Protein AF-0000000084446503 (afdb_homodimer)

Sequence (450 aa):
MAFHPDTRRLLDGVAFLALVPAPAKERLTGIARPVHYPSGRTLFRRGDAGEGLLIVLDGLVRVHLSTADGRELSLALVGRGEPIGELAMVDGGPRSADATTFTPVSALLMRHDDVAPLIATDVAFAGALLRTLAARLRHSSDQVEAIGLHSLRQRLAAVLLRLAAVEPTGLVRLPQAQIASLSAATRPRVNHLLTEFRQQGLVEPSRAGLRLRDPARLRGIAEGAMAFHPDTRRLLDGVAFLALVPAPAKERLTGIARPVHYPSGRTLFRRGDAGEGLLIVLDGLVRVHLSTADGRELSLALVGRGEPIGELAMVDGGPRSADATTFTPVSALLMRHDDVAPLIATDVAFAGALLRTLAARLRHSSDQVEAIGLHSLRQRLAAVLLRLAAVEPTGLVRLPQAQIASLSAATRPRVNHLLTEFRQQGLVEPSRAGLRLRDPARLRGIAEGA

Radius of gyration: 23.22 Å; Cα contacts (8 Å, |Δi|>4): 887; chains: 2; bounding box: 56×63×52 Å

Structure (mmCIF, N/CA/C/O backbone):
data_AF-0000000084446503-model_v1
#
loop_
_entity.id
_entity.type
_entity.pdbx_description
1 polymer 'cAMP regulatory protein'
#
loop_
_atom_site.group_PDB
_atom_site.id
_atom_site.type_symbol
_atom_site.label_atom_id
_atom_site.label_alt_id
_atom_site.label_comp_id
_atom_site.label_asym_id
_atom_site.label_entity_id
_atom_site.label_seq_id
_atom_site.pdbx_PDB_ins_code
_atom_site.Cartn_x
_atom_site.Cartn_y
_atom_site.Cartn_z
_atom_site.occupancy
_atom_site.B_iso_or_equiv
_atom_site.auth_seq_id
_atom_site.auth_comp_id
_atom_site.auth_asym_id
_atom_site.auth_atom_id
_atom_site.pdbx_PDB_model_num
ATOM 1 N N . MET A 1 1 ? 27.406 -28.953 -2.436 1 26.31 1 MET A N 1
ATOM 2 C CA . MET A 1 1 ? 26.516 -29.047 -3.594 1 26.31 1 MET A CA 1
ATOM 3 C C . MET A 1 1 ? 26.609 -27.781 -4.445 1 26.31 1 MET A C 1
ATOM 5 O O . MET A 1 1 ? 26.516 -26.672 -3.922 1 26.31 1 MET A O 1
ATOM 9 N N . ALA A 1 2 ? 27.219 -27.844 -5.605 1 29.8 2 ALA A N 1
ATOM 10 C CA . ALA A 1 2 ? 27.703 -26.891 -6.609 1 29.8 2 ALA A CA 1
ATOM 11 C C . ALA A 1 2 ? 26.656 -25.844 -6.922 1 29.8 2 ALA A C 1
ATOM 13 O O . ALA A 1 2 ? 25.453 -26.156 -6.984 1 29.8 2 ALA A O 1
ATOM 14 N N . PHE A 1 3 ? 26.906 -24.703 -6.625 1 31.44 3 PHE A N 1
ATOM 15 C CA . PHE A 1 3 ? 26.312 -23.453 -7.102 1 31.44 3 PHE A CA 1
ATOM 16 C C . PHE A 1 3 ? 26 -23.547 -8.594 1 31.44 3 PHE A C 1
ATOM 18 O O . PHE A 1 3 ? 26.906 -23.641 -9.414 1 31.44 3 PHE A O 1
ATOM 25 N N . HIS A 1 4 ? 25.031 -24.375 -9.141 1 32.22 4 HIS A N 1
ATOM 26 C CA . HIS A 1 4 ? 24.906 -24.641 -10.57 1 32.22 4 HIS A CA 1
ATOM 27 C C . HIS A 1 4 ? 24.703 -23.344 -11.352 1 32.22 4 HIS A C 1
ATOM 29 O O . HIS A 1 4 ? 24.125 -22.375 -10.836 1 32.22 4 HIS A O 1
ATOM 35 N N . PRO A 1 5 ? 25.281 -23.078 -12.453 1 39.19 5 PRO A N 1
ATOM 36 C CA . PRO A 1 5 ? 25.156 -22.047 -13.484 1 39.19 5 PRO A CA 1
ATOM 37 C C . PRO A 1 5 ? 23.734 -21.5 -13.617 1 39.19 5 PRO A C 1
ATOM 39 O O . PRO A 1 5 ? 23.547 -20.328 -13.969 1 39.19 5 PRO A O 1
ATOM 42 N N . ASP A 1 6 ? 22.703 -22.312 -13.328 1 37.47 6 ASP A N 1
ATOM 43 C CA . ASP A 1 6 ? 21.281 -22.078 -13.555 1 37.47 6 ASP A CA 1
ATOM 44 C C . ASP A 1 6 ? 20.719 -21.078 -12.539 1 37.47 6 ASP A C 1
ATOM 46 O O . ASP A 1 6 ? 19.672 -20.484 -12.766 1 37.47 6 ASP A O 1
ATOM 50 N N . THR A 1 7 ? 21.328 -21.062 -11.422 1 40.88 7 THR A N 1
ATOM 51 C CA . THR A 1 7 ? 20.844 -20.125 -10.414 1 40.88 7 THR A CA 1
ATOM 52 C C . THR A 1 7 ? 20.984 -18.688 -10.906 1 40.88 7 THR A C 1
ATOM 54 O O . THR A 1 7 ? 20.078 -17.875 -10.688 1 40.88 7 THR A O 1
ATOM 57 N N . ARG A 1 8 ? 22.078 -18.391 -11.602 1 41.75 8 ARG A N 1
ATOM 58 C CA . ARG A 1 8 ? 22.266 -17.047 -12.164 1 41.75 8 ARG A CA 1
ATOM 59 C C . ARG A 1 8 ? 21.172 -16.719 -13.164 1 41.75 8 ARG A C 1
ATOM 61 O O . ARG A 1 8 ? 20.656 -15.602 -13.172 1 41.75 8 ARG A O 1
ATOM 68 N N . ARG A 1 9 ? 20.922 -17.625 -14.031 1 43.22 9 ARG A N 1
ATOM 69 C CA . ARG A 1 9 ? 19.891 -17.406 -15.031 1 43.22 9 ARG A CA 1
ATOM 70 C C . ARG A 1 9 ? 18.531 -17.141 -14.367 1 43.22 9 ARG A C 1
ATOM 72 O O . ARG A 1 9 ? 17.734 -16.344 -14.867 1 43.22 9 ARG A O 1
ATOM 79 N N . LEU A 1 10 ? 18.453 -17.812 -13.383 1 42.88 10 LEU A N 1
ATOM 80 C CA . LEU A 1 10 ? 17.172 -17.688 -12.695 1 42.88 10 LEU A CA 1
ATOM 81 C C . LEU A 1 10 ? 17.031 -16.297 -12.086 1 42.88 10 LEU A C 1
ATOM 83 O O . LEU A 1 10 ? 15.938 -15.727 -12.086 1 42.88 10 LEU A O 1
ATOM 87 N N . LEU A 1 11 ? 18.188 -15.82 -11.68 1 45.81 11 LEU A N 1
ATOM 88 C CA . LEU A 1 11 ? 18.188 -14.492 -11.078 1 45.81 11 LEU A CA 1
ATOM 89 C C . LEU A 1 11 ? 17.969 -13.414 -12.133 1 45.81 11 LEU A C 1
ATOM 91 O O . LEU A 1 11 ? 17.422 -12.352 -11.836 1 45.81 11 LEU A O 1
ATOM 95 N N . ASP A 1 12 ? 18.375 -13.727 -13.375 1 45.19 12 ASP A N 1
ATOM 96 C CA . ASP A 1 12 ? 18.188 -12.766 -14.453 1 45.19 12 ASP A CA 1
ATOM 97 C C . ASP A 1 12 ? 16.703 -12.477 -14.695 1 45.19 12 ASP A C 1
ATOM 99 O O . ASP A 1 12 ? 16.344 -11.398 -15.172 1 45.19 12 ASP A O 1
ATOM 103 N N . GLY A 1 13 ? 15.938 -13.398 -14.406 1 41.84 13 GLY A N 1
ATOM 104 C CA . GLY A 1 13 ? 14.508 -13.234 -14.609 1 41.84 13 GLY A CA 1
ATOM 105 C C . GLY A 1 13 ? 13.812 -12.547 -13.453 1 41.84 13 GLY A C 1
ATOM 106 O O . GLY A 1 13 ? 12.594 -12.352 -13.477 1 41.84 13 GLY A O 1
ATOM 107 N N . VAL A 1 14 ? 14.523 -12.578 -12.328 1 46.12 14 VAL A N 1
ATOM 108 C CA . VAL A 1 14 ? 13.961 -11.898 -11.164 1 46.12 14 VAL A CA 1
ATOM 109 C C . VAL A 1 14 ? 14.008 -10.391 -11.375 1 46.12 14 VAL A C 1
ATOM 111 O O . VAL A 1 14 ? 15.086 -9.789 -11.406 1 46.12 14 VAL A O 1
ATOM 114 N N . ALA A 1 15 ? 12.992 -9.867 -11.922 1 52.84 15 ALA A N 1
ATOM 115 C CA . ALA A 1 15 ? 12.992 -8.422 -12.148 1 52.84 15 ALA A CA 1
ATOM 116 C C . ALA A 1 15 ? 13.781 -7.699 -11.055 1 52.84 15 ALA A C 1
ATOM 118 O O . ALA A 1 15 ? 14.555 -6.785 -11.352 1 52.84 15 ALA A O 1
ATOM 119 N N . PHE A 1 16 ? 13.656 -8.297 -9.852 1 55.78 16 PHE A N 1
ATOM 120 C CA . PHE A 1 16 ? 14.375 -7.75 -8.703 1 55.78 16 PHE A CA 1
ATOM 121 C C . PHE A 1 16 ? 15.883 -7.883 -8.891 1 55.78 16 PHE A C 1
ATOM 123 O O . PHE A 1 16 ? 16.641 -6.961 -8.578 1 55.78 16 PHE A O 1
ATOM 130 N N . LEU A 1 17 ? 16.281 -8.953 -9.492 1 58.81 17 LEU A N 1
ATOM 131 C CA . LEU A 1 17 ? 17.719 -9.203 -9.594 1 58.81 17 LEU A CA 1
ATOM 132 C C . LEU A 1 17 ? 18.266 -8.75 -10.945 1 58.81 17 LEU A C 1
ATOM 134 O O . LEU A 1 17 ? 19.469 -8.703 -11.148 1 58.81 17 LEU A O 1
ATOM 138 N N . ALA A 1 18 ? 17.266 -8.609 -11.828 1 58.03 18 ALA A N 1
ATOM 139 C CA . ALA A 1 18 ? 17.734 -8.156 -13.133 1 58.03 18 ALA A CA 1
ATOM 140 C C . ALA A 1 18 ? 18.516 -6.844 -13.016 1 58.03 18 ALA A C 1
ATOM 142 O O . ALA A 1 18 ? 19.438 -6.594 -13.789 1 58.03 18 ALA A O 1
ATOM 143 N N . LEU A 1 19 ? 18.109 -6.176 -12.016 1 57.56 19 LEU A N 1
ATOM 144 C CA . LEU A 1 19 ? 18.734 -4.867 -11.891 1 57.56 19 LEU A CA 1
ATOM 145 C C . LEU A 1 19 ? 19.922 -4.918 -10.93 1 57.56 19 LEU A C 1
ATOM 147 O O . LEU A 1 19 ? 20.609 -3.918 -10.742 1 57.56 19 LEU A O 1
ATOM 151 N N . VAL A 1 20 ? 20.062 -6.129 -10.445 1 64.12 20 VAL A N 1
ATOM 152 C CA . VAL A 1 20 ? 21.188 -6.258 -9.516 1 64.12 20 VAL A CA 1
ATOM 153 C C . VAL A 1 20 ? 22.469 -6.602 -10.281 1 64.12 20 VAL A C 1
ATOM 155 O O . VAL A 1 20 ? 22.5 -7.582 -11.031 1 64.12 20 VAL A O 1
ATOM 158 N N . PRO A 1 21 ? 23.422 -5.754 -10.234 1 66.75 21 PRO A N 1
ATOM 159 C CA . PRO A 1 21 ? 24.688 -6.023 -10.922 1 66.75 21 PRO A CA 1
ATOM 160 C C . PRO A 1 21 ? 25.281 -7.375 -10.539 1 66.75 21 PRO A C 1
ATOM 162 O O . PRO A 1 21 ? 24.984 -7.906 -9.469 1 66.75 21 PRO A O 1
ATOM 165 N N . ALA A 1 22 ? 26.109 -7.887 -11.461 1 72.06 22 ALA A N 1
ATOM 166 C CA . ALA A 1 22 ? 26.703 -9.211 -11.367 1 72.06 22 ALA A CA 1
ATOM 167 C C . ALA A 1 22 ? 27.453 -9.383 -10.047 1 72.06 22 ALA A C 1
ATOM 169 O O . ALA A 1 22 ? 27.312 -10.406 -9.375 1 72.06 22 ALA A O 1
ATOM 170 N N . PRO A 1 23 ? 28.188 -8.375 -9.672 1 71.56 23 PRO A N 1
ATOM 171 C CA . PRO A 1 23 ? 28.906 -8.57 -8.398 1 71.56 23 PRO A CA 1
ATOM 172 C C . PRO A 1 23 ? 27.953 -8.727 -7.215 1 71.56 23 PRO A C 1
ATOM 174 O O . PRO A 1 23 ? 28.203 -9.531 -6.32 1 71.56 23 PRO A O 1
ATOM 177 N N . ALA A 1 24 ? 26.891 -8.008 -7.277 1 70.75 24 ALA A N 1
ATOM 178 C CA . ALA A 1 24 ? 25.906 -8.102 -6.207 1 70.75 24 ALA A CA 1
ATOM 179 C C . ALA A 1 24 ? 25.172 -9.445 -6.254 1 70.75 24 ALA A C 1
ATOM 181 O O . ALA A 1 24 ? 24.891 -10.039 -5.215 1 70.75 24 ALA A O 1
ATOM 182 N N . LYS A 1 25 ? 24.984 -9.883 -7.418 1 73.56 25 LYS A N 1
ATOM 183 C CA . LYS A 1 25 ? 24.359 -11.188 -7.582 1 73.56 25 LYS A CA 1
ATOM 184 C C . LYS A 1 25 ? 25.234 -12.297 -7.004 1 73.56 25 LYS A C 1
ATOM 186 O O . LYS A 1 25 ? 24.734 -13.234 -6.387 1 73.56 25 LYS A O 1
ATOM 191 N N . GLU A 1 26 ? 26.453 -12.133 -7.266 1 74.75 26 GLU A N 1
ATOM 192 C CA . GLU A 1 26 ? 27.391 -13.125 -6.738 1 74.75 26 GLU A CA 1
ATOM 193 C C . GLU A 1 26 ? 27.375 -13.133 -5.211 1 74.75 26 GLU A C 1
ATOM 195 O O . GLU A 1 26 ? 27.422 -14.203 -4.594 1 74.75 26 GLU A O 1
ATOM 200 N N . ARG A 1 27 ? 27.281 -12.039 -4.66 1 76 27 ARG A N 1
ATOM 201 C CA . ARG A 1 27 ? 27.203 -11.945 -3.205 1 76 27 ARG A CA 1
ATOM 202 C C . ARG A 1 27 ? 25.922 -12.578 -2.674 1 76 27 ARG A C 1
ATOM 204 O O . ARG A 1 27 ? 25.953 -13.297 -1.671 1 76 27 ARG A O 1
ATOM 211 N N . LEU A 1 28 ? 24.906 -12.336 -3.389 1 75.88 28 LEU A N 1
ATOM 212 C CA . LEU A 1 28 ? 23.625 -12.891 -2.984 1 75.88 28 LEU A CA 1
ATOM 213 C C . LEU A 1 28 ? 23.625 -14.406 -3.078 1 75.88 28 LEU A C 1
ATOM 215 O O . LEU A 1 28 ? 23.078 -15.094 -2.203 1 75.88 28 LEU A O 1
ATOM 219 N N . THR A 1 29 ? 24.234 -14.836 -4.125 1 75.31 29 THR A N 1
ATOM 220 C CA . THR A 1 29 ? 24.297 -16.281 -4.324 1 75.31 29 THR A CA 1
ATOM 221 C C . THR A 1 29 ? 25.094 -16.938 -3.209 1 75.31 29 THR A C 1
ATOM 223 O O . THR A 1 29 ? 24.797 -18.078 -2.818 1 75.31 29 THR A O 1
ATOM 226 N N . GLY A 1 30 ? 26.047 -16.234 -2.74 1 79.38 30 GLY A N 1
ATOM 227 C CA . GLY A 1 30 ? 26.891 -16.781 -1.687 1 79.38 30 GLY A CA 1
ATOM 228 C C . GLY A 1 30 ? 26.172 -16.891 -0.351 1 79.38 30 GLY A C 1
ATOM 229 O O . GLY A 1 30 ? 26.531 -17.703 0.491 1 79.38 30 GLY A O 1
ATOM 230 N N . ILE A 1 31 ? 25.125 -16.156 -0.201 1 82.12 31 ILE A N 1
ATOM 231 C CA . ILE A 1 31 ? 24.469 -16.109 1.102 1 82.12 31 ILE A CA 1
ATOM 232 C C . ILE A 1 31 ? 23.094 -16.781 1.007 1 82.12 31 ILE A C 1
ATOM 234 O O . ILE A 1 31 ? 22.422 -16.984 2.023 1 82.12 31 ILE A O 1
ATOM 238 N N . ALA A 1 32 ? 22.75 -17.141 -0.189 1 87.62 32 ALA A N 1
ATOM 239 C CA . ALA A 1 32 ? 21.406 -17.688 -0.408 1 87.62 32 ALA A CA 1
ATOM 240 C C . ALA A 1 32 ? 21.422 -19.219 -0.301 1 87.62 32 ALA A C 1
ATOM 242 O O . ALA A 1 32 ? 22.375 -19.859 -0.731 1 87.62 32 ALA A O 1
ATOM 243 N N . ARG A 1 33 ? 20.359 -19.812 0.285 1 90.94 33 ARG A N 1
ATOM 244 C CA . ARG A 1 33 ? 20.156 -21.25 0.378 1 90.94 33 ARG A CA 1
ATOM 245 C C . ARG A 1 33 ? 18.906 -21.672 -0.365 1 90.94 33 ARG A C 1
ATOM 247 O O . ARG A 1 33 ? 17.812 -21.141 -0.12 1 90.94 33 ARG A O 1
ATOM 254 N N . PRO A 1 34 ? 19.062 -22.641 -1.226 1 90.62 34 PRO A N 1
ATOM 255 C CA . PRO A 1 34 ? 17.859 -23.125 -1.896 1 90.62 34 PRO A CA 1
ATOM 256 C C . PRO A 1 34 ? 16.906 -23.859 -0.948 1 90.62 34 PRO A C 1
ATOM 258 O O . PRO A 1 34 ? 17.359 -24.609 -0.078 1 90.62 34 PRO A O 1
ATOM 261 N N . VAL A 1 35 ? 15.641 -23.578 -1.108 1 94.19 35 VAL A N 1
ATOM 262 C CA . VAL A 1 35 ? 14.625 -24.234 -0.292 1 94.19 35 VAL A CA 1
ATOM 263 C C . VAL A 1 35 ? 13.43 -24.609 -1.164 1 94.19 35 VAL A C 1
ATOM 265 O O . VAL A 1 35 ? 13.234 -24.062 -2.246 1 94.19 35 VAL A O 1
ATOM 268 N N . HIS A 1 36 ? 12.68 -25.625 -0.673 1 96.5 36 HIS A N 1
ATOM 269 C CA . HIS A 1 36 ? 11.469 -26.094 -1.331 1 96.5 36 HIS A CA 1
ATOM 270 C C . HIS A 1 36 ? 10.336 -26.281 -0.329 1 96.5 36 HIS A C 1
ATOM 272 O O . HIS A 1 36 ? 10.547 -26.781 0.773 1 96.5 36 HIS A O 1
ATOM 278 N N . TYR A 1 37 ? 9.188 -25.766 -0.685 1 96.62 37 TYR A N 1
ATOM 279 C CA . TYR A 1 37 ? 8 -25.875 0.157 1 96.62 37 TYR A CA 1
ATOM 280 C C . TYR A 1 37 ? 6.844 -26.484 -0.615 1 96.62 37 TYR A C 1
ATOM 282 O O . TYR A 1 37 ? 6.645 -26.188 -1.796 1 96.62 37 TYR A O 1
ATOM 290 N N . PRO A 1 38 ? 6.062 -27.344 0.062 1 96.88 38 PRO A N 1
ATOM 291 C CA . PRO A 1 38 ? 4.836 -27.844 -0.578 1 96.88 38 PRO A CA 1
ATOM 292 C C . PRO A 1 38 ? 3.742 -26.766 -0.642 1 96.88 38 PRO A C 1
ATOM 294 O O . PRO A 1 38 ? 3.863 -25.719 -0.01 1 96.88 38 PRO A O 1
ATOM 297 N N . SER A 1 39 ? 2.756 -27.078 -1.464 1 91.56 39 SER A N 1
ATOM 298 C CA . SER A 1 39 ? 1.584 -26.203 -1.497 1 91.56 39 SER A CA 1
ATOM 299 C C . SER A 1 39 ? 0.879 -26.172 -0.145 1 91.56 39 SER A C 1
ATOM 301 O O . SER A 1 39 ? 0.778 -27.203 0.53 1 91.56 39 SER A O 1
ATOM 303 N N . GLY A 1 40 ? 0.468 -24.969 0.239 1 91.81 40 GLY A N 1
ATOM 304 C CA . GLY A 1 40 ? -0.339 -24.828 1.44 1 91.81 40 GLY A CA 1
ATOM 305 C C . GLY A 1 40 ? 0.489 -24.594 2.693 1 91.81 40 GLY A C 1
ATOM 306 O O . GLY A 1 40 ? -0.053 -24.531 3.797 1 91.81 40 GLY A O 1
ATOM 307 N N . ARG A 1 41 ? 1.762 -24.469 2.5 1 95.75 41 ARG A N 1
ATOM 308 C CA . ARG A 1 41 ? 2.633 -24.25 3.648 1 95.75 41 ARG A CA 1
ATOM 309 C C . ARG A 1 41 ? 2.629 -22.781 4.059 1 95.75 41 ARG A C 1
ATOM 311 O O . ARG A 1 41 ? 2.822 -21.891 3.221 1 95.75 41 ARG A O 1
ATOM 318 N N . THR A 1 42 ? 2.414 -22.578 5.383 1 95.44 42 THR A N 1
ATOM 319 C CA . THR A 1 42 ? 2.588 -21.234 5.914 1 95.44 42 THR A CA 1
ATOM 320 C C . THR A 1 42 ? 4.066 -20.906 6.094 1 95.44 42 THR A C 1
ATOM 322 O O . THR A 1 42 ? 4.758 -21.547 6.891 1 95.44 42 THR A O 1
ATOM 325 N N . LEU A 1 43 ? 4.492 -19.969 5.301 1 96 43 LEU A N 1
ATOM 326 C CA . LEU A 1 43 ? 5.891 -19.562 5.391 1 96 43 LEU A CA 1
ATOM 327 C C . LEU A 1 43 ? 6.129 -18.703 6.625 1 96 43 LEU A C 1
ATOM 329 O O . LEU A 1 43 ? 7.141 -18.859 7.309 1 96 43 LEU A O 1
ATOM 333 N N . PHE A 1 44 ? 5.285 -17.781 6.898 1 95.19 44 PHE A N 1
ATOM 334 C CA . PHE A 1 44 ? 5.289 -16.953 8.102 1 95.19 44 PHE A CA 1
ATOM 335 C C . PHE A 1 44 ? 3.922 -16.312 8.32 1 95.19 44 PHE A C 1
ATOM 337 O O . PHE A 1 44 ? 3.076 -16.328 7.422 1 95.19 44 PHE A O 1
ATOM 344 N N . ARG A 1 45 ? 3.775 -15.859 9.555 1 94.38 45 ARG A N 1
ATOM 345 C CA . ARG A 1 45 ? 2.525 -15.203 9.938 1 94.38 45 ARG A CA 1
ATOM 346 C C . ARG A 1 45 ? 2.758 -13.742 10.289 1 94.38 45 ARG A C 1
ATOM 348 O O . ARG A 1 45 ? 3.84 -13.375 10.758 1 94.38 45 ARG A O 1
ATOM 355 N N . ARG A 1 46 ? 1.743 -13.008 9.992 1 93.88 46 ARG A N 1
ATOM 356 C CA . ARG A 1 46 ? 1.795 -11.609 10.422 1 93.88 46 ARG A CA 1
ATOM 357 C C . ARG A 1 46 ? 2.186 -11.5 11.891 1 93.88 46 ARG A C 1
ATOM 359 O O . ARG A 1 46 ? 1.681 -12.242 12.727 1 93.88 46 ARG A O 1
ATOM 366 N N . GLY A 1 47 ? 3.141 -10.562 12.156 1 93.62 47 GLY A N 1
ATOM 367 C CA . GLY A 1 47 ? 3.576 -10.352 13.523 1 93.62 47 GLY A CA 1
ATOM 368 C C . GLY A 1 47 ? 4.84 -11.117 13.875 1 93.62 47 GLY A C 1
ATOM 369 O O . GLY A 1 47 ? 5.523 -10.789 14.844 1 93.62 47 GLY A O 1
ATOM 370 N N . ASP A 1 48 ? 5.105 -12.211 13.125 1 93.19 48 ASP A N 1
ATOM 371 C CA . ASP A 1 48 ? 6.352 -12.938 13.336 1 93.19 48 ASP A CA 1
ATOM 372 C C . ASP A 1 48 ? 7.559 -12.016 13.148 1 93.19 48 ASP A C 1
ATOM 374 O O . ASP A 1 48 ? 7.469 -10.992 12.469 1 93.19 48 ASP A O 1
ATOM 378 N N . ALA A 1 49 ? 8.633 -12.445 13.75 1 90.19 49 ALA A N 1
ATOM 379 C CA . ALA A 1 49 ? 9.883 -11.75 13.469 1 90.19 49 ALA A CA 1
ATOM 380 C C . ALA A 1 49 ? 10.383 -12.062 12.062 1 90.19 49 ALA A C 1
ATOM 382 O O . ALA A 1 49 ? 10.266 -13.195 11.594 1 90.19 49 ALA A O 1
ATOM 383 N N . GLY A 1 50 ? 10.789 -11.062 11.422 1 81.88 50 GLY A N 1
ATOM 384 C CA . GLY A 1 50 ? 11.352 -11.258 10.094 1 81.88 50 GLY A CA 1
ATOM 385 C C . GLY A 1 50 ? 12.734 -11.891 10.125 1 81.88 50 GLY A C 1
ATOM 386 O O . GLY A 1 50 ? 13.719 -11.234 10.453 1 81.88 50 GLY A O 1
ATOM 387 N N . GLU A 1 51 ? 12.852 -13.133 9.75 1 81.56 51 GLU A N 1
ATOM 388 C CA . GLU A 1 51 ? 14.133 -13.812 9.883 1 81.56 51 GLU A CA 1
ATOM 389 C C . GLU A 1 51 ? 14.875 -13.875 8.547 1 81.56 51 GLU A C 1
ATOM 391 O O . GLU A 1 51 ? 16.062 -14.18 8.5 1 81.56 51 GLU A O 1
ATOM 396 N N . GLY A 1 52 ? 14.117 -13.57 7.605 1 88 52 GLY A N 1
ATOM 397 C CA . GLY A 1 52 ? 14.797 -13.656 6.32 1 88 52 GLY A CA 1
ATOM 398 C C . GLY A 1 52 ? 13.922 -13.234 5.156 1 88 52 GLY A C 1
ATOM 399 O O . GLY A 1 52 ? 12.781 -12.82 5.348 1 88 52 GLY A O 1
ATOM 400 N N . LEU A 1 53 ? 14.594 -13.328 4.035 1 90.38 53 LEU A N 1
ATOM 401 C CA . LEU A 1 53 ? 14.008 -12.992 2.742 1 90.38 53 LEU A CA 1
ATOM 402 C C . LEU A 1 53 ? 14 -14.203 1.816 1 90.38 53 LEU A C 1
ATOM 404 O O . LEU A 1 53 ? 14.977 -14.961 1.771 1 90.38 53 LEU A O 1
ATOM 408 N N . LEU A 1 54 ? 12.859 -14.352 1.17 1 92 54 LEU A N 1
ATOM 409 C CA . LEU A 1 54 ? 12.766 -15.398 0.154 1 92 54 LEU A CA 1
ATOM 410 C C . LEU A 1 54 ? 12.672 -14.789 -1.242 1 92 54 LEU A C 1
ATOM 412 O O . LEU A 1 54 ? 11.969 -13.797 -1.445 1 92 54 LEU A O 1
ATOM 416 N N . ILE A 1 55 ? 13.367 -15.375 -2.1 1 88.5 55 ILE A N 1
ATOM 417 C CA . ILE A 1 55 ? 13.188 -15.07 -3.516 1 88.5 55 ILE A CA 1
ATOM 418 C C . ILE A 1 55 ? 12.594 -16.281 -4.234 1 88.5 55 ILE A C 1
ATOM 420 O O . ILE A 1 55 ? 13.219 -17.344 -4.289 1 88.5 55 ILE A O 1
ATOM 424 N N . VAL A 1 56 ? 11.469 -16.062 -4.832 1 89.19 56 VAL A N 1
ATOM 425 C CA . VAL A 1 56 ? 10.773 -17.188 -5.473 1 89.19 56 VAL A CA 1
ATOM 426 C C . VAL A 1 56 ? 11.445 -17.516 -6.805 1 89.19 56 VAL A C 1
ATOM 428 O O . VAL A 1 56 ? 11.68 -16.625 -7.629 1 89.19 56 VAL A O 1
ATOM 431 N N . LEU A 1 57 ? 11.773 -18.75 -6.922 1 85.62 57 LEU A N 1
ATOM 432 C CA . LEU A 1 57 ? 12.336 -19.219 -8.188 1 85.62 57 LEU A CA 1
ATOM 433 C C . LEU A 1 57 ? 11.25 -19.828 -9.07 1 85.62 57 LEU A C 1
ATOM 435 O O . LEU A 1 57 ? 11.312 -19.719 -10.297 1 85.62 57 LEU A O 1
ATOM 439 N N . ASP A 1 58 ? 10.352 -20.484 -8.398 1 85.88 58 ASP A N 1
ATOM 440 C CA . ASP A 1 58 ? 9.219 -21.141 -9.055 1 85.88 58 ASP A CA 1
ATOM 441 C C . ASP A 1 58 ? 8.039 -21.297 -8.094 1 85.88 58 ASP A C 1
ATOM 443 O O . ASP A 1 58 ? 8.242 -21.516 -6.895 1 85.88 58 ASP A O 1
ATOM 447 N N . GLY A 1 59 ? 6.852 -21.156 -8.672 1 87.25 59 GLY A N 1
ATOM 448 C CA . GLY A 1 59 ? 5.648 -21.281 -7.863 1 87.25 59 GLY A CA 1
ATOM 449 C C . GLY A 1 59 ? 5.047 -19.953 -7.469 1 87.25 59 GLY A C 1
ATOM 450 O O . GLY A 1 59 ? 5.434 -18.906 -8 1 87.25 59 GLY A O 1
ATOM 451 N N . LEU A 1 60 ? 3.98 -20.078 -6.602 1 86.31 60 LEU A N 1
ATOM 452 C CA . LEU A 1 60 ? 3.258 -18.875 -6.168 1 86.31 60 LEU A CA 1
ATOM 453 C C . LEU A 1 60 ? 3.088 -18.875 -4.652 1 86.31 60 LEU A C 1
ATOM 455 O O . LEU A 1 60 ? 2.797 -19.906 -4.051 1 86.31 60 LEU A O 1
ATOM 459 N N . VAL A 1 61 ? 3.383 -17.75 -4.109 1 90.75 61 VAL A N 1
ATOM 460 C CA . VAL A 1 61 ? 3.141 -17.516 -2.688 1 90.75 61 VAL A CA 1
ATOM 461 C C . VAL A 1 61 ? 2.027 -16.484 -2.514 1 90.75 61 VAL A C 1
ATOM 463 O O . VAL A 1 61 ? 2.041 -15.438 -3.158 1 90.75 61 VAL A O 1
ATOM 466 N N . ARG A 1 62 ? 1.107 -16.844 -1.703 1 88.38 62 ARG A N 1
ATOM 467 C CA . ARG A 1 62 ? 0.016 -15.93 -1.391 1 88.38 62 ARG A CA 1
ATOM 468 C C . ARG A 1 62 ? 0.336 -15.102 -0.151 1 88.38 62 ARG A C 1
ATOM 470 O O . ARG A 1 62 ? 0.667 -15.656 0.902 1 88.38 62 ARG A O 1
ATOM 477 N N . VAL A 1 63 ? 0.348 -13.836 -0.322 1 92.44 63 VAL A N 1
ATOM 478 C CA . VAL A 1 63 ? 0.458 -12.891 0.786 1 92.44 63 VAL A CA 1
ATOM 479 C C . VAL A 1 63 ? -0.927 -12.359 1.154 1 92.44 63 VAL A C 1
ATOM 481 O O . VAL A 1 63 ? -1.639 -11.82 0.305 1 92.44 63 VAL A O 1
ATOM 484 N N . HIS A 1 64 ? -1.348 -12.555 2.43 1 89.81 64 HIS A N 1
ATOM 485 C CA . HIS A 1 64 ? -2.744 -12.273 2.746 1 89.81 64 HIS A CA 1
ATOM 486 C C . HIS A 1 64 ? -2.904 -11.836 4.199 1 89.81 64 HIS A C 1
ATOM 488 O O . HIS A 1 64 ? -1.994 -12.023 5.012 1 89.81 64 HIS A O 1
ATOM 494 N N . LEU A 1 65 ? -3.949 -11.195 4.402 1 90 65 LEU A N 1
ATOM 495 C CA . LEU A 1 65 ? -4.375 -10.758 5.727 1 90 65 LEU A CA 1
ATOM 496 C C . LEU A 1 65 ? -5.574 -11.562 6.207 1 90 65 LEU A C 1
ATOM 498 O O . LEU A 1 65 ? -6.406 -11.992 5.402 1 90 65 LEU A O 1
ATOM 502 N N . SER A 1 66 ? -5.598 -11.781 7.484 1 83.12 66 SER A N 1
ATOM 503 C CA . SER A 1 66 ? -6.715 -12.516 8.062 1 83.12 66 SER A CA 1
ATOM 504 C C . SER A 1 66 ? -7.207 -11.867 9.344 1 83.12 66 SER A C 1
ATOM 506 O O . SER A 1 66 ? -6.445 -11.18 10.031 1 83.12 66 SER A O 1
ATOM 508 N N . THR A 1 67 ? -8.469 -11.984 9.539 1 76.81 67 THR A N 1
ATOM 509 C CA . THR A 1 67 ? -9.039 -11.539 10.805 1 76.81 67 THR A CA 1
ATOM 510 C C . THR A 1 67 ? -9.188 -12.711 11.773 1 76.81 67 THR A C 1
ATOM 512 O O . THR A 1 67 ? -9.008 -13.867 11.383 1 76.81 67 THR A O 1
ATOM 515 N N . ALA A 1 68 ? -9.492 -12.359 12.977 1 74.38 68 ALA A N 1
ATOM 516 C CA . ALA A 1 68 ? -9.648 -13.383 14.008 1 74.38 68 ALA A CA 1
ATOM 517 C C . ALA A 1 68 ? -10.828 -14.297 13.695 1 74.38 68 ALA A C 1
ATOM 519 O O . ALA A 1 68 ? -10.812 -15.484 14.047 1 74.38 68 ALA A O 1
ATOM 520 N N . ASP A 1 69 ? -11.773 -13.766 13.023 1 72.5 69 ASP A N 1
ATOM 521 C CA . ASP A 1 69 ? -12.969 -14.547 12.734 1 72.5 69 ASP A CA 1
ATOM 522 C C . ASP A 1 69 ? -12.797 -15.359 11.453 1 72.5 69 ASP A C 1
ATOM 524 O O . ASP A 1 69 ? -13.742 -16 10.984 1 72.5 69 ASP A O 1
ATOM 528 N N . GLY A 1 70 ? -11.656 -15.305 10.875 1 75.12 70 GLY A N 1
ATOM 529 C CA . GLY A 1 70 ? -11.336 -16.219 9.789 1 75.12 70 GLY A CA 1
ATOM 530 C C . GLY A 1 70 ? -11.469 -15.586 8.414 1 75.12 70 GLY A C 1
ATOM 531 O O . GLY A 1 70 ? -11.242 -16.234 7.398 1 75.12 70 GLY A O 1
ATOM 532 N N . ARG A 1 71 ? -11.867 -14.383 8.352 1 76.06 71 ARG A N 1
ATOM 533 C CA . ARG A 1 71 ? -11.922 -13.719 7.047 1 76.06 71 ARG A CA 1
ATOM 534 C C . ARG A 1 71 ? -10.523 -13.398 6.539 1 76.06 71 ARG A C 1
ATOM 536 O O . ARG A 1 71 ? -9.641 -13.023 7.32 1 76.06 71 ARG A O 1
ATOM 543 N N . GLU A 1 72 ? -10.406 -13.633 5.199 1 82.56 72 GLU A N 1
ATOM 544 C CA . GLU A 1 72 ? -9.086 -13.406 4.621 1 82.56 72 GLU A CA 1
ATOM 545 C C . GLU A 1 72 ? -9.172 -12.547 3.365 1 82.56 72 GLU A C 1
ATOM 547 O O . GLU A 1 72 ? -10.156 -12.617 2.627 1 82.56 72 GLU A O 1
ATOM 552 N N . LEU A 1 73 ? -8.18 -11.75 3.182 1 83.94 73 LEU A N 1
ATOM 553 C CA . LEU A 1 73 ? -8.016 -10.945 1.978 1 83.94 73 LEU A CA 1
ATOM 554 C C . LEU A 1 73 ? -6.602 -11.07 1.424 1 83.94 73 LEU A C 1
ATOM 556 O O . LEU A 1 73 ? -5.625 -10.922 2.164 1 83.94 73 LEU A O 1
ATOM 560 N N . SER A 1 74 ? -6.496 -11.414 0.169 1 85.5 74 SER A N 1
ATOM 561 C CA . SER A 1 74 ? -5.188 -11.539 -0.464 1 85.5 74 SER A CA 1
ATOM 562 C C . SER A 1 74 ? -4.625 -10.18 -0.857 1 85.5 74 SER A C 1
ATOM 564 O O . SER A 1 74 ? -5.309 -9.383 -1.5 1 85.5 74 SER A O 1
ATOM 566 N N . LEU A 1 75 ? -3.447 -9.938 -0.43 1 87.94 75 LEU A N 1
ATOM 567 C CA . LEU A 1 75 ? -2.758 -8.719 -0.833 1 87.94 75 LEU A CA 1
ATOM 568 C C . LEU A 1 75 ? -2.057 -8.906 -2.174 1 87.94 75 LEU A C 1
ATOM 570 O O . LEU A 1 75 ? -2.021 -7.988 -2.996 1 87.94 75 LEU A O 1
ATOM 574 N N . ALA A 1 76 ? -1.471 -10.141 -2.334 1 84.19 76 ALA A N 1
ATOM 575 C CA . ALA A 1 76 ? -0.701 -10.391 -3.551 1 84.19 76 ALA A CA 1
ATOM 576 C C . ALA A 1 76 ? -0.455 -11.883 -3.75 1 84.19 76 ALA A C 1
ATOM 578 O O . ALA A 1 76 ? -0.542 -12.664 -2.801 1 84.19 76 ALA A O 1
ATOM 579 N N . LEU A 1 77 ? -0.262 -12.195 -4.988 1 82.81 77 LEU A N 1
ATOM 580 C CA . LEU A 1 77 ? 0.365 -13.453 -5.371 1 82.81 77 LEU A CA 1
ATOM 581 C C . LEU A 1 77 ? 1.774 -13.219 -5.906 1 82.81 77 LEU A C 1
ATOM 583 O O . LEU A 1 77 ? 1.949 -12.578 -6.945 1 82.81 77 LEU A O 1
ATOM 587 N N . VAL A 1 78 ? 2.727 -13.742 -5.16 1 86.69 78 VAL A N 1
ATOM 588 C CA . VAL A 1 78 ? 4.129 -13.5 -5.477 1 86.69 78 VAL A CA 1
ATOM 589 C C . VAL A 1 78 ? 4.703 -14.695 -6.234 1 86.69 78 VAL A C 1
ATOM 591 O O . VAL A 1 78 ? 4.578 -15.836 -5.793 1 86.69 78 VAL A O 1
ATOM 594 N N . GLY A 1 79 ? 5.332 -14.328 -7.348 1 83.94 79 GLY A N 1
ATOM 595 C CA . GLY A 1 79 ? 5.832 -15.398 -8.203 1 83.94 79 GLY A CA 1
ATOM 596 C C . GLY A 1 79 ? 7.316 -15.281 -8.5 1 83.94 79 GLY A C 1
ATOM 597 O O . GLY A 1 79 ? 8.062 -14.664 -7.73 1 83.94 79 GLY A O 1
ATOM 598 N N . ARG A 1 80 ? 7.711 -15.883 -9.586 1 82.5 80 ARG A N 1
ATOM 599 C CA . ARG A 1 80 ? 9.109 -16.031 -9.984 1 82.5 80 ARG A CA 1
ATOM 600 C C . ARG A 1 80 ? 9.82 -14.688 -10 1 82.5 80 ARG A C 1
ATOM 602 O O . ARG A 1 80 ? 9.352 -13.734 -10.633 1 82.5 80 ARG A O 1
ATOM 609 N N . GLY A 1 81 ? 10.969 -14.664 -9.211 1 81.94 81 GLY A N 1
ATOM 610 C CA . GLY A 1 81 ? 11.844 -13.5 -9.266 1 81.94 81 GLY A CA 1
ATOM 611 C C . GLY A 1 81 ? 11.508 -12.461 -8.219 1 81.94 81 GLY A C 1
ATOM 612 O O . GLY A 1 81 ? 12.234 -11.477 -8.055 1 81.94 81 GLY A O 1
ATOM 613 N N . GLU A 1 82 ? 10.477 -12.672 -7.504 1 86 82 GLU A N 1
ATOM 614 C CA . GLU A 1 82 ? 10.031 -11.664 -6.539 1 86 82 GLU A CA 1
ATOM 615 C C . GLU A 1 82 ? 10.422 -12.055 -5.117 1 86 82 GLU A C 1
ATOM 617 O O . GLU A 1 82 ? 10.461 -13.242 -4.781 1 86 82 GLU A O 1
ATOM 622 N N . PRO A 1 83 ? 10.766 -11.039 -4.402 1 90.75 83 PRO A N 1
ATOM 623 C CA . PRO A 1 83 ? 11.086 -11.312 -2.998 1 90.75 83 PRO A CA 1
ATOM 624 C C . PRO A 1 83 ? 9.844 -11.352 -2.111 1 90.75 83 PRO A C 1
ATOM 626 O O . PRO A 1 83 ? 8.812 -10.766 -2.457 1 90.75 83 PRO A O 1
ATOM 629 N N . ILE A 1 84 ? 9.938 -12.094 -1.022 1 91.94 84 ILE A N 1
ATOM 630 C CA . ILE A 1 84 ? 8.961 -12.125 0.056 1 91.94 84 ILE A CA 1
ATOM 631 C C . ILE A 1 84 ? 9.656 -11.875 1.393 1 91.94 84 ILE A C 1
ATOM 633 O O . ILE A 1 84 ? 10.688 -12.469 1.685 1 91.94 84 ILE A O 1
ATOM 637 N N . GLY A 1 85 ? 9.031 -11.031 2.152 1 91.5 85 GLY A N 1
ATOM 638 C CA . GLY A 1 85 ? 9.586 -10.742 3.467 1 91.5 85 GLY A CA 1
ATOM 639 C C . GLY A 1 85 ? 10.531 -9.555 3.469 1 91.5 85 GLY A C 1
ATOM 640 O O . GLY A 1 85 ? 11.281 -9.352 4.43 1 91.5 85 GLY A O 1
ATOM 641 N N . GLU A 1 86 ? 10.531 -8.766 2.471 1 88.56 86 GLU A N 1
ATOM 642 C CA . GLU A 1 86 ? 11.508 -7.691 2.297 1 88.56 86 GLU A CA 1
ATOM 643 C C . GLU A 1 86 ? 11.219 -6.523 3.23 1 88.56 86 GLU A C 1
ATOM 645 O O . GLU A 1 86 ? 12.125 -5.785 3.617 1 88.56 86 GLU A O 1
ATOM 650 N N . LEU A 1 87 ? 9.953 -6.352 3.58 1 90.81 87 LEU A N 1
ATOM 651 C CA . LEU A 1 87 ? 9.609 -5.215 4.43 1 90.81 87 LEU A CA 1
ATOM 652 C C . LEU A 1 87 ? 10.32 -5.312 5.777 1 90.81 87 LEU A C 1
ATOM 654 O O . LEU A 1 87 ? 10.93 -4.344 6.23 1 90.81 87 LEU A O 1
ATOM 658 N N . ALA A 1 88 ? 10.242 -6.477 6.332 1 88.81 88 ALA A N 1
ATOM 659 C CA . ALA A 1 88 ? 10.898 -6.68 7.621 1 88.81 88 ALA A CA 1
ATOM 660 C C . ALA A 1 88 ? 12.406 -6.465 7.512 1 88.81 88 ALA A C 1
ATOM 662 O O . ALA A 1 88 ? 13.047 -6.012 8.469 1 88.81 88 ALA A O 1
ATOM 663 N N . MET A 1 89 ? 12.953 -6.684 6.422 1 86.94 89 MET A N 1
ATOM 664 C CA . MET A 1 89 ? 14.383 -6.508 6.199 1 86.94 89 MET A CA 1
ATOM 665 C C . MET A 1 89 ? 14.742 -5.027 6.086 1 86.94 89 MET A C 1
ATOM 667 O O . MET A 1 89 ? 15.844 -4.625 6.441 1 86.94 89 MET A O 1
ATOM 671 N N . VAL A 1 90 ? 13.875 -4.348 5.547 1 88.44 90 VAL A N 1
ATOM 672 C CA . VAL A 1 90 ? 14.109 -2.932 5.277 1 88.44 90 VAL A CA 1
ATOM 673 C C . VAL A 1 90 ? 13.961 -2.127 6.566 1 88.44 90 VAL A C 1
ATOM 675 O O . VAL A 1 90 ? 14.789 -1.266 6.867 1 88.44 90 VAL A O 1
ATOM 678 N N . ASP A 1 91 ? 13 -2.453 7.371 1 87.12 91 ASP A N 1
ATOM 679 C CA . ASP A 1 91 ? 12.695 -1.552 8.477 1 87.12 91 ASP A CA 1
ATOM 680 C C . ASP A 1 91 ? 12.875 -2.252 9.82 1 87.12 91 ASP A C 1
ATOM 682 O O . ASP A 1 91 ? 12.742 -1.626 10.875 1 87.12 91 ASP A O 1
ATOM 686 N N . GLY A 1 92 ? 13.102 -3.502 9.805 1 86.56 92 GLY A N 1
ATOM 687 C CA . GLY A 1 92 ? 13.336 -4.25 11.031 1 86.56 92 GLY A CA 1
ATOM 688 C C . GLY A 1 92 ? 12.062 -4.559 11.789 1 86.56 92 GLY A C 1
ATOM 689 O O . GLY A 1 92 ? 12.109 -5.023 12.938 1 86.56 92 GLY A O 1
ATOM 690 N N . GLY A 1 93 ? 10.938 -4.348 11.25 1 88.56 93 GLY A N 1
ATOM 691 C CA . GLY A 1 93 ? 9.664 -4.621 11.891 1 88.56 93 GLY A CA 1
ATOM 692 C C . GLY A 1 93 ? 9.211 -6.059 11.727 1 88.56 93 GLY A C 1
ATOM 693 O O . GLY A 1 93 ? 9.898 -6.867 11.102 1 88.56 93 GLY A O 1
ATOM 694 N N . PRO A 1 94 ? 8.078 -6.336 12.32 1 93.56 94 PRO A N 1
ATOM 695 C CA . PRO A 1 94 ? 7.516 -7.68 12.18 1 93.56 94 PRO A CA 1
ATOM 696 C C . PRO A 1 94 ? 6.938 -7.934 10.789 1 93.56 94 PRO A C 1
ATOM 698 O O . PRO A 1 94 ? 6.789 -7 10 1 93.56 94 PRO A O 1
ATOM 701 N N . ARG A 1 95 ? 6.691 -9.211 10.547 1 94.88 95 ARG A N 1
ATOM 702 C CA . ARG A 1 95 ? 5.984 -9.539 9.312 1 94.88 95 ARG A CA 1
ATOM 703 C C . ARG A 1 95 ? 4.672 -8.773 9.211 1 94.88 95 ARG A C 1
ATOM 705 O O . ARG A 1 95 ? 3.943 -8.641 10.203 1 94.88 95 ARG A O 1
ATOM 712 N N . SER A 1 96 ? 4.395 -8.297 8.039 1 93.19 96 SER A N 1
ATOM 713 C CA . SER A 1 96 ? 3.262 -7.395 7.863 1 93.19 96 SER A CA 1
ATOM 714 C C . SER A 1 96 ? 2.02 -8.148 7.406 1 93.19 96 SER A C 1
ATOM 716 O O . SER A 1 96 ? 0.914 -7.605 7.422 1 93.19 96 SER A O 1
ATOM 718 N N . ALA A 1 97 ? 2.166 -9.352 6.969 1 94.25 97 ALA A N 1
ATOM 719 C CA . ALA A 1 97 ? 1.1 -10.195 6.438 1 94.25 97 ALA A CA 1
ATOM 720 C C . ALA A 1 97 ? 1.468 -11.672 6.543 1 94.25 97 ALA A C 1
ATOM 722 O O . ALA A 1 97 ? 2.617 -12.008 6.836 1 94.25 97 ALA A O 1
ATOM 723 N N . ASP A 1 98 ? 0.468 -12.477 6.328 1 93.5 98 ASP A N 1
ATOM 724 C CA . ASP A 1 98 ? 0.731 -13.914 6.215 1 93.5 98 ASP A CA 1
ATOM 725 C C . ASP A 1 98 ? 1.247 -14.266 4.82 1 93.5 98 ASP A C 1
ATOM 727 O O . ASP A 1 98 ? 0.918 -13.594 3.842 1 93.5 98 ASP A O 1
ATOM 731 N N . ALA A 1 99 ? 2.064 -15.273 4.773 1 95 99 ALA A N 1
ATOM 732 C CA . ALA A 1 99 ? 2.52 -15.82 3.5 1 95 99 ALA A CA 1
ATOM 733 C C . ALA A 1 99 ? 2.348 -17.344 3.463 1 95 99 ALA A C 1
ATOM 735 O O . ALA A 1 99 ? 2.857 -18.047 4.332 1 95 99 ALA A O 1
ATOM 736 N N . THR A 1 100 ? 1.584 -17.781 2.484 1 93.62 100 THR A N 1
ATOM 737 C CA . THR A 1 100 ? 1.33 -19.219 2.305 1 93.62 100 THR A CA 1
ATOM 738 C C . THR A 1 100 ? 1.607 -19.641 0.865 1 93.62 100 THR A C 1
ATOM 740 O O . THR A 1 100 ? 1.264 -18.922 -0.075 1 93.62 100 THR A O 1
ATOM 743 N N . THR A 1 101 ? 2.266 -20.797 0.753 1 93.69 101 THR A N 1
ATOM 744 C CA . THR A 1 101 ? 2.49 -21.297 -0.6 1 93.69 101 THR A CA 1
ATOM 745 C C . THR A 1 101 ? 1.17 -21.688 -1.26 1 93.69 101 THR A C 1
ATOM 747 O O . THR A 1 101 ? 0.402 -22.484 -0.706 1 93.69 101 THR A O 1
ATOM 750 N N . PHE A 1 102 ? 0.953 -21.062 -2.367 1 83.88 102 PHE A N 1
ATOM 751 C CA . PHE A 1 102 ? -0.24 -21.375 -3.146 1 83.88 102 PHE A CA 1
ATOM 752 C C . PHE A 1 102 ? -0.011 -22.594 -4.031 1 83.88 102 PHE A C 1
ATOM 754 O O . PHE A 1 102 ? -0.94 -23.359 -4.289 1 83.88 102 PHE A O 1
ATOM 761 N N . THR A 1 103 ? 1.114 -22.781 -4.527 1 85.5 103 THR A N 1
ATOM 762 C CA . THR A 1 103 ? 1.646 -23.938 -5.238 1 85.5 103 THR A CA 1
ATOM 763 C C . THR A 1 103 ? 2.93 -24.438 -4.582 1 85.5 103 THR A C 1
ATOM 765 O O . THR A 1 103 ? 3.438 -23.812 -3.648 1 85.5 103 THR A O 1
ATOM 768 N N . PRO A 1 104 ? 3.377 -25.625 -5.055 1 92.94 104 PRO A N 1
ATOM 769 C CA . PRO A 1 104 ? 4.758 -25.891 -4.648 1 92.94 104 PRO A CA 1
ATOM 770 C C . PRO A 1 104 ? 5.719 -24.781 -5.062 1 92.94 104 PRO A C 1
ATOM 772 O O . PRO A 1 104 ? 5.586 -24.219 -6.148 1 92.94 104 PRO A O 1
ATOM 775 N N . VAL A 1 105 ? 6.605 -24.484 -4.105 1 92.38 105 VAL A N 1
ATOM 776 C CA . VAL A 1 105 ? 7.445 -23.312 -4.336 1 92.38 105 VAL A CA 1
ATOM 777 C C . VAL A 1 105 ? 8.914 -23.688 -4.152 1 92.38 105 VAL A C 1
ATOM 779 O O . VAL A 1 105 ? 9.273 -24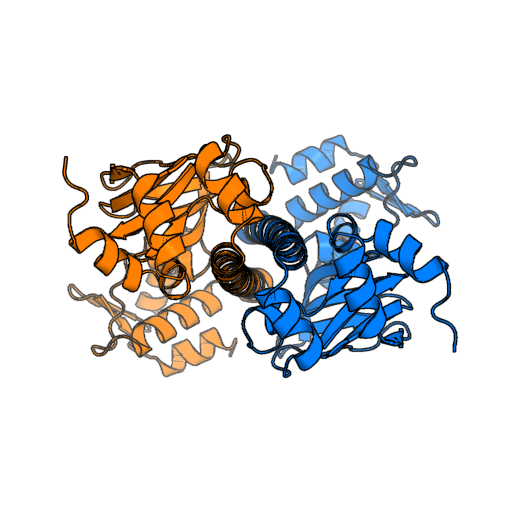.359 -3.182 1 92.38 105 VAL A O 1
ATOM 782 N N . SER A 1 106 ? 9.734 -23.344 -5.168 1 93.44 106 SER A N 1
ATOM 783 C CA . SER A 1 106 ? 11.188 -23.281 -5.016 1 93.44 106 SER A CA 1
ATOM 784 C C . SER A 1 106 ? 11.664 -21.844 -4.824 1 93.44 106 SER A C 1
ATOM 786 O O . SER A 1 106 ? 11.18 -20.938 -5.496 1 93.44 106 SER A O 1
ATOM 788 N N . ALA A 1 107 ? 12.555 -21.703 -3.762 1 90.38 107 ALA A N 1
ATOM 789 C CA . ALA A 1 107 ? 12.984 -20.344 -3.441 1 90.38 107 ALA A CA 1
ATOM 790 C C . ALA A 1 107 ? 14.414 -20.328 -2.906 1 90.38 107 ALA A C 1
ATOM 792 O O . ALA A 1 107 ? 15 -21.391 -2.656 1 90.38 107 ALA A O 1
ATOM 793 N N . LEU A 1 108 ? 14.984 -19.125 -2.92 1 89 108 LEU A N 1
ATOM 794 C CA . LEU A 1 108 ? 16.234 -18.859 -2.219 1 89 108 LEU A CA 1
ATOM 795 C C . LEU A 1 108 ? 15.977 -18.141 -0.898 1 89 108 LEU A C 1
ATOM 797 O O . LEU A 1 108 ? 15.297 -17.125 -0.87 1 89 108 LEU A O 1
ATOM 801 N N . LEU A 1 109 ? 16.531 -18.75 0.129 1 91.69 109 LEU A N 1
ATOM 802 C CA . LEU A 1 109 ? 16.391 -18.141 1.451 1 91.69 109 LEU A CA 1
ATOM 803 C C . LEU A 1 109 ? 17.672 -17.391 1.833 1 91.69 109 LEU A C 1
ATOM 805 O O . LEU A 1 109 ? 18.766 -17.922 1.685 1 91.69 109 LEU A O 1
ATOM 809 N N . MET A 1 110 ? 17.453 -16.156 2.207 1 89.94 110 MET A N 1
ATOM 810 C CA . MET A 1 110 ? 18.547 -15.344 2.719 1 89.94 110 MET A CA 1
ATOM 811 C C . MET A 1 110 ? 18.25 -14.844 4.129 1 89.94 110 MET A C 1
ATOM 813 O O . MET A 1 110 ? 17.156 -14.352 4.395 1 89.94 110 MET A O 1
ATOM 817 N N . ARG A 1 111 ? 19.25 -14.93 5.012 1 89.94 111 ARG A N 1
ATOM 818 C CA . ARG A 1 111 ? 19.062 -14.516 6.398 1 89.94 111 ARG A CA 1
ATOM 819 C C . ARG A 1 111 ? 19.141 -12.992 6.531 1 89.94 111 ARG A C 1
ATOM 821 O O . ARG A 1 111 ? 19.875 -12.344 5.789 1 89.94 111 ARG A O 1
ATOM 828 N N . HIS A 1 112 ? 18.344 -12.531 7.473 1 86.38 112 HIS A N 1
ATOM 829 C CA . HIS A 1 112 ? 18.312 -11.094 7.734 1 86.38 112 HIS A CA 1
ATOM 830 C C . HIS A 1 112 ? 19.719 -10.539 7.949 1 86.38 112 HIS A C 1
ATOM 832 O O . HIS A 1 112 ? 20.078 -9.516 7.359 1 86.38 112 HIS A O 1
ATOM 838 N N . ASP A 1 113 ? 20.5 -11.188 8.719 1 86.62 113 ASP A N 1
ATOM 839 C CA . ASP A 1 113 ? 21.812 -10.703 9.109 1 86.62 113 ASP A CA 1
ATOM 840 C C . ASP A 1 113 ? 22.75 -10.602 7.898 1 86.62 113 ASP A C 1
ATOM 842 O O . ASP A 1 113 ? 23.688 -9.812 7.902 1 86.62 113 ASP A O 1
ATOM 846 N N . ASP A 1 114 ? 22.422 -11.359 6.895 1 86.25 114 ASP A N 1
ATOM 847 C CA . ASP A 1 114 ? 23.234 -11.352 5.688 1 86.25 114 ASP A CA 1
ATOM 848 C C . ASP A 1 114 ? 22.75 -10.297 4.695 1 86.25 114 ASP A C 1
ATOM 850 O O . ASP A 1 114 ? 23.531 -9.75 3.922 1 86.25 114 ASP A O 1
ATOM 854 N N . VAL A 1 115 ? 21.516 -10.031 4.715 1 85.44 115 VAL A N 1
ATOM 855 C CA . VAL A 1 115 ? 20.906 -9.164 3.707 1 85.44 115 VAL A CA 1
ATOM 856 C C . VAL A 1 115 ? 20.984 -7.711 4.16 1 85.44 115 VAL A C 1
ATOM 858 O O . VAL A 1 115 ? 21.219 -6.809 3.352 1 85.44 115 VAL A O 1
ATOM 861 N N . ALA A 1 116 ? 20.891 -7.48 5.41 1 83.69 116 ALA A N 1
ATOM 862 C CA . ALA A 1 116 ? 20.812 -6.125 5.949 1 83.69 116 ALA A CA 1
ATOM 863 C C . ALA A 1 116 ? 22.047 -5.316 5.551 1 83.69 116 ALA A C 1
ATOM 865 O O . ALA A 1 116 ? 21.922 -4.195 5.047 1 83.69 116 ALA A O 1
ATOM 866 N N . PRO A 1 117 ? 23.234 -5.902 5.691 1 84.44 117 PRO A N 1
ATOM 867 C CA . PRO A 1 117 ? 24.422 -5.152 5.27 1 84.44 117 PRO A CA 1
ATOM 868 C C . PRO A 1 117 ? 24.438 -4.863 3.77 1 84.44 117 PRO A C 1
ATOM 870 O O . PRO A 1 117 ? 24.984 -3.844 3.34 1 84.44 117 PRO A O 1
ATOM 873 N N . LEU A 1 118 ? 23.844 -5.73 3.027 1 83.62 118 LEU A N 1
ATOM 874 C CA . LEU A 1 118 ? 23.797 -5.535 1.583 1 83.62 118 LEU A CA 1
ATOM 875 C C . LEU A 1 118 ? 22.906 -4.344 1.227 1 83.62 118 LEU A C 1
ATOM 877 O O . LEU A 1 118 ? 23.25 -3.559 0.339 1 83.62 118 LEU A O 1
ATOM 881 N N . ILE A 1 119 ? 21.875 -4.172 1.883 1 84.69 119 ILE A N 1
ATOM 882 C CA . ILE A 1 119 ? 20.953 -3.059 1.656 1 84.69 119 ILE A CA 1
ATOM 883 C C . ILE A 1 119 ? 21.656 -1.742 1.985 1 84.69 119 ILE A C 1
ATOM 885 O O . ILE A 1 119 ? 21.484 -0.745 1.281 1 84.69 119 ILE A O 1
ATOM 889 N N . ALA A 1 120 ? 22.531 -1.795 2.924 1 84.06 120 ALA A N 1
ATOM 890 C CA . ALA A 1 120 ? 23.172 -0.589 3.424 1 84.06 120 ALA A CA 1
ATOM 891 C C . ALA A 1 120 ? 24.391 -0.23 2.574 1 84.06 120 ALA A C 1
ATOM 893 O O . ALA A 1 120 ? 24.859 0.912 2.596 1 84.06 120 ALA A O 1
ATOM 894 N N . THR A 1 121 ? 24.891 -1.191 1.828 1 85.69 121 THR A N 1
ATOM 895 C CA . THR A 1 121 ? 26.188 -0.939 1.214 1 85.69 121 THR A CA 1
ATOM 896 C C . THR A 1 121 ? 26.094 -1.041 -0.306 1 85.69 121 THR A C 1
ATOM 898 O O . THR A 1 121 ? 26.969 -0.543 -1.021 1 85.69 121 THR A O 1
ATOM 901 N N . ASP A 1 122 ? 25.109 -1.706 -0.734 1 86.25 122 ASP A N 1
ATOM 902 C CA . ASP A 1 122 ? 25 -1.925 -2.172 1 86.25 122 ASP A CA 1
ATOM 903 C C . ASP A 1 122 ? 23.812 -1.151 -2.75 1 86.25 122 ASP A C 1
ATOM 905 O O . ASP A 1 122 ? 22.656 -1.583 -2.631 1 86.25 122 ASP A O 1
ATOM 909 N N . VAL A 1 123 ? 24.141 -0.132 -3.545 1 86.31 123 VAL A N 1
ATOM 910 C CA . VAL A 1 123 ? 23.109 0.785 -4.031 1 86.31 123 VAL A CA 1
ATOM 911 C C . VAL A 1 123 ? 22.25 0.088 -5.086 1 86.31 123 VAL A C 1
ATOM 913 O O . VAL A 1 123 ? 21.062 0.355 -5.191 1 86.31 123 VAL A O 1
ATOM 916 N N . ALA A 1 124 ? 22.812 -0.796 -5.793 1 83.62 124 ALA A N 1
ATOM 917 C CA . ALA A 1 124 ? 22.047 -1.521 -6.805 1 83.62 124 ALA A CA 1
ATOM 918 C C . ALA A 1 124 ? 21.016 -2.432 -6.16 1 83.62 124 ALA A C 1
ATOM 920 O O . ALA A 1 124 ? 19.875 -2.529 -6.641 1 83.62 124 ALA A O 1
ATOM 921 N N . PHE A 1 125 ? 21.422 -3.061 -5.07 1 84.75 125 PHE A N 1
ATOM 922 C CA . PHE A 1 125 ? 20.5 -3.916 -4.34 1 84.75 125 PHE A CA 1
ATOM 923 C C . PHE A 1 125 ? 19.391 -3.088 -3.699 1 84.75 125 PHE A C 1
ATOM 925 O O . PHE A 1 125 ? 18.219 -3.434 -3.801 1 84.75 125 PHE A O 1
ATOM 932 N N . ALA A 1 126 ? 19.781 -1.996 -3.145 1 87.44 126 ALA A N 1
ATOM 933 C CA . ALA A 1 126 ? 18.812 -1.083 -2.557 1 87.44 126 ALA A CA 1
ATOM 934 C C . ALA A 1 126 ? 17.844 -0.558 -3.613 1 87.44 126 ALA A C 1
ATOM 936 O O . ALA A 1 126 ? 16.641 -0.46 -3.369 1 87.44 126 ALA A O 1
ATOM 937 N N . GLY A 1 127 ? 18.422 -0.243 -4.738 1 86.88 127 GLY A N 1
ATOM 938 C CA . GLY A 1 127 ? 17.609 0.234 -5.844 1 86.88 127 GLY A CA 1
ATOM 939 C C . GLY A 1 127 ? 16.594 -0.791 -6.328 1 86.88 127 GLY A C 1
ATOM 940 O O . GLY A 1 127 ? 15.453 -0.449 -6.633 1 86.88 127 GLY A O 1
ATOM 941 N N . ALA A 1 128 ? 16.969 -1.999 -6.355 1 85.62 128 ALA A N 1
ATOM 942 C CA . ALA A 1 128 ? 16.062 -3.072 -6.762 1 85.62 128 ALA A CA 1
ATOM 943 C C . ALA A 1 128 ? 14.922 -3.238 -5.762 1 85.62 128 ALA A C 1
ATOM 945 O O . ALA A 1 128 ? 13.773 -3.426 -6.152 1 85.62 128 ALA A O 1
ATOM 946 N N . LEU A 1 129 ? 15.266 -3.162 -4.543 1 89 129 LEU A N 1
ATOM 947 C CA . LEU A 1 129 ? 14.242 -3.258 -3.5 1 89 129 LEU A CA 1
ATOM 948 C C . LEU A 1 129 ? 13.289 -2.07 -3.561 1 89 129 LEU A C 1
ATOM 950 O O . LEU A 1 129 ? 12.086 -2.227 -3.346 1 89 129 LEU A O 1
ATOM 954 N N . LEU A 1 130 ? 13.844 -0.93 -3.867 1 91 130 LEU A N 1
ATOM 955 C CA . LEU A 1 130 ? 13.023 0.268 -4.008 1 91 130 LEU A CA 1
ATOM 956 C C . LEU A 1 130 ? 11.977 0.084 -5.102 1 91 130 LEU A C 1
ATOM 958 O O . LEU A 1 130 ? 10.797 0.398 -4.898 1 91 130 LEU A O 1
ATOM 962 N N . ARG A 1 131 ? 12.406 -0.414 -6.172 1 89 131 ARG A N 1
ATOM 963 C CA . ARG A 1 131 ? 11.484 -0.621 -7.285 1 89 131 ARG A CA 1
ATOM 964 C C . ARG A 1 131 ? 10.422 -1.651 -6.93 1 89 131 ARG A C 1
ATOM 966 O O . ARG A 1 131 ? 9.258 -1.505 -7.309 1 89 131 ARG A O 1
ATOM 973 N N . THR A 1 132 ? 10.828 -2.633 -6.23 1 88.88 132 THR A N 1
ATOM 974 C CA . THR A 1 132 ? 9.883 -3.652 -5.777 1 88.88 132 THR A CA 1
ATOM 975 C C . THR A 1 132 ? 8.836 -3.045 -4.852 1 88.88 132 THR A C 1
ATOM 977 O O . THR A 1 132 ? 7.637 -3.256 -5.043 1 88.88 132 THR A O 1
ATOM 980 N N . LEU A 1 133 ? 9.281 -2.287 -3.895 1 92.06 133 LEU A N 1
ATOM 981 C CA . LEU A 1 133 ? 8.352 -1.685 -2.941 1 92.06 133 LEU A CA 1
ATOM 982 C C . LEU A 1 133 ? 7.445 -0.671 -3.631 1 92.06 133 LEU A C 1
ATOM 984 O O . LEU A 1 133 ? 6.27 -0.549 -3.283 1 92.06 133 LEU A O 1
ATOM 988 N N . ALA A 1 134 ? 8.047 0.02 -4.559 1 92.19 134 ALA A N 1
ATOM 989 C CA . ALA A 1 134 ? 7.234 0.971 -5.312 1 92.19 134 ALA A CA 1
ATOM 990 C C . ALA A 1 134 ? 6.102 0.26 -6.047 1 92.19 134 ALA A C 1
ATOM 992 O O . ALA A 1 134 ? 4.953 0.702 -6.004 1 92.19 134 ALA A O 1
ATOM 993 N N . ALA A 1 135 ? 6.422 -0.807 -6.688 1 89.94 135 ALA A N 1
ATOM 994 C CA . ALA A 1 135 ? 5.418 -1.579 -7.414 1 89.94 135 ALA A CA 1
ATOM 995 C C . ALA A 1 135 ? 4.352 -2.117 -6.469 1 89.94 135 ALA A C 1
ATOM 997 O O . ALA A 1 135 ? 3.158 -2.084 -6.785 1 89.94 135 ALA A O 1
ATOM 998 N N . ARG A 1 136 ? 4.758 -2.568 -5.363 1 91.56 136 ARG A N 1
ATOM 999 C CA . ARG A 1 136 ? 3.822 -3.105 -4.379 1 91.56 136 ARG A CA 1
ATOM 1000 C C . ARG A 1 136 ? 2.934 -2.002 -3.814 1 91.56 136 ARG A C 1
ATOM 1002 O O . ARG A 1 136 ? 1.741 -2.217 -3.584 1 91.56 136 ARG A O 1
ATOM 1009 N N . LEU A 1 137 ? 3.494 -0.881 -3.555 1 93 137 LEU A N 1
ATOM 1010 C CA . LEU A 1 137 ? 2.711 0.236 -3.043 1 93 137 LEU A CA 1
ATOM 1011 C C . LEU A 1 137 ? 1.675 0.689 -4.066 1 93 137 LEU A C 1
ATOM 1013 O O . LEU A 1 137 ? 0.527 0.97 -3.713 1 93 137 LEU A O 1
ATOM 1017 N N . ARG A 1 138 ? 2.068 0.768 -5.332 1 90.88 138 ARG A N 1
ATOM 1018 C CA . ARG A 1 138 ? 1.103 1.094 -6.375 1 90.88 138 ARG A CA 1
ATOM 1019 C C . ARG A 1 138 ? -0.041 0.085 -6.398 1 90.88 138 ARG A C 1
ATOM 1021 O O . ARG A 1 138 ? -1.211 0.466 -6.469 1 90.88 138 ARG A O 1
ATOM 1028 N N . HIS A 1 139 ? 0.302 -1.162 -6.328 1 86.44 139 HIS A N 1
ATOM 1029 C CA . HIS A 1 139 ? -0.709 -2.213 -6.312 1 86.44 139 HIS A CA 1
ATOM 1030 C C . HIS A 1 139 ? -1.638 -2.068 -5.113 1 86.44 139 HIS A C 1
ATOM 1032 O O . HIS A 1 139 ? -2.857 -2.182 -5.25 1 86.44 139 HIS A O 1
ATOM 1038 N N . SER A 1 140 ? -1.064 -1.832 -3.988 1 89.12 140 SER A N 1
ATOM 1039 C CA . SER A 1 140 ? -1.853 -1.68 -2.771 1 89.12 140 SER A CA 1
ATOM 1040 C C . SER A 1 140 ? -2.781 -0.474 -2.861 1 89.12 140 SER A C 1
ATOM 1042 O O . SER A 1 140 ? -3.93 -0.534 -2.416 1 89.12 140 SER A O 1
ATOM 1044 N N . SER A 1 141 ? -2.273 0.611 -3.352 1 89.31 141 SER A N 1
ATOM 1045 C CA . SER A 1 141 ? -3.113 1.786 -3.559 1 89.31 141 SER A CA 1
ATOM 1046 C C . SER A 1 141 ? -4.297 1.466 -4.465 1 89.31 141 SER A C 1
ATOM 1048 O O . SER A 1 141 ? -5.422 1.906 -4.211 1 89.31 141 SER A O 1
ATOM 1050 N N . ASP A 1 142 ? -4.035 0.707 -5.508 1 84.44 142 ASP A N 1
ATOM 1051 C CA . ASP A 1 142 ? -5.109 0.27 -6.395 1 84.44 142 ASP A CA 1
ATOM 1052 C C . ASP A 1 142 ? -6.145 -0.557 -5.637 1 84.44 142 ASP A C 1
ATOM 1054 O O . ASP A 1 142 ? -7.348 -0.438 -5.887 1 84.44 142 ASP A O 1
ATOM 1058 N N . GLN A 1 143 ? -5.652 -1.355 -4.785 1 84.69 143 GLN A N 1
ATOM 1059 C CA . GLN A 1 143 ? -6.562 -2.184 -4 1 84.69 143 GLN A CA 1
ATOM 1060 C C . GLN A 1 143 ? -7.41 -1.329 -3.064 1 84.69 143 GLN A C 1
ATOM 1062 O O . GLN A 1 143 ? -8.609 -1.569 -2.914 1 84.69 143 GLN A O 1
ATOM 1067 N N . VAL A 1 144 ? -6.805 -0.385 -2.441 1 87.31 144 VAL A N 1
ATOM 1068 C CA . VAL A 1 144 ? -7.535 0.523 -1.564 1 87.31 144 VAL A CA 1
ATOM 1069 C C . VAL A 1 144 ? -8.648 1.217 -2.35 1 87.31 144 VAL A C 1
ATOM 1071 O O . VAL A 1 144 ? -9.781 1.314 -1.877 1 87.31 144 VAL A O 1
ATOM 1074 N N . GLU A 1 145 ? -8.281 1.638 -3.492 1 85.5 145 GLU A N 1
ATOM 1075 C CA . GLU A 1 145 ? -9.289 2.252 -4.352 1 85.5 145 GLU A CA 1
ATOM 1076 C C . GLU A 1 145 ? -10.422 1.275 -4.656 1 85.5 145 GLU A C 1
ATOM 1078 O O . GLU A 1 145 ? -11.602 1.61 -4.5 1 85.5 145 GLU A O 1
ATOM 1083 N N . ALA A 1 146 ? -10.047 0.136 -5.066 1 83.06 146 ALA A N 1
ATOM 1084 C CA . ALA A 1 146 ? -11.016 -0.868 -5.504 1 83.06 146 ALA A CA 1
ATOM 1085 C C . ALA A 1 146 ? -11.992 -1.216 -4.387 1 83.06 146 ALA A C 1
ATOM 1087 O O . ALA A 1 146 ? -13.211 -1.183 -4.582 1 83.06 146 ALA A O 1
ATOM 1088 N N . ILE A 1 147 ? -11.453 -1.471 -3.275 1 83.5 147 ILE A N 1
ATOM 1089 C CA . ILE A 1 147 ? -12.289 -1.926 -2.166 1 83.5 147 ILE A CA 1
ATOM 1090 C C . ILE A 1 147 ? -13.039 -0.742 -1.568 1 83.5 147 ILE A C 1
ATOM 1092 O O . ILE A 1 147 ? -14.203 -0.872 -1.181 1 83.5 147 ILE A O 1
ATOM 1096 N N . GLY A 1 148 ? -12.43 0.344 -1.568 1 83.88 148 GLY A N 1
ATOM 1097 C CA . GLY A 1 148 ? -13.008 1.49 -0.886 1 83.88 148 GLY A CA 1
ATOM 1098 C C . GLY A 1 148 ? -13.992 2.26 -1.744 1 83.88 148 GLY A C 1
ATOM 1099 O O . GLY A 1 148 ? -14.891 2.928 -1.223 1 83.88 148 GLY A O 1
ATOM 1100 N N . LEU A 1 149 ? -13.844 2.166 -3.068 1 82.88 149 LEU A N 1
ATOM 1101 C CA . LEU A 1 149 ? -14.625 3.08 -3.898 1 82.88 149 LEU A CA 1
ATOM 1102 C C . LEU A 1 149 ? -15.492 2.312 -4.891 1 82.88 149 LEU A C 1
ATOM 1104 O O . LEU A 1 149 ? -16.344 2.9 -5.562 1 82.88 149 LEU A O 1
ATOM 1108 N N . HIS A 1 150 ? -15.234 1.017 -4.977 1 83 150 HIS A N 1
ATOM 1109 C CA . HIS A 1 150 ? -16 0.205 -5.914 1 83 150 HIS A CA 1
ATOM 1110 C C . HIS A 1 150 ? -16.688 -0.955 -5.203 1 83 150 HIS A C 1
ATOM 1112 O O . HIS A 1 150 ? -16.156 -1.5 -4.234 1 83 150 HIS A O 1
ATOM 1118 N N . SER A 1 151 ? -17.875 -1.272 -5.777 1 85.56 151 SER A N 1
ATOM 1119 C CA . SER A 1 151 ? -18.578 -2.449 -5.27 1 85.56 151 SER A CA 1
ATOM 1120 C C . SER A 1 151 ? -17.875 -3.734 -5.699 1 85.56 151 SER A C 1
ATOM 1122 O O . SER A 1 151 ? -17.094 -3.732 -6.652 1 85.56 151 SER A O 1
ATOM 1124 N N . LEU A 1 152 ? -18.188 -4.797 -4.965 1 88.75 152 LEU A N 1
ATOM 1125 C CA . LEU A 1 152 ? -17.625 -6.086 -5.355 1 88.75 152 LEU A CA 1
ATOM 1126 C C . LEU A 1 152 ? -18.047 -6.457 -6.773 1 88.75 152 LEU A C 1
ATOM 1128 O O . LEU A 1 152 ? -17.266 -7.047 -7.527 1 88.75 152 LEU A O 1
ATOM 1132 N N . ARG A 1 153 ? -19.266 -6.094 -7.078 1 92.62 153 ARG A N 1
ATOM 1133 C CA . ARG A 1 153 ? -19.75 -6.355 -8.43 1 92.62 153 ARG A CA 1
ATOM 1134 C C . ARG A 1 153 ? -18.875 -5.672 -9.469 1 92.62 153 ARG A C 1
ATOM 1136 O O . ARG A 1 153 ? -18.5 -6.281 -10.477 1 92.62 153 ARG A O 1
ATOM 1143 N N . GLN A 1 154 ? -18.562 -4.508 -9.227 1 90.44 154 GLN A N 1
ATOM 1144 C CA . GLN A 1 154 ? -17.719 -3.736 -10.133 1 90.44 154 GLN A CA 1
ATOM 1145 C C . GLN A 1 154 ? -16.312 -4.32 -10.203 1 90.44 154 GLN A C 1
ATOM 1147 O O . GLN A 1 154 ? -15.758 -4.5 -11.289 1 90.44 154 GLN A O 1
ATOM 1152 N N . ARG A 1 155 ? -15.805 -4.656 -9.07 1 89.25 155 ARG A N 1
ATOM 1153 C CA . ARG A 1 155 ? -14.43 -5.145 -8.992 1 89.25 155 ARG A CA 1
ATOM 1154 C C . ARG A 1 155 ? -14.289 -6.5 -9.68 1 89.25 155 ARG A C 1
ATOM 1156 O O . ARG A 1 155 ? -13.328 -6.727 -10.422 1 89.25 155 ARG A O 1
ATOM 1163 N N . LEU A 1 156 ? -15.195 -7.359 -9.453 1 92.88 156 LEU A N 1
ATOM 1164 C CA . LEU A 1 156 ? -15.156 -8.68 -10.07 1 92.88 156 LEU A CA 1
ATOM 1165 C C . LEU A 1 156 ? -15.266 -8.578 -11.586 1 92.88 156 LEU A C 1
ATOM 1167 O O . LEU A 1 156 ? -14.523 -9.242 -12.312 1 92.88 156 LEU A O 1
ATOM 1171 N N . ALA A 1 157 ? -16.141 -7.766 -11.977 1 93.69 157 ALA A N 1
ATOM 1172 C CA . ALA A 1 157 ? -16.297 -7.566 -13.422 1 93.69 157 ALA A CA 1
ATOM 1173 C C . ALA A 1 157 ? -14.992 -7.078 -14.047 1 93.69 157 ALA A C 1
ATOM 1175 O O . ALA A 1 157 ? -14.57 -7.586 -15.094 1 93.69 157 ALA A O 1
ATOM 1176 N N . ALA A 1 158 ? -14.398 -6.16 -13.406 1 88.62 158 ALA A N 1
ATOM 1177 C CA . ALA A 1 158 ? -13.156 -5.59 -13.922 1 88.62 158 ALA A CA 1
ATOM 1178 C C . ALA A 1 158 ? -12.055 -6.641 -13.969 1 88.62 158 ALA A C 1
ATOM 1180 O O . ALA A 1 158 ? -11.305 -6.719 -14.945 1 88.62 158 ALA A O 1
ATOM 1181 N N . VAL A 1 159 ? -11.938 -7.41 -12.922 1 87.81 159 VAL A N 1
ATOM 1182 C CA . VAL A 1 159 ? -10.906 -8.438 -12.828 1 87.81 159 VAL A CA 1
ATOM 1183 C C . VAL A 1 159 ? -11.117 -9.492 -13.906 1 87.81 159 VAL A C 1
ATOM 1185 O O . VAL A 1 159 ? -10.164 -9.898 -14.586 1 87.81 159 VAL A O 1
ATOM 1188 N N . LEU A 1 160 ? -12.32 -9.875 -14.102 1 91.69 160 LEU A N 1
ATOM 1189 C CA . LEU A 1 160 ? -12.625 -10.875 -15.117 1 91.69 160 LEU A CA 1
ATOM 1190 C C . LEU A 1 160 ? -12.258 -10.367 -16.5 1 91.69 160 LEU A C 1
ATOM 1192 O O . LEU A 1 160 ? -11.664 -11.102 -17.297 1 91.69 160 LEU A O 1
ATOM 1196 N N . LEU A 1 161 ? -12.594 -9.109 -16.734 1 89.25 161 LEU A N 1
ATOM 1197 C CA . LEU A 1 161 ? -12.297 -8.5 -18.031 1 89.25 161 LEU A CA 1
ATOM 1198 C C . LEU A 1 161 ? -10.789 -8.438 -18.266 1 89.25 161 LEU A C 1
ATOM 1200 O O . LEU A 1 161 ? -10.305 -8.773 -19.344 1 89.25 161 LEU A O 1
ATOM 1204 N N . ARG A 1 162 ? -10.102 -8.078 -17.266 1 81.44 162 ARG A N 1
ATOM 1205 C CA . ARG A 1 162 ? -8.648 -7.957 -17.359 1 81.44 162 ARG A CA 1
ATOM 1206 C C . ARG A 1 162 ? -8 -9.312 -17.609 1 81.44 162 ARG A C 1
ATOM 1208 O O . ARG A 1 162 ? -7.133 -9.445 -18.469 1 81.44 162 ARG A O 1
ATOM 1215 N N . LEU A 1 163 ? -8.422 -10.258 -16.875 1 81.19 163 LEU A N 1
ATOM 1216 C CA . LEU A 1 163 ? -7.855 -11.602 -17 1 81.19 163 LEU A CA 1
ATOM 1217 C C . LEU A 1 163 ? -8.148 -12.188 -18.375 1 81.19 163 LEU A C 1
ATOM 1219 O O . LEU A 1 163 ? -7.281 -12.828 -18.969 1 81.19 163 LEU A O 1
ATOM 1223 N N . ALA A 1 164 ? -9.289 -11.93 -18.828 1 85.5 164 ALA A N 1
ATOM 1224 C CA . ALA A 1 164 ? -9.656 -12.438 -20.156 1 85.5 164 ALA A CA 1
ATOM 1225 C C . ALA A 1 164 ? -8.852 -11.742 -21.25 1 85.5 164 ALA A C 1
ATOM 1227 O O . ALA A 1 164 ? -8.508 -12.359 -22.266 1 85.5 164 ALA A O 1
ATOM 1228 N N . ALA A 1 165 ? -8.617 -10.539 -21.078 1 77.69 165 ALA A N 1
ATOM 1229 C CA . ALA A 1 165 ? -7.93 -9.734 -22.094 1 77.69 165 ALA A CA 1
ATOM 1230 C C . ALA A 1 165 ? -6.484 -10.195 -22.281 1 77.69 165 ALA A C 1
ATOM 1232 O O . ALA A 1 165 ? -5.922 -10.078 -23.359 1 77.69 165 ALA A O 1
ATOM 1233 N N . VAL A 1 166 ? -5.941 -10.766 -21.25 1 69.75 166 VAL A N 1
ATOM 1234 C CA . VAL A 1 166 ? -4.527 -11.117 -21.328 1 69.75 166 VAL A CA 1
ATOM 1235 C C . VAL A 1 166 ? -4.379 -12.586 -21.719 1 69.75 166 VAL A C 1
ATOM 1237 O O . VAL A 1 166 ? -3.264 -13.062 -21.953 1 69.75 166 VAL A O 1
ATOM 1240 N N . GLU A 1 167 ? -5.406 -13.211 -21.75 1 73.31 167 GLU A N 1
ATOM 1241 C CA . GLU A 1 167 ? -5.41 -14.617 -22.141 1 73.31 167 GLU A CA 1
ATOM 1242 C C . GLU A 1 167 ? -5.82 -14.781 -23.609 1 73.31 167 GLU A C 1
ATOM 1244 O O . GLU A 1 167 ? -6.902 -14.344 -24 1 73.31 167 GLU A O 1
ATOM 1249 N N . PRO A 1 168 ? -4.953 -15.273 -24.328 1 74.88 168 PRO A N 1
ATOM 1250 C CA . PRO A 1 168 ? -5.246 -15.43 -25.75 1 74.88 168 PRO A CA 1
ATOM 1251 C C . PRO A 1 168 ? -6.578 -16.125 -26.016 1 74.88 168 PRO A C 1
ATOM 1253 O O . PRO A 1 168 ? -7.281 -15.789 -26.969 1 74.88 168 PRO A O 1
ATOM 1256 N N . THR A 1 169 ? -6.992 -17.094 -25.234 1 79.44 169 THR A N 1
ATOM 1257 C CA . THR A 1 169 ? -8.234 -17.828 -25.438 1 79.44 169 THR A CA 1
ATOM 1258 C C . THR A 1 169 ? -9.43 -17 -24.984 1 79.44 169 THR A C 1
ATOM 1260 O O . THR A 1 169 ? -10.578 -17.344 -25.281 1 79.44 169 THR A O 1
ATOM 1263 N N . GLY A 1 170 ? -9.172 -15.953 -24.281 1 80.69 170 GLY A N 1
ATOM 1264 C CA . GLY A 1 170 ? -10.219 -15.125 -23.703 1 80.69 170 GLY A CA 1
ATOM 1265 C C . GLY A 1 170 ? -10.844 -15.727 -22.453 1 80.69 170 GLY A C 1
ATOM 1266 O O . GLY A 1 170 ? -11.797 -15.172 -21.906 1 80.69 170 GLY A O 1
ATOM 1267 N N . LEU A 1 171 ? -10.242 -16.875 -22.062 1 88.38 171 LEU A N 1
ATOM 1268 C CA . LEU A 1 171 ? -10.773 -17.562 -20.891 1 88.38 171 LEU A CA 1
ATOM 1269 C C . LEU A 1 171 ? -10.062 -17.094 -19.625 1 88.38 171 LEU A C 1
ATOM 1271 O O . LEU A 1 171 ? -8.891 -16.719 -19.672 1 88.38 171 LEU A O 1
ATOM 1275 N N . VAL A 1 172 ? -10.828 -17.031 -18.562 1 88.88 172 VAL A N 1
ATOM 1276 C CA . VAL A 1 172 ? -10.219 -16.844 -17.25 1 88.88 172 VAL A CA 1
ATOM 1277 C C . VAL A 1 172 ? -9.867 -18.203 -16.641 1 88.88 172 VAL A C 1
ATOM 1279 O O . VAL A 1 172 ? -10.75 -19.016 -16.359 1 88.88 172 VAL A O 1
ATOM 1282 N N . ARG A 1 173 ? -8.688 -18.438 -16.406 1 82.44 173 ARG A N 1
ATOM 1283 C CA . ARG A 1 173 ? -8.242 -19.766 -16 1 82.44 173 ARG A CA 1
ATOM 1284 C C . ARG A 1 173 ? -7.695 -19.75 -14.578 1 82.44 173 ARG A C 1
ATOM 1286 O O . ARG A 1 173 ? -7.207 -20.781 -14.094 1 82.44 173 ARG A O 1
ATOM 1293 N N . LEU A 1 174 ? -7.883 -18.672 -13.977 1 78.38 174 LEU A N 1
ATOM 1294 C CA . LEU A 1 174 ? -7.387 -18.578 -12.609 1 78.38 174 LEU A CA 1
ATOM 1295 C C . LEU A 1 174 ? -8.344 -19.266 -11.633 1 78.38 174 LEU A C 1
ATOM 1297 O O . LEU A 1 174 ? -9.562 -19.188 -11.797 1 78.38 174 LEU A O 1
ATOM 1301 N N . PRO A 1 175 ? -7.734 -19.984 -10.617 1 81.06 175 PRO A N 1
ATOM 1302 C CA . PRO A 1 175 ? -8.57 -20.484 -9.523 1 81.06 175 PRO A CA 1
ATOM 1303 C C . PRO A 1 175 ? -9.375 -19.391 -8.844 1 81.06 175 PRO A C 1
ATOM 1305 O O . PRO A 1 175 ? -8.945 -18.234 -8.812 1 81.06 175 PRO A O 1
ATOM 1308 N N . GLN A 1 176 ? -10.578 -19.766 -8.352 1 83.69 176 GLN A N 1
ATOM 1309 C CA . GLN A 1 176 ? -11.484 -18.797 -7.727 1 83.69 176 GLN A CA 1
ATOM 1310 C C . GLN A 1 176 ? -10.797 -18.062 -6.578 1 83.69 176 GLN A C 1
ATOM 1312 O O . GLN A 1 176 ? -11.078 -16.891 -6.328 1 83.69 176 GLN A O 1
ATOM 1317 N N . ALA A 1 177 ? -9.938 -18.797 -5.953 1 76.81 177 ALA A N 1
ATOM 1318 C CA . ALA A 1 177 ? -9.195 -18.156 -4.863 1 76.81 177 ALA A CA 1
ATOM 1319 C C . ALA A 1 177 ? -8.336 -17.016 -5.383 1 76.81 177 ALA A C 1
ATOM 1321 O O . ALA A 1 177 ? -8.18 -15.984 -4.711 1 76.81 177 ALA A O 1
ATOM 1322 N N . GLN A 1 178 ? -7.766 -17.203 -6.562 1 77.19 178 GLN A N 1
ATOM 1323 C CA . GLN A 1 178 ? -6.945 -16.156 -7.164 1 77.19 178 GLN A CA 1
ATOM 1324 C C . GLN A 1 178 ? -7.809 -14.992 -7.66 1 77.19 178 GLN A C 1
ATOM 1326 O O . GLN A 1 178 ? -7.438 -13.828 -7.512 1 77.19 178 GLN A O 1
ATOM 1331 N N . ILE A 1 179 ? -8.961 -15.344 -8.172 1 85.38 179 ILE A N 1
ATOM 1332 C CA . ILE A 1 179 ? -9.898 -14.312 -8.602 1 85.38 179 ILE A CA 1
ATOM 1333 C C . ILE A 1 179 ? -10.336 -13.484 -7.395 1 85.38 179 ILE A C 1
ATOM 1335 O O . ILE A 1 179 ? -10.406 -12.258 -7.469 1 85.38 179 ILE A O 1
ATOM 1339 N N . ALA A 1 180 ? -10.586 -14.156 -6.324 1 84.44 180 ALA A N 1
ATOM 1340 C CA . ALA A 1 180 ? -10.984 -13.469 -5.098 1 84.44 180 ALA A CA 1
ATOM 1341 C C . ALA A 1 180 ? -9.891 -12.508 -4.637 1 84.44 180 ALA A C 1
ATOM 1343 O O . ALA A 1 180 ? -10.18 -11.367 -4.27 1 84.44 180 ALA A O 1
ATOM 1344 N N . SER A 1 181 ? -8.727 -12.977 -4.715 1 75.44 181 SER A N 1
ATOM 1345 C CA . SER A 1 181 ? -7.586 -12.148 -4.332 1 75.44 181 SER A CA 1
ATOM 1346 C C . SER A 1 181 ? -7.492 -10.898 -5.207 1 75.44 181 SER A C 1
ATOM 1348 O O . SER A 1 181 ? -7.336 -9.789 -4.699 1 75.44 181 SER A O 1
ATOM 1350 N N . LEU A 1 182 ? -7.68 -11.086 -6.48 1 77.38 182 LEU A N 1
ATOM 1351 C CA . LEU A 1 182 ? -7.559 -9.984 -7.43 1 77.38 182 LEU A CA 1
ATOM 1352 C C . LEU A 1 182 ? -8.734 -9.023 -7.305 1 77.38 182 LEU A C 1
ATOM 1354 O O . LEU A 1 182 ? -8.625 -7.848 -7.652 1 77.38 182 LEU A O 1
ATOM 1358 N N . SER A 1 183 ? -9.797 -9.492 -6.809 1 83.75 183 SER A N 1
ATOM 1359 C CA . SER A 1 183 ? -10.992 -8.672 -6.648 1 83.75 183 SER A CA 1
ATOM 1360 C C . SER A 1 183 ? -11.047 -8.031 -5.262 1 83.75 183 SER A C 1
ATOM 1362 O O . SER A 1 183 ? -12.055 -7.426 -4.887 1 83.75 183 SER A O 1
ATOM 1364 N N . ALA A 1 184 ? -10 -8.305 -4.551 1 79.44 184 ALA A N 1
ATOM 1365 C CA . ALA A 1 184 ? -9.945 -7.805 -3.182 1 79.44 184 ALA A CA 1
ATOM 1366 C C . ALA A 1 184 ? -11.172 -8.242 -2.383 1 79.44 184 ALA A C 1
ATOM 1368 O O . ALA A 1 184 ? -11.844 -7.41 -1.766 1 79.44 184 ALA A O 1
ATOM 1369 N N . ALA A 1 185 ? -11.453 -9.422 -2.438 1 82.31 185 ALA A N 1
ATOM 1370 C CA . ALA A 1 185 ? -12.609 -9.984 -1.757 1 82.31 185 ALA A CA 1
ATOM 1371 C C . ALA A 1 185 ? -12.328 -11.406 -1.265 1 82.31 185 ALA A C 1
ATOM 1373 O O . ALA A 1 185 ? -11.312 -12 -1.631 1 82.31 185 ALA A O 1
ATOM 1374 N N . THR A 1 186 ? -13.258 -11.836 -0.365 1 78.81 186 THR A N 1
ATOM 1375 C CA . THR A 1 186 ? -13.141 -13.211 0.108 1 78.81 186 THR A CA 1
ATOM 1376 C C . THR A 1 186 ? -13.664 -14.188 -0.939 1 78.81 186 THR A C 1
ATOM 1378 O O . THR A 1 186 ? -14.469 -13.82 -1.795 1 78.81 186 THR A O 1
ATOM 1381 N N . ARG A 1 187 ? -13.18 -15.445 -0.823 1 82.12 187 ARG A N 1
ATOM 1382 C CA . ARG A 1 187 ? -13.578 -16.469 -1.782 1 82.12 187 ARG A CA 1
ATOM 1383 C C . ARG A 1 187 ? -15.086 -16.719 -1.719 1 82.12 187 ARG A C 1
ATOM 1385 O O . ARG A 1 187 ? -15.75 -16.766 -2.752 1 82.12 187 ARG A O 1
ATOM 1392 N N . PRO A 1 188 ? -15.648 -16.766 -0.559 1 86.75 188 PRO A N 1
ATOM 1393 C CA . PRO A 1 188 ? -17.094 -17 -0.52 1 86.75 188 PRO A CA 1
ATOM 1394 C C . PRO A 1 188 ? -17.891 -15.891 -1.189 1 86.75 188 PRO A C 1
ATOM 1396 O O . PRO A 1 188 ? -18.875 -16.156 -1.883 1 86.75 188 PRO A O 1
ATOM 1399 N N . ARG A 1 189 ? -17.5 -14.664 -1.067 1 87.44 189 ARG A N 1
ATOM 1400 C CA . ARG A 1 189 ? -18.219 -13.539 -1.666 1 87.44 189 ARG A CA 1
ATOM 1401 C C . ARG A 1 189 ? -18.062 -13.539 -3.184 1 87.44 189 ARG A C 1
ATOM 1403 O O . ARG A 1 189 ? -19.031 -13.273 -3.906 1 87.44 189 ARG A O 1
ATOM 1410 N N . VAL A 1 190 ? -16.922 -13.891 -3.654 1 91.25 190 VAL A N 1
ATOM 1411 C CA . VAL A 1 190 ? -16.672 -13.953 -5.094 1 91.25 190 VAL A CA 1
ATOM 1412 C C . VAL A 1 190 ? -17.469 -15.109 -5.699 1 91.25 190 VAL A C 1
ATOM 1414 O O . VAL A 1 190 ? -18.078 -14.961 -6.77 1 91.25 190 VAL A O 1
ATOM 1417 N N . ASN A 1 191 ? -17.453 -16.219 -5.027 1 92.19 191 ASN A N 1
ATOM 1418 C CA . ASN A 1 191 ? -18.203 -17.375 -5.512 1 92.19 191 ASN A CA 1
ATOM 1419 C C . ASN A 1 191 ? -19.688 -17.047 -5.652 1 92.19 191 ASN A C 1
ATOM 1421 O O . ASN A 1 191 ? -20.328 -17.422 -6.648 1 92.19 191 ASN A O 1
ATOM 1425 N N . HIS A 1 192 ? -20.188 -16.375 -4.703 1 94.5 192 HIS A N 1
ATOM 1426 C CA . HIS A 1 192 ? -21.578 -15.977 -4.746 1 94.5 192 HIS A CA 1
ATOM 1427 C C . HIS A 1 192 ? -21.859 -15.062 -5.941 1 94.5 192 HIS A C 1
ATOM 1429 O O . HIS A 1 192 ? -22.828 -15.273 -6.676 1 94.5 192 HIS A O 1
ATOM 1435 N N . LEU A 1 193 ? -21.016 -14.172 -6.109 1 94.69 193 LEU A N 1
ATOM 1436 C CA . LEU A 1 193 ? -21.219 -13.211 -7.188 1 94.69 193 LEU A CA 1
ATOM 1437 C C . LEU A 1 193 ? -21.031 -13.875 -8.547 1 94.69 193 LEU A C 1
ATOM 1439 O O . LEU A 1 193 ? -21.719 -13.531 -9.516 1 94.69 193 LEU A O 1
ATOM 1443 N N . LEU A 1 194 ? -20.125 -14.773 -8.641 1 94.81 194 LEU A N 1
ATOM 1444 C CA . LEU A 1 194 ? -19.922 -15.5 -9.891 1 94.81 194 LEU A CA 1
ATOM 1445 C C . LEU A 1 194 ? -21.156 -16.312 -10.266 1 94.81 194 LEU A C 1
ATOM 1447 O O . LEU A 1 194 ? -21.5 -16.422 -11.445 1 94.81 194 LEU A O 1
ATOM 1451 N N . THR A 1 195 ? -21.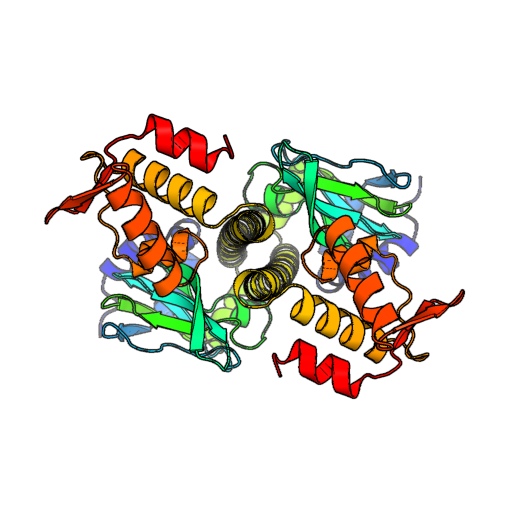781 -16.859 -9.242 1 95.56 195 THR A N 1
ATOM 1452 C CA . THR A 1 195 ? -23.047 -17.562 -9.469 1 95.56 195 THR A CA 1
ATOM 1453 C C . THR A 1 195 ? -24.109 -16.609 -10.023 1 95.56 195 THR A C 1
ATOM 1455 O O . THR A 1 195 ? -24.812 -16.953 -10.969 1 95.56 195 THR A O 1
ATOM 1458 N N . GLU A 1 196 ? -24.141 -15.492 -9.477 1 96.56 196 GLU A N 1
ATOM 1459 C CA . GLU A 1 196 ? -25.078 -14.484 -9.961 1 96.56 196 GLU A CA 1
ATOM 1460 C C . GLU A 1 196 ? -24.766 -14.094 -11.406 1 96.56 196 GLU A C 1
ATOM 1462 O O . GLU A 1 196 ? -25.672 -13.969 -12.227 1 96.56 196 GLU A O 1
ATOM 1467 N N . PHE A 1 197 ? -23.5 -13.883 -11.672 1 96.56 197 PHE A N 1
ATOM 1468 C CA . PHE A 1 197 ? -23.062 -13.523 -13.016 1 96.56 197 PHE A CA 1
ATOM 1469 C C . PHE A 1 197 ? -23.422 -14.625 -14.008 1 96.56 197 PHE A C 1
ATOM 1471 O O . PHE A 1 197 ? -23.828 -14.336 -15.133 1 96.56 197 PHE A O 1
ATOM 1478 N N . ARG A 1 198 ? -23.281 -15.812 -13.562 1 95.88 198 ARG A N 1
ATOM 1479 C CA . ARG A 1 198 ? -23.641 -16.953 -14.398 1 95.88 198 ARG A CA 1
ATOM 1480 C C . ARG A 1 198 ? -25.141 -16.969 -14.688 1 95.88 198 ARG A C 1
ATOM 1482 O O . ARG A 1 198 ? -25.547 -17.156 -15.836 1 95.88 198 ARG A O 1
ATOM 1489 N N . GLN A 1 199 ? -25.906 -16.719 -13.688 1 96.75 199 GLN A N 1
ATOM 1490 C CA . GLN A 1 199 ? -27.359 -16.703 -13.82 1 96.75 199 GLN A CA 1
ATOM 1491 C C . GLN A 1 199 ? -27.828 -15.586 -14.742 1 96.75 199 GLN A C 1
ATOM 1493 O O . GLN A 1 199 ? -28.812 -15.727 -15.461 1 96.75 199 GLN A O 1
ATOM 1498 N N . GLN A 1 200 ? -27.016 -14.57 -14.789 1 96.75 200 GLN A N 1
ATOM 1499 C CA . GLN A 1 200 ? -27.344 -13.422 -15.625 1 96.75 200 GLN A CA 1
ATOM 1500 C C . GLN A 1 200 ? -26.766 -13.578 -17.031 1 96.75 200 GLN A C 1
ATOM 1502 O O . GLN A 1 200 ? -26.906 -12.688 -17.875 1 96.75 200 GLN A O 1
ATOM 1507 N N . GLY A 1 201 ? -26.109 -14.695 -17.25 1 95.81 201 GLY A N 1
ATOM 1508 C CA . GLY A 1 201 ? -25.562 -14.992 -18.578 1 95.81 201 GLY A CA 1
ATOM 1509 C C . GLY A 1 201 ? -24.297 -14.211 -18.875 1 95.81 201 GLY A C 1
ATOM 1510 O O . GLY A 1 201 ? -23.922 -14.047 -20.047 1 95.81 201 GLY A O 1
ATOM 1511 N N . LEU A 1 202 ? -23.625 -13.711 -17.891 1 96.69 202 LEU A N 1
ATOM 1512 C CA . LEU A 1 202 ? -22.438 -12.891 -18.094 1 96.69 202 LEU A CA 1
ATOM 1513 C C . LEU A 1 202 ? -21.188 -13.758 -18.219 1 96.69 202 LEU A C 1
ATOM 1515 O O . LEU A 1 202 ? -20.234 -1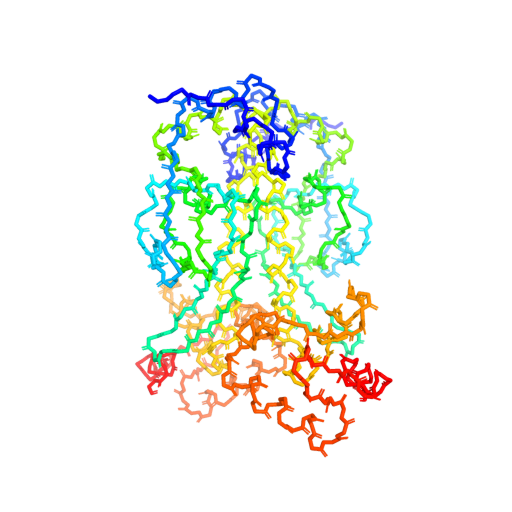3.367 -18.891 1 96.69 202 LEU A O 1
ATOM 1519 N N . VAL A 1 203 ? -21.25 -14.891 -17.516 1 96.94 203 VAL A N 1
ATOM 1520 C CA . VAL A 1 203 ? -20.109 -15.797 -17.562 1 96.94 203 VAL A CA 1
ATOM 1521 C C . VAL A 1 203 ? -20.609 -17.234 -17.734 1 96.94 203 VAL A C 1
ATOM 1523 O O . VAL A 1 203 ? -21.766 -17.531 -17.438 1 96.94 203 VAL A O 1
ATOM 1526 N N . GLU A 1 204 ? -19.734 -18.078 -18.234 1 95.25 204 GLU A N 1
ATOM 1527 C CA . GLU A 1 204 ? -20.031 -19.484 -18.438 1 95.25 204 GLU A CA 1
ATOM 1528 C C . GLU A 1 204 ? -18.828 -20.359 -18.078 1 95.25 204 GLU A C 1
ATOM 1530 O O . GLU A 1 204 ? -17.828 -20.391 -18.812 1 95.25 204 GLU A O 1
ATOM 1535 N N . PRO A 1 205 ? -19.016 -21.047 -17.016 1 92.56 205 PRO A N 1
ATOM 1536 C CA . PRO A 1 205 ? -17.922 -21.922 -16.641 1 92.56 205 PRO A CA 1
ATOM 1537 C C . PRO A 1 205 ? -17.766 -23.109 -17.594 1 92.56 205 PRO A C 1
ATOM 1539 O O . PRO A 1 205 ? -18.766 -23.594 -18.156 1 92.56 205 PRO A O 1
ATOM 1542 N N . SER A 1 206 ? -16.5 -23.438 -17.891 1 87.69 206 SER A N 1
ATOM 1543 C CA . SER A 1 206 ? -16.172 -24.641 -18.656 1 87.69 206 SER A CA 1
ATOM 1544 C C . SER A 1 206 ? -14.984 -25.375 -18.047 1 87.69 206 SER A C 1
ATOM 1546 O O . SER A 1 206 ? -14.375 -24.891 -17.078 1 87.69 206 SER A O 1
ATOM 1548 N N . ARG A 1 207 ? -14.68 -26.5 -18.562 1 87.56 207 ARG A N 1
ATOM 1549 C CA . ARG A 1 207 ? -13.531 -27.266 -18.094 1 87.56 207 ARG A CA 1
ATOM 1550 C C . ARG A 1 207 ? -12.234 -26.516 -18.344 1 87.56 207 ARG A C 1
ATOM 1552 O O . ARG A 1 207 ? -11.266 -26.672 -17.578 1 87.56 207 ARG A O 1
ATOM 1559 N N . ALA A 1 208 ? -12.273 -25.734 -19.375 1 86 208 ALA A N 1
ATOM 1560 C CA . ALA A 1 208 ? -11.062 -25.031 -19.781 1 86 208 ALA A CA 1
ATOM 1561 C C . ALA A 1 208 ? -10.883 -23.734 -19 1 86 208 ALA A C 1
ATOM 1563 O O . ALA A 1 208 ? -9.797 -23.156 -19 1 86 208 ALA A O 1
ATOM 1564 N N . GLY A 1 209 ? -11.945 -23.281 -18.438 1 90.5 209 GLY A N 1
ATOM 1565 C CA . GLY A 1 209 ? -11.914 -22.016 -17.734 1 90.5 209 GLY A CA 1
ATOM 1566 C C . GLY A 1 209 ? -13.242 -21.266 -17.797 1 90.5 209 GLY A C 1
ATOM 1567 O O . GLY A 1 209 ? -14.242 -21.812 -18.25 1 90.5 209 GLY A O 1
ATOM 1568 N N . LEU A 1 210 ? -13.211 -20.062 -17.281 1 94 210 LEU A N 1
ATOM 1569 C CA . LEU A 1 210 ? -14.406 -19.219 -17.25 1 94 210 LEU A CA 1
ATOM 1570 C C . LEU A 1 210 ? -14.484 -18.312 -18.469 1 94 210 LEU A C 1
ATOM 1572 O O . LEU A 1 210 ? -13.562 -17.531 -18.719 1 94 210 LEU A O 1
ATOM 1576 N N . ARG A 1 211 ? -15.539 -18.469 -19.266 1 94.75 211 ARG A N 1
ATOM 1577 C CA . ARG A 1 211 ? -15.727 -17.656 -20.469 1 94.75 211 ARG A CA 1
ATOM 1578 C C . ARG A 1 211 ? -16.609 -16.453 -20.172 1 94.75 211 ARG A C 1
ATOM 1580 O O . ARG A 1 211 ? -17.625 -16.562 -19.484 1 94.75 211 ARG A O 1
ATOM 1587 N N . LEU A 1 212 ? -16.203 -15.297 -20.688 1 95.69 212 LEU A N 1
ATOM 1588 C CA . LEU A 1 212 ? -17.062 -14.117 -20.609 1 95.69 212 LEU A CA 1
ATOM 1589 C C . LEU A 1 212 ? -18.078 -14.109 -21.75 1 95.69 212 LEU A C 1
ATOM 1591 O O . LEU A 1 212 ? -17.703 -13.992 -22.922 1 95.69 212 LEU A O 1
ATOM 1595 N N . ARG A 1 213 ? -19.312 -14.172 -21.469 1 95.69 213 ARG A N 1
ATOM 1596 C CA . ARG A 1 213 ? -20.359 -14.289 -22.469 1 95.69 213 ARG A CA 1
ATOM 1597 C C . ARG A 1 213 ? -20.812 -12.914 -22.953 1 95.69 213 ARG A C 1
ATOM 1599 O O . ARG A 1 213 ? -21.281 -12.766 -24.078 1 95.69 213 ARG A O 1
ATOM 1606 N N . ASP A 1 214 ? -20.703 -11.977 -22.062 1 95.12 214 ASP A N 1
ATOM 1607 C CA . ASP A 1 214 ? -21.141 -10.625 -22.391 1 95.12 214 ASP A CA 1
ATOM 1608 C C . ASP A 1 214 ? -20.141 -9.594 -21.875 1 95.12 214 ASP A C 1
ATOM 1610 O O . ASP A 1 214 ? -20.438 -8.852 -20.938 1 95.12 214 ASP A O 1
ATOM 1614 N N . PRO A 1 215 ? -19.094 -9.438 -22.578 1 94.06 215 PRO A N 1
ATOM 1615 C CA . PRO A 1 215 ? -18.047 -8.516 -22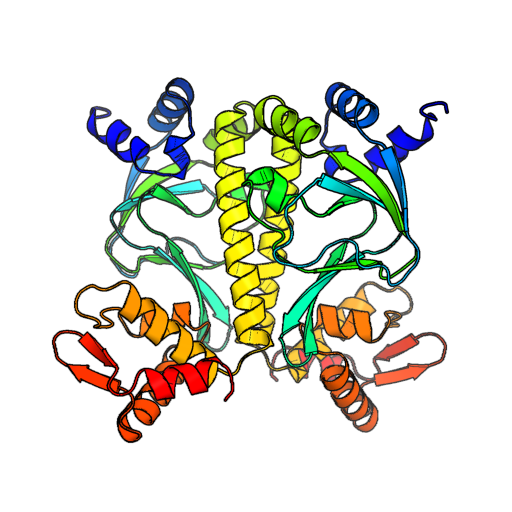.109 1 94.06 215 PRO A CA 1
ATOM 1616 C C . PRO A 1 215 ? -18.531 -7.066 -22.078 1 94.06 215 PRO A C 1
ATOM 1618 O O . PRO A 1 215 ? -18.078 -6.285 -21.234 1 94.06 215 PRO A O 1
ATOM 1621 N N . ALA A 1 216 ? -19.422 -6.746 -22.938 1 94.19 216 ALA A N 1
ATOM 1622 C CA . ALA A 1 216 ? -19.938 -5.375 -22.953 1 94.19 216 ALA A CA 1
ATOM 1623 C C . ALA A 1 216 ? -20.703 -5.055 -21.688 1 94.19 216 ALA A C 1
ATOM 1625 O O . ALA A 1 216 ? -20.5 -3.992 -21.078 1 94.19 216 ALA A O 1
ATOM 1626 N N . ARG A 1 217 ? -21.5 -5.949 -21.328 1 95.56 217 ARG A N 1
ATOM 1627 C CA . ARG A 1 217 ? -22.25 -5.742 -20.094 1 95.56 217 ARG A CA 1
ATOM 1628 C C . ARG A 1 217 ? -21.328 -5.75 -18.875 1 95.56 217 ARG A C 1
ATOM 1630 O O . ARG A 1 217 ? -21.516 -4.977 -17.938 1 95.56 217 ARG A O 1
ATOM 1637 N N . LEU A 1 218 ? -20.328 -6.57 -18.859 1 95.44 218 LEU A N 1
ATOM 1638 C CA . LEU A 1 218 ? -19.375 -6.609 -17.766 1 95.44 218 LEU A CA 1
ATOM 1639 C C . LEU A 1 218 ? -18.594 -5.297 -17.672 1 95.44 218 LEU A C 1
ATOM 1641 O O . LEU A 1 218 ? -18.312 -4.816 -16.578 1 95.44 218 LEU A O 1
ATOM 1645 N N . ARG A 1 219 ? -18.312 -4.77 -18.797 1 92.25 219 ARG A N 1
ATOM 1646 C CA . ARG A 1 219 ? -17.641 -3.475 -18.812 1 92.25 219 ARG A CA 1
ATOM 1647 C C . ARG A 1 219 ? -18.531 -2.393 -18.203 1 92.25 219 ARG A C 1
ATOM 1649 O O . ARG A 1 219 ? -18.047 -1.539 -17.453 1 92.25 219 ARG A O 1
ATOM 1656 N N . GLY A 1 220 ? -19.781 -2.496 -18.531 1 91.94 220 GLY A N 1
ATOM 1657 C CA . GLY A 1 220 ? -20.734 -1.586 -17.922 1 91.94 220 GLY A CA 1
ATOM 1658 C C . GLY A 1 220 ? -20.781 -1.689 -16.406 1 91.94 220 GLY A C 1
ATOM 1659 O O . GLY A 1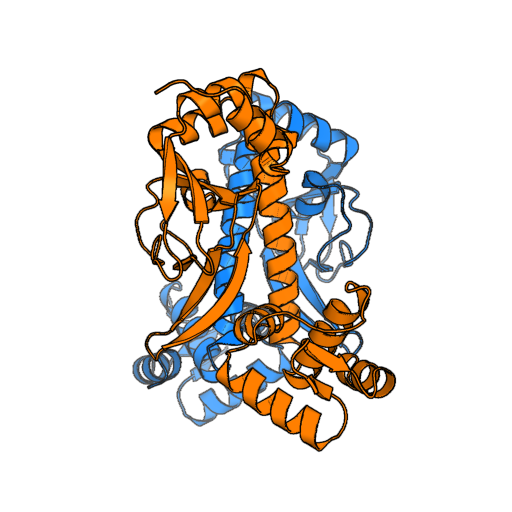 220 ? -20.781 -0.673 -15.711 1 91.94 220 GLY A O 1
ATOM 1660 N N . ILE A 1 221 ? -20.75 -2.891 -15.969 1 92.38 221 ILE A N 1
ATOM 1661 C CA . ILE A 1 221 ? -20.766 -3.137 -14.531 1 92.38 221 ILE A CA 1
ATOM 1662 C C . ILE A 1 221 ? -19.484 -2.59 -13.898 1 92.38 221 I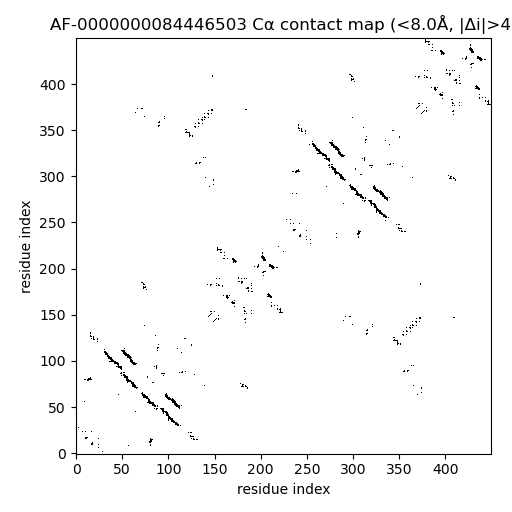LE A C 1
ATOM 1664 O O . ILE A 1 221 ? -19.531 -1.898 -12.883 1 92.38 221 ILE A O 1
ATOM 1668 N N . ALA A 1 222 ? -18.391 -2.844 -14.469 1 89.31 222 ALA A N 1
ATOM 1669 C CA . ALA A 1 222 ? -17.094 -2.436 -13.938 1 89.31 222 ALA A CA 1
ATOM 1670 C C . ALA A 1 222 ? -17 -0.917 -13.828 1 89.31 222 ALA A C 1
ATOM 1672 O O . ALA A 1 222 ? -16.375 -0.396 -12.898 1 89.31 222 ALA A O 1
ATOM 1673 N N . GLU A 1 223 ? -17.672 -0.275 -14.758 1 83.06 223 GLU A N 1
ATOM 1674 C CA . GLU A 1 223 ? -17.609 1.182 -14.812 1 83.06 223 GLU A CA 1
ATOM 1675 C C . GLU A 1 223 ? -18.703 1.817 -13.961 1 83.06 223 GLU A C 1
ATOM 1677 O O . GLU A 1 223 ? -18.75 3.039 -13.797 1 83.06 223 GLU A O 1
ATOM 1682 N N . GLY A 1 224 ? -19.5 0.954 -13.367 1 77.44 224 GLY A N 1
ATOM 1683 C CA . GLY A 1 224 ? -20.578 1.481 -12.547 1 77.44 224 GLY A CA 1
ATOM 1684 C C . GLY A 1 224 ? -21.781 1.923 -13.352 1 77.44 224 GLY A C 1
ATOM 1685 O O . GLY A 1 224 ? -22.562 2.77 -12.898 1 77.44 224 GLY A O 1
ATOM 1686 N N . ALA A 1 225 ? -21.844 1.48 -14.617 1 66.88 225 ALA A N 1
ATOM 1687 C CA . ALA A 1 225 ? -22.969 1.809 -15.492 1 66.88 225 ALA A CA 1
ATOM 1688 C C . ALA A 1 225 ? -24.047 0.732 -15.422 1 66.88 225 ALA A C 1
ATOM 1690 O O . ALA A 1 225 ? -23.75 -0.443 -15.195 1 66.88 225 ALA A O 1
ATOM 1691 N N . MET B 1 1 ? 19.781 33.969 -3.043 1 26.53 1 MET B N 1
ATOM 1692 C CA . MET B 1 1 ? 19.172 33.938 -1.717 1 26.53 1 MET B CA 1
ATOM 1693 C C . MET B 1 1 ? 19.734 32.781 -0.897 1 26.53 1 MET B C 1
ATOM 1695 O O . MET B 1 1 ? 19.828 31.641 -1.386 1 26.53 1 MET B O 1
ATOM 1699 N N . ALA B 1 2 ? 20.531 33.062 0.117 1 30.45 2 ALA B N 1
ATOM 1700 C CA . ALA B 1 2 ? 21.422 32.281 0.989 1 30.45 2 ALA B CA 1
ATOM 1701 C C . ALA B 1 2 ? 20.719 31.047 1.525 1 30.45 2 ALA B C 1
ATOM 1703 O O . ALA B 1 2 ? 19.531 31.078 1.854 1 30.45 2 ALA B O 1
ATOM 1704 N N . PHE B 1 3 ? 21.141 29.969 1.145 1 32.44 3 PHE B N 1
ATOM 1705 C CA . PHE B 1 3 ? 20.953 28.641 1.738 1 32.44 3 PHE B CA 1
ATOM 1706 C C . PHE B 1 3 ? 20.984 28.719 3.26 1 32.44 3 PHE B C 1
ATOM 1708 O O . PHE B 1 3 ? 22.031 29.031 3.85 1 32.44 3 PHE B O 1
ATOM 1715 N N . HIS B 1 4 ? 20.031 29.344 4.023 1 33.03 4 HIS B N 1
ATOM 1716 C CA . HIS B 1 4 ? 20.172 29.656 5.445 1 33.03 4 HIS B CA 1
ATOM 1717 C C . HIS B 1 4 ? 20.422 28.375 6.254 1 33.03 4 HIS B C 1
ATOM 1719 O O . HIS B 1 4 ? 19.953 27.297 5.879 1 33.03 4 HIS B O 1
ATOM 1725 N N . PRO B 1 5 ? 21.266 28.297 7.211 1 40.53 5 PRO B N 1
ATOM 1726 C CA . PRO B 1 5 ? 21.578 27.297 8.242 1 40.53 5 PRO B CA 1
ATOM 1727 C C . PRO B 1 5 ? 20.359 26.484 8.664 1 40.53 5 PRO B C 1
ATOM 1729 O O . PRO B 1 5 ? 20.484 25.328 9.047 1 40.53 5 PRO B O 1
ATOM 1732 N N . ASP B 1 6 ? 19.125 27.031 8.57 1 39.62 6 ASP B N 1
ATOM 1733 C CA . ASP B 1 6 ? 17.859 26.516 9.078 1 39.62 6 ASP B CA 1
ATOM 1734 C C . ASP B 1 6 ? 17.344 25.375 8.211 1 39.62 6 ASP B C 1
ATOM 1736 O O . ASP B 1 6 ? 16.547 24.547 8.664 1 39.62 6 ASP B O 1
ATOM 1740 N N . THR B 1 7 ? 17.703 25.422 6.984 1 42.31 7 THR B N 1
ATOM 1741 C CA . THR B 1 7 ? 17.234 24.359 6.109 1 42.31 7 THR B CA 1
ATOM 1742 C C . THR B 1 7 ? 17.797 23 6.559 1 42.31 7 THR B C 1
ATOM 1744 O O . THR B 1 7 ? 17.078 22 6.559 1 42.31 7 THR B O 1
ATOM 1747 N N . ARG B 1 8 ? 19.062 22.984 6.984 1 43.28 8 ARG B N 1
ATOM 1748 C CA . ARG B 1 8 ? 19.672 21.75 7.492 1 43.28 8 ARG B CA 1
ATOM 1749 C C . ARG B 1 8 ? 18.922 21.234 8.703 1 43.28 8 ARG B C 1
ATOM 1751 O O . ARG B 1 8 ? 18.688 20.031 8.836 1 43.28 8 ARG B O 1
ATOM 1758 N N . ARG B 1 9 ? 18.656 22.109 9.594 1 45.28 9 ARG B N 1
ATOM 1759 C CA . ARG B 1 9 ? 17.922 21.719 10.797 1 45.28 9 ARG B CA 1
ATOM 1760 C C . ARG B 1 9 ? 16.562 21.109 10.43 1 45.28 9 ARG B C 1
ATOM 1762 O O . ARG B 1 9 ? 16.094 20.203 11.102 1 45.28 9 ARG B O 1
ATOM 1769 N N . LEU B 1 10 ? 16.141 21.688 9.5 1 44.84 10 LEU B N 1
ATOM 1770 C CA . LEU B 1 10 ? 14.812 21.234 9.094 1 44.84 10 LEU B CA 1
ATOM 1771 C C . LEU B 1 10 ? 14.875 19.812 8.539 1 44.84 10 LEU B C 1
ATOM 1773 O O . LEU B 1 10 ? 13.977 19 8.789 1 44.84 10 LEU B O 1
ATOM 1777 N N . LEU B 1 11 ? 15.984 19.594 7.891 1 47.88 11 LEU B N 1
ATOM 1778 C CA . LEU B 1 11 ? 16.172 18.281 7.301 1 47.88 11 LEU B CA 1
ATOM 1779 C C . LEU B 1 11 ? 16.438 17.234 8.375 1 47.88 11 LEU B C 1
ATOM 1781 O O . LEU B 1 11 ? 16.094 16.062 8.219 1 47.88 11 LEU B O 1
ATOM 1785 N N . ASP B 1 12 ? 17.031 17.688 9.508 1 46.69 12 ASP B N 1
ATOM 1786 C CA . ASP B 1 12 ? 17.297 16.766 10.602 1 46.69 12 ASP B CA 1
ATOM 1787 C C . ASP B 1 12 ? 16.016 16.156 11.156 1 46.69 12 ASP B C 1
ATOM 1789 O O . ASP B 1 12 ? 16.016 15.047 11.695 1 46.69 12 ASP B O 1
ATOM 1793 N N . GLY B 1 13 ? 15.023 16.875 11.055 1 43.16 13 GLY B N 1
ATOM 1794 C CA . GLY B 1 13 ? 13.75 16.406 11.57 1 43.16 13 GLY B CA 1
ATOM 1795 C C . GLY B 1 13 ? 12.992 15.523 10.594 1 43.16 13 GLY B C 1
ATOM 1796 O O . GLY B 1 13 ? 11.891 15.055 10.891 1 43.16 13 GLY B O 1
ATOM 1797 N N . VAL B 1 14 ? 13.445 15.648 9.328 1 47.31 14 VAL B N 1
ATOM 1798 C CA . VAL B 1 14 ? 12.805 14.836 8.312 1 47.31 14 VAL B CA 1
ATOM 1799 C C . VAL B 1 14 ? 13.219 13.375 8.477 1 47.31 14 VAL B C 1
ATOM 1801 O O . VAL B 1 14 ? 14.383 13.023 8.273 1 47.31 14 VAL B O 1
ATOM 1804 N N . ALA B 1 15 ? 12.469 12.656 9.203 1 53.66 15 ALA B N 1
ATOM 1805 C CA . ALA B 1 15 ? 12.812 11.25 9.406 1 53.66 15 ALA B CA 1
ATOM 1806 C C . ALA B 1 15 ? 13.492 10.664 8.164 1 53.66 15 ALA B C 1
ATOM 1808 O O . ALA B 1 15 ? 14.477 9.93 8.281 1 53.66 15 ALA B O 1
ATOM 1809 N N . PHE B 1 16 ? 13 11.18 7.016 1 56.44 16 PHE B N 1
ATOM 1810 C CA . PHE B 1 16 ? 13.57 10.742 5.742 1 56.44 16 PHE B CA 1
ATOM 1811 C C . PHE B 1 16 ? 15.016 11.195 5.613 1 56.44 16 PHE B C 1
ATOM 1813 O O . PHE B 1 16 ? 15.867 10.445 5.125 1 56.44 16 PHE B O 1
ATOM 1820 N N . LEU B 1 17 ? 15.297 12.336 6.152 1 59.22 17 LEU B N 1
ATOM 1821 C CA . LEU B 1 17 ? 16.625 12.891 5.953 1 59.22 17 LEU B CA 1
ATOM 1822 C C . LEU B 1 17 ? 17.516 12.617 7.164 1 59.22 17 LEU B C 1
ATOM 1824 O O . LEU B 1 17 ? 18.719 12.844 7.113 1 59.22 17 LEU B O 1
ATOM 1828 N N . ALA B 1 18 ? 16.781 12.266 8.219 1 58.41 18 ALA B N 1
ATOM 1829 C CA . ALA B 1 18 ? 17.578 11.977 9.398 1 58.41 18 ALA B CA 1
ATOM 1830 C C . ALA B 1 18 ? 18.609 10.883 9.117 1 58.41 18 ALA B C 1
ATOM 1832 O O . ALA B 1 18 ? 19.703 10.883 9.68 1 58.41 18 ALA B O 1
ATOM 1833 N N . LEU B 1 19 ? 18.203 10.094 8.203 1 57.75 19 LEU B N 1
ATOM 1834 C CA . LEU B 1 19 ? 19.094 8.961 7.934 1 57.75 19 LEU B CA 1
ATOM 1835 C C . LEU B 1 19 ? 20.016 9.266 6.766 1 57.75 19 LEU B C 1
ATOM 1837 O O . LEU B 1 19 ? 20.875 8.445 6.422 1 57.75 19 LEU B O 1
ATOM 1841 N N . VAL B 1 20 ? 19.797 10.461 6.305 1 64.31 20 VAL B N 1
ATOM 1842 C CA . VAL B 1 20 ? 20.641 10.82 5.18 1 64.31 20 VAL B CA 1
ATOM 1843 C C . VAL B 1 20 ? 21.922 11.484 5.691 1 64.31 20 VAL B C 1
ATOM 1845 O O . VAL B 1 20 ? 21.875 12.461 6.438 1 64.31 20 VAL B O 1
ATOM 1848 N N . PRO B 1 21 ? 23.016 10.891 5.441 1 66.94 21 PRO B N 1
ATOM 1849 C CA . PRO B 1 21 ? 24.297 11.469 5.879 1 66.94 21 PRO B CA 1
ATOM 1850 C C . PRO B 1 21 ? 24.469 12.914 5.418 1 66.94 21 PRO B C 1
ATOM 1852 O O . PRO B 1 21 ? 23.844 13.336 4.441 1 66.94 21 PRO B O 1
ATOM 1855 N N . ALA B 1 22 ? 25.328 13.625 6.164 1 71.81 22 ALA B N 1
ATOM 1856 C CA . ALA B 1 22 ? 25.562 15.055 5.984 1 71.81 22 ALA B CA 1
ATOM 1857 C C . ALA B 1 22 ? 25.969 15.367 4.547 1 71.81 22 ALA B C 1
ATOM 1859 O O . ALA B 1 22 ? 25.453 16.312 3.943 1 71.81 22 ALA B O 1
ATOM 1860 N N . PRO B 1 23 ? 26.828 14.562 4.004 1 71.5 23 PRO B N 1
ATOM 1861 C CA . PRO B 1 23 ? 27.203 14.891 2.627 1 71.5 23 PRO B CA 1
ATOM 1862 C C . PRO B 1 23 ? 26.031 14.789 1.656 1 71.5 23 PRO B C 1
ATOM 1864 O O . PRO B 1 23 ? 25.906 15.617 0.746 1 71.5 23 PRO B O 1
ATOM 1867 N N . ALA B 1 24 ? 25.203 13.836 1.909 1 70.56 24 ALA B N 1
ATOM 1868 C CA . ALA B 1 24 ? 24.031 13.672 1.053 1 70.56 24 ALA B CA 1
ATOM 1869 C C . ALA B 1 24 ? 23.031 14.797 1.279 1 70.56 24 ALA B C 1
ATOM 1871 O O . ALA B 1 24 ? 22.406 15.281 0.331 1 70.56 24 ALA B O 1
ATOM 1872 N N . LYS B 1 25 ? 22.969 15.203 2.471 1 73.25 25 LYS B N 1
ATOM 1873 C CA . LYS B 1 25 ? 22.094 16.328 2.789 1 73.25 25 LYS B CA 1
ATOM 1874 C C . LYS B 1 25 ? 22.547 17.594 2.082 1 73.25 25 LYS B C 1
ATOM 1876 O O . LYS B 1 25 ? 21.719 18.375 1.598 1 73.25 25 LYS B O 1
ATOM 1881 N N . GLU B 1 26 ? 23.812 17.734 2.088 1 74.38 26 GLU B N 1
ATOM 1882 C CA . GLU B 1 26 ? 24.359 18.906 1.411 1 74.38 26 GLU B CA 1
ATOM 1883 C C . GLU B 1 26 ? 24.031 18.875 -0.081 1 74.38 26 GLU B C 1
ATOM 1885 O O . GLU B 1 26 ? 23.688 19.906 -0.666 1 74.38 26 GLU B O 1
ATOM 1890 N N . ARG B 1 27 ? 24.094 17.766 -0.627 1 75.75 27 ARG B N 1
ATOM 1891 C CA . ARG B 1 27 ? 23.766 17.625 -2.041 1 75.75 27 ARG B CA 1
ATOM 1892 C C . ARG B 1 27 ? 22.297 17.922 -2.291 1 75.75 27 ARG B C 1
ATOM 1894 O O . ARG B 1 27 ? 21.938 18.609 -3.262 1 75.75 27 ARG B O 1
ATOM 1901 N N . LEU B 1 28 ? 21.516 17.469 -1.392 1 75.75 28 LEU B N 1
ATOM 1902 C CA . LEU B 1 28 ? 20.078 17.688 -1.521 1 75.75 28 LEU B CA 1
ATOM 1903 C C . LEU B 1 28 ? 19.734 19.172 -1.389 1 75.75 28 LEU B C 1
ATOM 1905 O O . LEU B 1 28 ? 18.891 19.688 -2.125 1 75.75 28 LEU B O 1
ATOM 1909 N N . THR B 1 29 ? 20.422 19.75 -0.472 1 75 29 THR B N 1
ATOM 1910 C CA . THR B 1 29 ? 20.172 21.172 -0.252 1 75 29 THR B CA 1
ATOM 1911 C C . THR B 1 29 ? 20.562 21.984 -1.483 1 75 29 THR B C 1
ATOM 1913 O O . THR B 1 29 ? 19.938 23 -1.781 1 75 29 THR B O 1
ATOM 1916 N N . GLY B 1 30 ? 21.547 21.516 -2.143 1 79.06 30 GLY B N 1
ATOM 1917 C CA . GLY B 1 30 ? 22.016 22.219 -3.322 1 79.06 30 GLY B CA 1
ATOM 1918 C C . GLY B 1 30 ? 21.062 22.125 -4.492 1 79.06 30 GLY B C 1
ATOM 1919 O O . GLY B 1 30 ? 21.047 22.984 -5.375 1 79.06 30 GLY B O 1
ATOM 1920 N N . ILE B 1 31 ? 20.203 21.156 -4.461 1 81.75 31 ILE B N 1
ATOM 1921 C CA . ILE B 1 31 ? 19.328 20.938 -5.617 1 81.75 31 ILE B CA 1
ATOM 1922 C C . ILE B 1 31 ? 17.891 21.266 -5.242 1 81.75 31 ILE B C 1
ATOM 1924 O O . ILE B 1 31 ? 17 21.281 -6.105 1 81.75 31 ILE B O 1
ATOM 1928 N N . ALA B 1 32 ? 17.703 21.562 -3.988 1 87.44 32 ALA B N 1
ATOM 1929 C CA . ALA B 1 32 ? 16.344 21.781 -3.502 1 87.44 32 ALA B CA 1
ATOM 1930 C C . ALA B 1 32 ? 15.969 23.25 -3.574 1 87.44 32 ALA B C 1
ATOM 1932 O O . ALA B 1 32 ? 16.797 24.125 -3.32 1 87.44 32 ALA B O 1
ATOM 1933 N N . ARG B 1 33 ? 14.703 23.562 -3.939 1 90.81 33 ARG B N 1
ATOM 1934 C CA . ARG B 1 33 ? 14.148 24.922 -3.961 1 90.81 33 ARG B CA 1
ATOM 1935 C C . ARG B 1 33 ? 12.984 25.047 -2.98 1 90.81 33 ARG B C 1
ATOM 1937 O O . ARG B 1 33 ? 12.039 24.266 -3.025 1 90.81 33 ARG B O 1
ATOM 1944 N N . PRO B 1 34 ? 13.078 26.047 -2.135 1 90.44 34 PRO B N 1
ATOM 1945 C CA . PRO B 1 34 ? 11.938 26.25 -1.234 1 90.44 34 PRO B CA 1
ATOM 1946 C C . PRO B 1 34 ? 10.688 26.719 -1.966 1 90.44 34 PRO B C 1
ATOM 1948 O O . PRO B 1 34 ? 10.766 27.531 -2.887 1 90.44 34 PRO B O 1
ATOM 1951 N N . VAL B 1 35 ? 9.57 26.141 -1.574 1 94.06 35 VAL B N 1
ATOM 1952 C CA . VAL B 1 35 ? 8.289 26.516 -2.168 1 94.06 35 VAL B CA 1
ATOM 1953 C C . VAL B 1 35 ? 7.227 26.625 -1.076 1 94.06 35 VAL B C 1
ATOM 1955 O O . VAL B 1 35 ? 7.379 26.062 0.008 1 94.06 35 VAL B O 1
ATOM 1958 N N . HIS B 1 36 ? 6.191 27.422 -1.383 1 96.44 36 HIS B N 1
ATOM 1959 C CA . HIS B 1 36 ? 5.051 27.609 -0.494 1 96.44 36 HIS B CA 1
ATOM 1960 C C . HIS B 1 36 ? 3.732 27.484 -1.255 1 96.44 36 HIS B C 1
ATOM 1962 O O . HIS B 1 36 ? 3.605 28 -2.369 1 96.44 36 HIS B O 1
ATOM 1968 N N . TYR B 1 37 ? 2.828 26.734 -0.695 1 96.62 37 TYR B N 1
ATOM 1969 C CA . TYR B 1 37 ? 1.51 26.531 -1.289 1 96.62 37 TYR B CA 1
ATOM 1970 C C . TYR B 1 37 ? 0.408 26.891 -0.294 1 96.62 37 TYR B C 1
ATOM 1972 O O . TYR B 1 37 ? 0.521 26.578 0.896 1 96.62 37 TYR B O 1
ATOM 1980 N N . PRO B 1 38 ? -0.67 27.516 -0.794 1 96.88 38 PRO B N 1
ATOM 1981 C CA . PRO B 1 38 ? -1.829 27.719 0.081 1 96.88 38 PRO B CA 1
ATOM 1982 C C . PRO B 1 38 ? -2.605 26.422 0.328 1 96.88 38 PRO B C 1
ATOM 1984 O O . PRO B 1 38 ? -2.361 25.422 -0.338 1 96.88 38 PRO B O 1
ATOM 1987 N N . SER B 1 39 ? -3.461 26.5 1.339 1 91.69 39 SER B N 1
ATOM 1988 C CA . SER B 1 39 ? -4.367 25.391 1.575 1 91.69 39 SER B CA 1
ATOM 1989 C C . SER B 1 39 ? -5.289 25.156 0.383 1 91.69 39 SER B C 1
ATOM 1991 O O . SER B 1 39 ? -5.758 26.109 -0.236 1 91.69 39 SER B O 1
ATOM 1993 N N . GLY B 1 40 ? -5.473 23.875 0.053 1 91.94 40 GLY B N 1
ATOM 1994 C CA . GLY B 1 40 ? -6.438 23.516 -0.976 1 91.94 40 GLY B CA 1
ATOM 1995 C C . GLY B 1 40 ? -5.836 23.469 -2.367 1 91.94 40 GLY B C 1
ATOM 1996 O O . GLY B 1 40 ? -6.543 23.234 -3.35 1 91.94 40 GLY B O 1
ATOM 1997 N N . ARG B 1 41 ? -4.555 23.641 -2.418 1 95.75 41 ARG B N 1
ATOM 1998 C CA . ARG B 1 41 ? -3.889 23.609 -3.717 1 95.75 41 ARG B CA 1
ATOM 1999 C C . ARG B 1 41 ? -3.623 22.172 -4.152 1 95.75 41 ARG B C 1
ATOM 2001 O O . ARG B 1 41 ? -3.072 21.375 -3.389 1 95.75 41 ARG B O 1
ATOM 2008 N N . THR B 1 42 ? -4.031 21.906 -5.426 1 95.44 42 THR B N 1
ATOM 2009 C CA . THR B 1 42 ? -3.648 20.625 -6.012 1 95.44 42 THR B CA 1
ATOM 2010 C C . THR B 1 42 ? -2.195 20.656 -6.477 1 95.44 42 THR B C 1
ATOM 2012 O O . THR B 1 42 ? -1.84 21.422 -7.371 1 95.44 42 THR B O 1
ATOM 2015 N N . LEU B 1 43 ? -1.427 19.844 -5.797 1 96 43 LEU B N 1
ATOM 2016 C CA . LEU B 1 43 ? -0.015 19.781 -6.16 1 96 43 LEU B CA 1
ATOM 2017 C C . LEU B 1 43 ? 0.181 18.969 -7.434 1 96 43 LEU B C 1
ATOM 2019 O O . LEU B 1 43 ? 0.981 19.344 -8.297 1 96 43 LEU B O 1
ATOM 2023 N N . PHE B 1 44 ? -0.451 17.875 -7.566 1 95.19 44 PHE B N 1
ATOM 2024 C CA . PHE B 1 44 ? -0.48 17.031 -8.758 1 95.19 44 PHE B CA 1
ATOM 2025 C C . PHE B 1 44 ? -1.675 16.094 -8.727 1 95.19 44 PHE B C 1
ATOM 2027 O O . PHE B 1 44 ? -2.311 15.922 -7.688 1 95.19 44 PHE B O 1
ATOM 2034 N N . ARG B 1 45 ? -1.948 15.586 -9.93 1 94.31 45 ARG B N 1
ATOM 2035 C CA . ARG B 1 45 ? -3.057 14.648 -10.086 1 94.31 45 ARG B CA 1
ATOM 2036 C C . ARG B 1 45 ? -2.557 13.273 -10.508 1 94.31 45 ARG B C 1
ATOM 2038 O O . ARG B 1 45 ? -1.529 13.156 -11.18 1 94.31 45 ARG B O 1
ATOM 2045 N N . ARG B 1 46 ? -3.295 12.32 -10.039 1 93.88 46 ARG B N 1
ATOM 2046 C CA . ARG B 1 46 ? -2.996 10.969 -10.5 1 93.88 46 ARG B CA 1
ATOM 2047 C C . ARG B 1 46 ? -2.875 10.922 -12.016 1 93.88 46 ARG B C 1
ATOM 2049 O O . ARG B 1 46 ? -3.691 11.508 -12.727 1 93.88 46 ARG B O 1
ATOM 2056 N N . GLY B 1 47 ? -1.787 10.227 -12.484 1 93.56 47 GLY B N 1
ATOM 2057 C CA . GLY B 1 47 ? -1.583 10.102 -13.914 1 93.56 47 GLY B CA 1
ATOM 2058 C C . GLY B 1 47 ? -0.624 11.133 -14.477 1 93.56 47 GLY B C 1
ATOM 2059 O O . GLY B 1 47 ? -0.078 10.961 -15.562 1 93.56 47 GLY B O 1
ATOM 2060 N N . ASP B 1 48 ? -0.48 12.281 -13.766 1 93.12 48 ASP B N 1
ATOM 2061 C CA . ASP B 1 48 ? 0.498 13.273 -14.188 1 93.12 48 ASP B CA 1
ATOM 2062 C C . ASP B 1 48 ? 1.901 12.68 -14.258 1 93.12 48 ASP B C 1
ATOM 2064 O O . ASP B 1 48 ? 2.184 11.672 -13.602 1 93.12 48 ASP B O 1
ATOM 2068 N N . ALA B 1 49 ? 2.703 13.312 -15.047 1 90.25 49 ALA B N 1
ATOM 2069 C CA . ALA B 1 49 ? 4.113 12.945 -15.023 1 90.25 49 ALA B CA 1
ATOM 2070 C C . ALA B 1 49 ? 4.785 13.391 -13.734 1 90.25 49 ALA B C 1
ATOM 2072 O O . ALA B 1 49 ? 4.5 14.477 -13.227 1 90.25 49 ALA B O 1
ATOM 2073 N N . GLY B 1 50 ? 5.527 12.531 -13.195 1 82.25 50 GLY B N 1
ATOM 2074 C CA . GLY B 1 50 ? 6.273 12.891 -12 1 82.25 50 GLY B CA 1
ATOM 2075 C C . GLY B 1 50 ? 7.441 13.82 -12.281 1 82.25 50 GLY B C 1
ATOM 2076 O O . GLY B 1 50 ? 8.477 13.383 -12.789 1 82.25 50 GLY B O 1
ATOM 2077 N N . GLU B 1 51 ? 7.348 15.07 -11.93 1 81.5 51 GLU B N 1
ATOM 2078 C CA . GLU B 1 51 ? 8.391 16.016 -12.297 1 81.5 51 GLU B CA 1
ATOM 2079 C C . GLU B 1 51 ? 9.328 16.297 -11.125 1 81.5 51 GLU B C 1
ATOM 2081 O O . GLU B 1 51 ? 10.398 16.891 -11.297 1 81.5 51 GLU B O 1
ATOM 2086 N N . GLY B 1 52 ? 8.859 15.836 -10.062 1 88.12 52 GLY B N 1
ATOM 2087 C CA . GLY B 1 52 ? 9.719 16.125 -8.93 1 88.12 52 GLY B CA 1
ATOM 2088 C C . GLY B 1 52 ? 9.219 15.523 -7.629 1 88.12 52 GLY B C 1
ATOM 2089 O O . GLY B 1 52 ? 8.195 14.836 -7.613 1 88.12 52 GLY B O 1
ATOM 2090 N N . LEU B 1 53 ? 10.039 15.805 -6.648 1 90.31 53 LEU B N 1
ATOM 2091 C CA . LEU B 1 53 ? 9.805 15.375 -5.273 1 90.31 53 LEU B CA 1
ATOM 2092 C C . LEU B 1 53 ? 9.688 16.562 -4.336 1 90.31 53 LEU B C 1
ATOM 2094 O O . LEU B 1 53 ? 10.453 17.531 -4.453 1 90.31 53 LEU B O 1
ATOM 2098 N N . LEU B 1 54 ? 8.672 16.469 -3.488 1 91.94 54 LEU B N 1
ATOM 2099 C CA . LEU B 1 54 ? 8.531 17.484 -2.449 1 91.94 54 LEU B CA 1
ATOM 2100 C C . LEU B 1 54 ? 8.852 16.906 -1.076 1 91.94 54 LEU B C 1
ATOM 2102 O O . LEU B 1 54 ? 8.453 15.773 -0.764 1 91.94 54 LEU B O 1
ATOM 2106 N N . ILE B 1 55 ? 9.547 17.656 -0.343 1 88.5 55 ILE B N 1
ATOM 2107 C CA . ILE B 1 55 ? 9.711 17.344 1.073 1 88.5 55 ILE B CA 1
ATOM 2108 C C . ILE B 1 55 ? 9 18.406 1.918 1 88.5 55 ILE B C 1
ATOM 2110 O O . ILE B 1 55 ? 9.352 19.578 1.875 1 88.5 55 ILE B O 1
ATOM 2114 N N . VAL B 1 56 ? 8.086 17.953 2.707 1 89.25 56 VAL B N 1
ATOM 2115 C CA . VAL B 1 56 ? 7.281 18.875 3.494 1 89.25 56 VAL B CA 1
ATOM 2116 C C . VAL B 1 56 ? 8.102 19.391 4.68 1 89.25 56 VAL B C 1
ATOM 2118 O O . VAL B 1 56 ? 8.688 18.594 5.426 1 89.25 56 VAL B O 1
ATOM 2121 N N . LEU B 1 57 ? 8.148 20.672 4.766 1 85.62 57 LEU B N 1
ATOM 2122 C CA . LEU B 1 57 ? 8.812 21.297 5.906 1 85.62 57 LEU B CA 1
ATOM 2123 C C . LEU B 1 57 ? 7.812 21.656 6.992 1 85.62 57 LEU B C 1
ATOM 2125 O O . LEU B 1 57 ? 8.133 21.609 8.18 1 85.62 57 LEU B O 1
ATOM 2129 N N . ASP B 1 58 ? 6.668 22.062 6.523 1 85.81 58 ASP B N 1
ATOM 2130 C CA . ASP B 1 58 ? 5.562 22.438 7.402 1 85.81 58 ASP B CA 1
ATOM 2131 C C . ASP B 1 58 ? 4.219 22.297 6.688 1 85.81 58 ASP B C 1
ATOM 2133 O O . ASP B 1 58 ? 4.129 22.516 5.477 1 85.81 58 ASP B O 1
ATOM 2137 N N . GLY B 1 59 ? 3.225 21.891 7.48 1 87.31 59 GLY B N 1
ATOM 2138 C CA . GLY B 1 59 ? 1.896 21.719 6.918 1 87.31 59 GLY B CA 1
ATOM 2139 C C . GLY B 1 59 ? 1.562 20.266 6.621 1 87.31 59 GLY B C 1
ATOM 2140 O O . GLY B 1 59 ? 2.275 19.359 7.051 1 87.31 59 GLY B O 1
ATOM 2141 N N . LEU B 1 60 ? 0.344 20.109 5.977 1 86.44 60 LEU B N 1
ATOM 2142 C CA . LEU B 1 60 ? -0.147 18.766 5.668 1 86.44 60 LEU B CA 1
ATOM 2143 C C . LEU B 1 60 ? -0.6 18.688 4.211 1 86.44 60 LEU B C 1
ATOM 2145 O O . LEU B 1 60 ? -1.239 19.609 3.701 1 86.44 60 LEU B O 1
ATOM 2149 N N . VAL B 1 61 ? -0.155 17.641 3.592 1 90.81 61 VAL B N 1
ATOM 2150 C CA . VAL B 1 61 ? -0.603 17.328 2.238 1 90.81 61 VAL B CA 1
ATOM 2151 C C . VAL B 1 61 ? -1.453 16.062 2.258 1 90.81 61 VAL B C 1
ATOM 2153 O O . VAL B 1 61 ? -1.068 15.055 2.863 1 90.81 61 VAL B O 1
ATOM 2156 N N . ARG B 1 62 ? -2.566 16.172 1.647 1 88.69 62 ARG B N 1
ATOM 2157 C CA . ARG B 1 62 ? -3.449 15.016 1.532 1 88.69 62 ARG B CA 1
ATOM 2158 C C . ARG B 1 62 ? -3.188 14.258 0.237 1 88.69 62 ARG B C 1
ATOM 2160 O O . ARG B 1 62 ? -3.203 14.844 -0.848 1 88.69 62 ARG B O 1
ATOM 2167 N N . VAL B 1 63 ? -2.836 13.031 0.377 1 92.5 63 VAL B N 1
ATOM 2168 C CA . VAL B 1 63 ? -2.725 12.109 -0.752 1 92.5 63 VAL B CA 1
ATOM 2169 C C . VAL B 1 63 ? -3.992 11.266 -0.858 1 92.5 63 VAL B C 1
ATOM 2171 O O . VAL B 1 63 ? -4.379 10.594 0.1 1 92.5 63 VAL B O 1
ATOM 2174 N N . HIS B 1 64 ? -4.68 11.32 -2.025 1 89.94 64 HIS B N 1
ATOM 2175 C CA . HIS B 1 64 ? -6.004 10.711 -2.076 1 89.94 64 HIS B CA 1
ATOM 2176 C C . HIS B 1 64 ? -6.328 10.211 -3.48 1 89.94 64 HIS B C 1
ATOM 2178 O O . HIS B 1 64 ? -5.664 10.594 -4.445 1 89.94 64 HIS B O 1
ATOM 2184 N N . LEU B 1 65 ? -7.219 9.336 -3.492 1 90 65 LEU B N 1
ATOM 2185 C CA . LEU B 1 65 ? -7.777 8.773 -4.719 1 90 65 LEU B CA 1
ATOM 2186 C C . LEU B 1 65 ? -9.203 9.266 -4.941 1 90 65 LEU B C 1
ATOM 2188 O O . LEU B 1 65 ? -9.938 9.516 -3.98 1 90 65 LEU B O 1
ATOM 2192 N N . SER B 1 66 ? -9.516 9.445 -6.188 1 83.38 66 SER B N 1
ATOM 2193 C CA . SER B 1 66 ? -10.867 9.883 -6.516 1 83.38 66 SER B CA 1
ATOM 2194 C C . SER B 1 66 ? -11.43 9.102 -7.699 1 83.38 66 SER B C 1
ATOM 2196 O O . SER B 1 66 ? -10.68 8.602 -8.539 1 83.38 66 SER B O 1
ATOM 2198 N N . THR B 1 67 ? -12.695 8.914 -7.648 1 76.75 67 THR B N 1
ATOM 2199 C CA . THR B 1 67 ? -13.383 8.32 -8.789 1 76.75 67 THR B CA 1
ATOM 2200 C C . THR B 1 67 ? -13.977 9.398 -9.688 1 76.75 67 THR B C 1
ATOM 2202 O O . THR B 1 67 ? -14 10.578 -9.32 1 76.75 67 THR B O 1
ATOM 2205 N N . ALA B 1 68 ? -14.414 8.961 -10.828 1 74.44 68 ALA B N 1
ATOM 2206 C CA . ALA B 1 68 ? -15 9.898 -11.789 1 74.44 68 ALA B CA 1
ATOM 2207 C C . ALA B 1 68 ? -16.281 10.523 -11.234 1 74.44 68 ALA B C 1
ATOM 2209 O O . ALA B 1 68 ? -16.594 11.664 -11.547 1 74.44 68 ALA B O 1
ATOM 2210 N N . ASP B 1 69 ? -16.922 9.797 -10.398 1 72.56 69 ASP B N 1
ATOM 2211 C CA . ASP B 1 69 ? -18.188 10.289 -9.867 1 72.56 69 ASP B CA 1
ATOM 2212 C C . ASP B 1 69 ? -17.969 11.148 -8.633 1 72.56 69 ASP B C 1
ATOM 2214 O O . ASP B 1 69 ? -18.938 11.562 -7.977 1 72.56 69 ASP B O 1
ATOM 2218 N N . GLY B 1 70 ? -16.75 11.375 -8.281 1 75.31 70 GLY B N 1
ATOM 2219 C CA . GLY B 1 70 ? -16.453 12.367 -7.262 1 75.31 70 GLY B CA 1
ATOM 2220 C C . GLY B 1 70 ? -16.172 11.75 -5.902 1 75.31 70 GLY B C 1
ATOM 2221 O O . GLY B 1 70 ? -15.922 12.469 -4.934 1 75.31 70 GLY B O 1
ATOM 2222 N N . ARG B 1 71 ? -16.25 10.492 -5.793 1 76.38 71 ARG B N 1
ATOM 2223 C CA . ARG B 1 71 ? -15.906 9.867 -4.52 1 76.38 71 ARG B CA 1
ATOM 2224 C C . ARG B 1 71 ? -14.398 9.891 -4.301 1 76.38 71 ARG B C 1
ATOM 2226 O O . ARG B 1 71 ? -13.625 9.703 -5.238 1 76.38 71 ARG B O 1
ATOM 2233 N N . GLU B 1 72 ? -14.094 10.188 -3 1 82.88 72 GLU B N 1
ATOM 2234 C CA . GLU B 1 72 ? -12.672 10.281 -2.691 1 82.88 72 GLU B CA 1
ATOM 2235 C C . GLU B 1 72 ? -12.312 9.453 -1.457 1 82.88 72 GLU B C 1
ATOM 2237 O O . GLU B 1 72 ? -13.133 9.312 -0.545 1 82.88 72 GLU B O 1
ATOM 2242 N N . LEU B 1 73 ? -11.141 8.914 -1.489 1 84.38 73 LEU B N 1
ATOM 2243 C CA . LEU B 1 73 ? -10.562 8.195 -0.356 1 84.38 73 LEU B CA 1
ATOM 2244 C C . LEU B 1 73 ? -9.141 8.656 -0.082 1 84.38 73 LEU B C 1
ATOM 2246 O O . LEU B 1 73 ? -8.32 8.727 -0.999 1 84.38 73 LEU B O 1
ATOM 2250 N N . SER B 1 74 ? -8.883 9.039 1.145 1 85.81 74 SER B N 1
ATOM 2251 C CA . SER B 1 74 ? -7.543 9.492 1.516 1 85.81 74 SER B CA 1
ATOM 2252 C C . SER B 1 74 ? -6.613 8.305 1.761 1 85.81 74 SER B C 1
ATOM 2254 O O . SER B 1 74 ? -6.957 7.383 2.496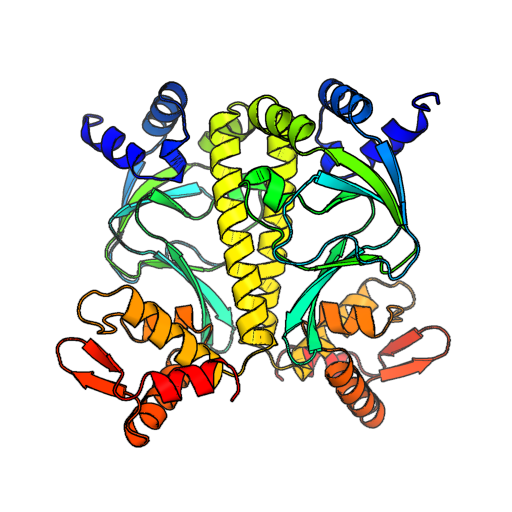 1 85.81 74 SER B O 1
ATOM 2256 N N . LEU B 1 75 ? -5.512 8.352 1.129 1 87.94 75 LEU B N 1
ATOM 2257 C CA . LEU B 1 75 ? -4.488 7.336 1.362 1 87.94 75 LEU B CA 1
ATOM 2258 C C . LEU B 1 75 ? -3.607 7.715 2.547 1 87.94 75 LEU B C 1
ATOM 2260 O O . LEU B 1 75 ? -3.197 6.852 3.324 1 87.94 75 LEU B O 1
ATOM 2264 N N . ALA B 1 76 ? -3.309 9.055 2.627 1 84.38 76 ALA B N 1
ATOM 2265 C CA . ALA B 1 76 ? -2.4 9.508 3.68 1 84.38 76 ALA B CA 1
ATOM 2266 C C . ALA B 1 76 ? -2.48 11.023 3.863 1 84.38 76 ALA B C 1
ATOM 2268 O O . ALA B 1 76 ? -2.936 11.742 2.967 1 84.38 76 ALA B O 1
ATOM 2269 N N . LEU B 1 77 ? -2.135 11.406 5.047 1 82.94 77 LEU B N 1
ATOM 2270 C CA . LEU B 1 77 ? -1.762 12.781 5.332 1 82.94 77 LEU B CA 1
ATOM 2271 C C . LEU B 1 77 ? -0.261 12.906 5.574 1 82.94 77 LEU B C 1
ATOM 2273 O O . LEU B 1 77 ? 0.26 12.352 6.547 1 82.94 77 LEU B O 1
ATOM 2277 N N . VAL B 1 78 ? 0.372 13.609 4.672 1 86.81 78 VAL B N 1
ATOM 2278 C CA . VAL B 1 78 ? 1.827 13.719 4.703 1 86.81 78 VAL B CA 1
ATOM 2279 C C . VAL B 1 78 ? 2.234 15.031 5.367 1 86.81 78 VAL B C 1
ATOM 2281 O O . VAL B 1 78 ? 1.76 16.109 4.98 1 86.81 78 VAL B O 1
ATOM 2284 N N . GLY B 1 79 ? 3.137 14.852 6.328 1 83.94 79 GLY B N 1
ATOM 2285 C CA . GLY B 1 79 ? 3.52 16.031 7.094 1 83.94 79 GLY B CA 1
ATOM 2286 C C . GLY B 1 79 ? 5.016 16.281 7.098 1 83.94 79 GLY B C 1
ATOM 2287 O O . GLY B 1 79 ? 5.727 15.836 6.191 1 83.94 79 GLY B O 1
ATOM 2288 N N . ARG B 1 80 ? 5.457 16.984 8.109 1 82.56 80 ARG B N 1
ATOM 2289 C CA . ARG B 1 80 ? 6.828 17.484 8.227 1 82.56 80 ARG B CA 1
ATOM 2290 C C . ARG B 1 80 ? 7.832 16.344 8.078 1 82.56 80 ARG B C 1
ATOM 2292 O O . ARG B 1 80 ? 7.734 15.328 8.766 1 82.56 80 ARG B O 1
ATOM 2299 N N . GLY B 1 81 ? 8.781 16.578 7.086 1 82.25 81 GLY B N 1
ATOM 2300 C CA . GLY B 1 81 ? 9.898 15.664 6.941 1 82.25 81 GLY B CA 1
ATOM 2301 C C . GLY B 1 81 ? 9.625 14.539 5.957 1 82.25 81 GLY B C 1
ATOM 2302 O O . GLY B 1 81 ? 10.516 13.758 5.641 1 82.25 81 GLY B O 1
ATOM 2303 N N . GLU B 1 82 ? 8.453 14.477 5.457 1 86 82 GLU B N 1
ATOM 2304 C CA . GLU B 1 82 ? 8.086 13.375 4.574 1 86 82 GLU B CA 1
ATOM 2305 C C . GLU B 1 82 ? 8.094 13.805 3.113 1 86 82 GLU B C 1
ATOM 2307 O O . GLU B 1 82 ? 7.789 14.961 2.799 1 86 82 GLU B O 1
ATOM 2312 N N . PRO B 1 83 ? 8.523 12.891 2.322 1 90.69 83 PRO B N 1
ATOM 2313 C CA . PRO B 1 83 ? 8.492 13.188 0.89 1 90.69 83 PRO B CA 1
ATOM 2314 C C . PRO B 1 83 ? 7.133 12.914 0.256 1 90.69 83 PRO B C 1
ATOM 2316 O O . PRO B 1 83 ? 6.355 12.117 0.779 1 90.69 83 PRO B O 1
ATOM 2319 N N . ILE B 1 84 ? 6.855 13.641 -0.813 1 91.81 84 ILE B N 1
ATOM 2320 C CA . ILE B 1 84 ? 5.707 13.414 -1.684 1 91.81 84 ILE B CA 1
ATOM 2321 C C . ILE B 1 84 ? 6.172 13.289 -3.133 1 91.81 84 ILE B C 1
ATOM 2323 O O . ILE B 1 84 ? 6.969 14.102 -3.605 1 91.81 84 ILE B O 1
ATOM 2327 N N . GLY B 1 85 ? 5.629 12.32 -3.773 1 91.38 85 GLY B N 1
ATOM 2328 C CA . GLY B 1 85 ? 5.969 12.133 -5.176 1 91.38 85 GLY B CA 1
ATOM 2329 C C . GLY B 1 85 ? 7.148 11.195 -5.383 1 91.38 85 GLY B C 1
ATOM 2330 O O . GLY B 1 85 ? 7.719 11.141 -6.473 1 91.38 85 GLY B O 1
ATOM 2331 N N . GLU B 1 86 ? 7.531 10.453 -4.43 1 88.44 86 GLU B N 1
ATOM 2332 C CA . GLU B 1 86 ? 8.75 9.641 -4.473 1 88.44 86 GLU B CA 1
ATOM 2333 C C . GLU B 1 86 ? 8.562 8.414 -5.355 1 88.44 86 GLU B C 1
ATOM 2335 O O . GLU B 1 86 ? 9.531 7.902 -5.922 1 88.44 86 GLU B O 1
ATOM 2340 N N . LEU B 1 87 ? 7.34 7.938 -5.457 1 90.75 87 LEU B N 1
ATOM 2341 C CA . LEU B 1 87 ? 7.117 6.738 -6.254 1 90.75 87 LEU B CA 1
ATOM 2342 C C . LEU B 1 87 ? 7.52 6.965 -7.707 1 90.75 87 LEU B C 1
ATOM 2344 O O . LEU B 1 87 ? 8.25 6.156 -8.289 1 90.75 87 LEU B O 1
ATOM 2348 N N . ALA B 1 88 ? 7.062 8.07 -8.219 1 88.62 88 ALA B N 1
ATOM 2349 C CA . ALA B 1 88 ? 7.395 8.391 -9.602 1 88.62 88 ALA B CA 1
ATOM 2350 C C . ALA B 1 88 ? 8.898 8.539 -9.789 1 88.62 88 ALA B C 1
ATOM 2352 O O . ALA B 1 88 ? 9.438 8.234 -10.852 1 88.62 88 ALA B O 1
ATOM 2353 N N . MET B 1 89 ? 9.586 8.906 -8.805 1 86.81 89 MET B N 1
ATOM 2354 C CA . MET B 1 89 ? 11.031 9.078 -8.859 1 86.81 89 MET B CA 1
ATOM 2355 C C . MET B 1 89 ? 11.742 7.73 -8.859 1 86.81 89 MET B C 1
ATOM 2357 O O . MET B 1 89 ? 12.836 7.594 -9.422 1 86.81 89 MET B O 1
ATOM 2361 N N . VAL B 1 90 ? 11.172 6.863 -8.203 1 88.25 90 VAL B N 1
ATOM 2362 C CA . VAL B 1 90 ? 11.789 5.551 -8.016 1 88.25 90 VAL B CA 1
ATOM 2363 C C . VAL B 1 90 ? 11.586 4.703 -9.273 1 88.25 90 VAL B C 1
ATOM 2365 O O . VAL B 1 90 ? 12.516 4.059 -9.75 1 88.25 90 VAL B O 1
ATOM 2368 N N . ASP B 1 91 ? 10.43 4.781 -9.859 1 86.81 91 ASP B N 1
ATOM 2369 C CA . ASP B 1 91 ? 10.141 3.809 -10.914 1 86.81 91 ASP B CA 1
ATOM 2370 C C . ASP B 1 91 ? 9.891 4.504 -12.25 1 86.81 91 ASP B C 1
ATOM 2372 O O . ASP B 1 91 ? 9.703 3.842 -13.273 1 86.81 91 ASP B O 1
ATOM 2376 N N . GLY B 1 92 ? 9.82 5.766 -12.242 1 86.31 92 GLY B N 1
ATOM 2377 C CA . GLY B 1 92 ? 9.633 6.52 -13.469 1 86.31 92 GLY B CA 1
ATOM 2378 C C . GLY B 1 92 ? 8.203 6.504 -13.969 1 86.31 92 GLY B C 1
ATOM 2379 O O . GLY B 1 92 ? 7.922 6.938 -15.086 1 86.31 92 GLY B O 1
ATOM 2380 N N . GLY B 1 93 ? 7.289 6.051 -13.234 1 88.44 93 GLY B N 1
ATOM 2381 C CA . GLY B 1 93 ? 5.887 6 -13.609 1 88.44 93 GLY B CA 1
ATOM 2382 C C . GLY B 1 93 ? 5.148 7.297 -13.328 1 88.44 93 GLY B C 1
ATOM 2383 O O . GLY B 1 93 ? 5.734 8.258 -12.828 1 88.44 93 GLY B O 1
ATOM 2384 N N . PRO B 1 94 ? 3.887 7.281 -13.688 1 93.5 94 PRO B N 1
ATOM 2385 C CA . PRO B 1 94 ? 3.068 8.461 -13.406 1 93.5 94 PRO B CA 1
ATOM 2386 C C . PRO B 1 94 ? 2.715 8.602 -11.93 1 93.5 94 PRO B C 1
ATOM 2388 O O . PRO B 1 94 ? 2.945 7.676 -11.141 1 93.5 94 PRO B O 1
ATOM 2391 N N . ARG B 1 95 ? 2.225 9.789 -11.617 1 94.88 95 ARG B N 1
ATOM 2392 C CA . ARG B 1 95 ? 1.707 9.969 -10.266 1 94.88 95 ARG B CA 1
ATOM 2393 C C . ARG B 1 95 ? 0.652 8.922 -9.945 1 94.88 95 ARG B C 1
ATOM 2395 O O . ARG B 1 95 ? -0.193 8.602 -10.781 1 94.88 95 ARG B O 1
ATOM 2402 N N . SER B 1 96 ? 0.723 8.414 -8.742 1 93 96 SER B N 1
ATOM 2403 C CA . SER B 1 96 ? -0.11 7.273 -8.383 1 93 96 SER B CA 1
ATOM 2404 C C . SER B 1 96 ? -1.385 7.723 -7.676 1 93 96 SER B C 1
ATOM 2406 O O . SER B 1 96 ? -2.314 6.93 -7.5 1 93 96 SER B O 1
ATOM 2408 N N . ALA B 1 97 ? -1.444 8.922 -7.234 1 94.31 97 ALA B N 1
ATOM 2409 C CA . ALA B 1 97 ? -2.559 9.508 -6.492 1 94.31 97 ALA B CA 1
ATOM 2410 C C . ALA B 1 97 ? -2.578 11.023 -6.629 1 94.31 97 ALA B C 1
ATOM 2412 O O . ALA B 1 97 ? -1.623 11.617 -7.133 1 94.31 97 ALA B O 1
ATOM 2413 N N . ASP B 1 98 ? -3.682 11.586 -6.207 1 93.5 98 ASP B N 1
ATOM 2414 C CA . ASP B 1 98 ? -3.748 13.047 -6.113 1 93.5 98 ASP B CA 1
ATOM 2415 C C . ASP B 1 98 ? -3.072 13.539 -4.836 1 93.5 98 ASP B C 1
ATOM 2417 O O . ASP B 1 98 ? -3.039 12.836 -3.826 1 93.5 98 ASP B O 1
ATOM 2421 N N . ALA B 1 99 ? -2.527 14.711 -4.922 1 95 99 ALA B N 1
ATOM 2422 C CA . ALA B 1 99 ? -1.979 15.383 -3.748 1 95 99 ALA B CA 1
ATOM 2423 C C . ALA B 1 99 ? -2.496 16.812 -3.645 1 95 99 ALA B C 1
ATOM 2425 O O . ALA B 1 99 ? -2.348 17.609 -4.578 1 95 99 ALA B O 1
ATOM 2426 N N . THR B 1 100 ? -3.146 17.094 -2.531 1 93.69 100 THR B N 1
ATOM 2427 C CA . THR B 1 100 ? -3.691 18.422 -2.273 1 93.69 100 THR B CA 1
ATOM 2428 C C . THR B 1 100 ? -3.248 18.938 -0.905 1 93.69 100 THR B C 1
ATOM 2430 O O . THR B 1 100 ? -3.223 18.172 0.067 1 93.69 100 THR B O 1
ATOM 2433 N N . THR B 1 101 ? -2.877 20.234 -0.879 1 93.69 101 THR B N 1
ATOM 2434 C CA . THR B 1 101 ? -2.521 20.797 0.415 1 93.69 101 THR B CA 1
ATOM 2435 C C . THR B 1 101 ? -3.742 20.891 1.324 1 93.69 101 THR B C 1
ATOM 2437 O O . THR B 1 101 ? -4.766 21.469 0.948 1 93.69 101 THR B O 1
ATOM 2440 N N . PHE B 1 102 ? -3.592 20.266 2.438 1 84.12 102 PHE B N 1
ATOM 2441 C CA . PHE B 1 102 ? -4.652 20.297 3.436 1 84.12 102 PHE B CA 1
ATOM 2442 C C . PHE B 1 102 ? -4.555 21.562 4.285 1 84.12 102 PHE B C 1
ATOM 2444 O O . PHE B 1 102 ? -5.57 22.094 4.734 1 84.12 102 PHE B O 1
ATOM 2451 N N . THR B 1 103 ? -3.428 22 4.57 1 85.94 103 THR B N 1
ATOM 2452 C CA . THR B 1 103 ? -3.057 23.266 5.191 1 85.94 103 THR B CA 1
ATOM 2453 C C . THR B 1 103 ? -2.076 24.031 4.312 1 85.94 103 THR B C 1
ATOM 2455 O O . THR B 1 103 ? -1.621 23.531 3.287 1 85.94 103 THR B O 1
ATOM 2458 N N . PRO B 1 104 ? -1.84 25.312 4.719 1 93.06 104 PRO B N 1
ATOM 2459 C CA . PRO B 1 104 ? -0.668 25.891 4.055 1 93.06 104 PRO B CA 1
ATOM 2460 C C . PRO B 1 104 ? 0.593 25.047 4.246 1 93.06 104 PRO B C 1
ATOM 2462 O O . PRO B 1 104 ? 0.812 24.5 5.328 1 93.06 104 PRO B O 1
ATOM 2465 N N . VAL B 1 105 ? 1.324 24.953 3.117 1 92.5 105 VAL B N 1
ATOM 2466 C CA . VAL B 1 105 ? 2.445 24.016 3.154 1 92.5 105 VAL B CA 1
ATOM 2467 C C . VAL B 1 105 ? 3.721 24.719 2.699 1 92.5 105 VAL B C 1
ATOM 2469 O O . VAL B 1 105 ? 3.717 25.438 1.693 1 92.5 105 VAL B O 1
ATOM 2472 N N . SER B 1 106 ? 4.773 24.625 3.549 1 93.38 106 SER B N 1
ATOM 2473 C CA . SER B 1 106 ? 6.141 24.906 3.125 1 93.38 106 SER B CA 1
ATOM 2474 C C . SER B 1 106 ? 6.898 23.625 2.809 1 93.38 106 SER B C 1
ATOM 2476 O O . SER B 1 106 ? 6.789 22.625 3.537 1 93.38 106 SER B O 1
ATOM 2478 N N . ALA B 1 107 ? 7.578 23.656 1.576 1 90.25 107 ALA B N 1
ATOM 2479 C CA . ALA B 1 107 ? 8.242 22.422 1.148 1 90.25 107 ALA B CA 1
ATOM 2480 C C . ALA B 1 107 ? 9.508 22.734 0.35 1 90.25 107 ALA B C 1
ATOM 2482 O O . ALA B 1 107 ? 9.766 23.891 0.014 1 90.25 107 ALA B O 1
ATOM 2483 N N . LEU B 1 108 ? 10.344 21.703 0.238 1 88.81 108 LEU B N 1
ATOM 2484 C CA . LEU B 1 108 ? 11.461 21.734 -0.696 1 88.81 108 LEU B CA 1
ATOM 2485 C C . LEU B 1 108 ? 11.133 20.938 -1.957 1 88.81 108 LEU B C 1
ATOM 2487 O O . LEU B 1 108 ? 10.727 19.781 -1.878 1 88.81 108 LEU B O 1
ATOM 2491 N N . LEU B 1 109 ? 11.32 21.625 -3.059 1 91.5 109 LEU B N 1
ATOM 2492 C CA . LEU B 1 109 ? 11.086 20.969 -4.344 1 91.5 109 LEU B CA 1
ATOM 2493 C C . LEU B 1 109 ? 12.406 20.547 -4.98 1 91.5 109 LEU B C 1
ATOM 2495 O O . LEU B 1 109 ? 13.359 21.312 -5.031 1 91.5 109 LEU B O 1
ATOM 2499 N N . MET B 1 110 ? 12.43 19.281 -5.336 1 89.69 110 MET B N 1
ATOM 2500 C CA . MET B 1 110 ? 13.578 18.734 -6.062 1 89.69 110 MET B CA 1
ATOM 2501 C C . MET B 1 110 ? 13.141 18.156 -7.398 1 89.69 110 MET B C 1
ATOM 2503 O O . MET B 1 110 ? 12.156 17.406 -7.461 1 89.69 110 MET B O 1
ATOM 2507 N N . ARG B 1 111 ? 13.906 18.438 -8.461 1 89.75 111 ARG B N 1
ATOM 2508 C CA . ARG B 1 111 ? 13.555 17.969 -9.797 1 89.75 111 ARG B CA 1
ATOM 2509 C C . ARG B 1 111 ? 13.969 16.5 -9.977 1 89.75 111 ARG B C 1
ATOM 2511 O O . ARG B 1 111 ? 14.969 16.062 -9.398 1 89.75 111 ARG B O 1
ATOM 2518 N N . HIS B 1 112 ? 13.148 15.828 -10.766 1 86.25 112 HIS B N 1
ATOM 2519 C CA . HIS B 1 112 ? 13.398 14.422 -11.047 1 86.25 112 HIS B CA 1
ATOM 2520 C C . HIS B 1 112 ? 14.828 14.211 -11.539 1 86.25 112 HIS B C 1
ATOM 2522 O O . HIS B 1 112 ? 15.531 13.32 -11.055 1 86.25 112 HIS B O 1
ATOM 2528 N N . ASP B 1 113 ? 15.273 15.008 -12.422 1 86.31 113 ASP B N 1
ATOM 2529 C CA . ASP B 1 113 ? 16.578 14.844 -13.07 1 86.31 113 ASP B CA 1
ATOM 2530 C C . ASP B 1 113 ? 17.719 14.992 -12.055 1 86.31 113 ASP B C 1
ATOM 2532 O O . ASP B 1 113 ? 18.797 14.453 -12.258 1 86.31 113 ASP B O 1
ATOM 2536 N N . ASP B 1 114 ? 17.406 15.664 -10.984 1 85.94 114 ASP B N 1
ATOM 2537 C CA . ASP B 1 114 ? 18.422 15.883 -9.961 1 85.94 114 ASP B CA 1
ATOM 2538 C C . ASP B 1 114 ? 18.391 14.766 -8.914 1 85.94 114 ASP B C 1
ATOM 2540 O O . ASP B 1 114 ? 19.422 14.438 -8.32 1 85.94 114 ASP B O 1
ATOM 2544 N N . VAL B 1 115 ? 17.281 14.227 -8.703 1 85.31 115 VAL B N 1
ATOM 2545 C CA . VAL B 1 115 ? 17.094 13.266 -7.617 1 85.31 115 VAL B CA 1
ATOM 2546 C C . VAL B 1 115 ? 17.422 11.859 -8.109 1 85.31 115 VAL B C 1
ATOM 2548 O O . VAL B 1 115 ? 18 11.062 -7.375 1 85.31 115 VAL B O 1
ATOM 2551 N N . ALA B 1 116 ? 17.141 11.578 -9.32 1 83.62 116 ALA B N 1
ATOM 2552 C CA . ALA B 1 116 ? 17.297 10.234 -9.867 1 83.62 116 ALA B CA 1
ATOM 2553 C C . ALA B 1 116 ? 18.734 9.75 -9.727 1 83.62 116 ALA B C 1
ATOM 2555 O O . ALA B 1 116 ? 18.984 8.648 -9.234 1 83.62 116 ALA B O 1
ATOM 2556 N N . PRO B 1 117 ? 19.703 10.602 -10.078 1 84.25 117 PRO B N 1
ATOM 2557 C CA . PRO B 1 117 ? 21.094 10.172 -9.906 1 84.25 117 PRO B CA 1
ATOM 2558 C C . PRO B 1 117 ? 21.453 9.922 -8.445 1 84.25 117 PRO B C 1
ATOM 2560 O O . PRO B 1 117 ? 22.297 9.078 -8.148 1 84.25 117 PRO B O 1
ATOM 2563 N N . LEU B 1 118 ? 20.828 10.641 -7.582 1 83.62 118 LEU B N 1
ATOM 2564 C CA . LEU B 1 118 ? 21.094 10.469 -6.16 1 83.62 118 LEU B CA 1
ATOM 2565 C C . LEU B 1 118 ? 20.609 9.109 -5.672 1 83.62 118 LEU B C 1
ATOM 2567 O O . LEU B 1 118 ? 21.281 8.445 -4.887 1 83.62 118 LEU B O 1
ATOM 2571 N N . ILE B 1 119 ? 19.531 8.672 -6.121 1 84.69 119 ILE B N 1
ATOM 2572 C CA . ILE B 1 119 ? 18.969 7.383 -5.75 1 84.69 119 ILE B CA 1
ATOM 2573 C C . ILE B 1 119 ? 19.891 6.262 -6.242 1 84.69 119 ILE B C 1
ATOM 2575 O O . ILE B 1 119 ? 20.094 5.266 -5.543 1 84.69 119 ILE B O 1
ATOM 2579 N N . ALA B 1 120 ? 20.516 6.504 -7.324 1 84.06 120 ALA B N 1
ATOM 2580 C CA . ALA B 1 120 ? 21.328 5.477 -7.969 1 84.06 120 ALA B CA 1
ATOM 2581 C C . ALA B 1 120 ? 22.734 5.438 -7.379 1 84.06 120 ALA B C 1
ATOM 2583 O O . ALA B 1 120 ? 23.453 4.441 -7.52 1 84.06 120 ALA B O 1
ATOM 2584 N N . THR B 1 121 ? 23.125 6.496 -6.715 1 85.56 121 THR B N 1
ATOM 2585 C CA . THR B 1 121 ? 24.531 6.574 -6.367 1 85.56 121 THR B CA 1
ATOM 2586 C C . THR B 1 121 ? 24.719 6.688 -4.859 1 85.56 121 THR B C 1
ATOM 2588 O O . THR B 1 121 ? 25.797 6.43 -4.336 1 85.56 121 THR B O 1
ATOM 2591 N N . ASP B 1 122 ? 23.703 7.109 -4.234 1 86.19 122 ASP B N 1
ATOM 2592 C CA . ASP B 1 122 ? 23.812 7.324 -2.793 1 86.19 122 ASP B CA 1
ATOM 2593 C C . ASP B 1 122 ? 22.984 6.305 -2.021 1 86.19 122 ASP B C 1
ATOM 2595 O O . ASP B 1 122 ? 21.766 6.449 -1.913 1 86.19 122 ASP B O 1
ATOM 2599 N N . VAL B 1 123 ? 23.688 5.406 -1.333 1 86.38 123 VAL B N 1
ATOM 2600 C CA . VAL B 1 123 ? 23.016 4.289 -0.684 1 86.38 123 VAL B CA 1
ATOM 2601 C C . VAL B 1 123 ? 22.234 4.785 0.533 1 86.38 123 VAL B C 1
ATOM 2603 O O . VAL B 1 123 ? 21.172 4.246 0.862 1 86.38 123 VAL B O 1
ATOM 2606 N N . ALA B 1 124 ? 22.703 5.789 1.152 1 83.62 124 ALA B N 1
ATOM 2607 C CA . ALA B 1 124 ? 22 6.336 2.311 1 83.62 124 ALA B CA 1
ATOM 2608 C C . ALA B 1 124 ? 20.672 6.961 1.902 1 83.62 124 ALA B C 1
ATOM 2610 O O . ALA B 1 124 ? 19.656 6.797 2.592 1 83.62 124 ALA B O 1
ATOM 2611 N N . PHE B 1 125 ? 20.703 7.66 0.757 1 84.75 125 PHE B N 1
ATOM 2612 C CA . PHE B 1 125 ? 19.484 8.258 0.242 1 84.75 125 PHE B CA 1
ATOM 2613 C C . PHE B 1 125 ? 18.5 7.18 -0.196 1 84.75 125 PHE B C 1
ATOM 2615 O O . PHE B 1 125 ? 17.312 7.238 0.136 1 84.75 125 PHE B O 1
ATOM 2622 N N . ALA B 1 126 ? 19.016 6.199 -0.841 1 87.44 126 ALA B N 1
ATOM 2623 C CA . ALA B 1 126 ? 18.188 5.07 -1.255 1 87.44 126 ALA B CA 1
ATOM 2624 C C . ALA B 1 126 ? 17.594 4.352 -0.045 1 87.44 126 ALA B C 1
ATOM 2626 O O . ALA B 1 126 ? 16.422 3.969 -0.057 1 87.44 126 ALA B O 1
ATOM 2627 N N . GLY B 1 127 ? 18.438 4.199 0.947 1 86.88 127 GLY B N 1
ATOM 2628 C CA . GLY B 1 127 ? 17.984 3.564 2.174 1 86.88 127 GLY B CA 1
ATOM 2629 C C . GLY B 1 127 ? 16.875 4.336 2.865 1 86.88 127 GLY B C 1
ATOM 2630 O O . GLY B 1 127 ? 15.922 3.738 3.375 1 86.88 127 GLY B O 1
ATOM 2631 N N . ALA B 1 128 ? 16.953 5.602 2.852 1 85.62 128 ALA B N 1
ATOM 2632 C CA . ALA B 1 128 ? 15.914 6.441 3.451 1 85.62 128 ALA B CA 1
ATOM 2633 C C . ALA B 1 128 ? 14.602 6.312 2.691 1 85.62 128 ALA B C 1
ATOM 2635 O O . ALA B 1 128 ? 13.531 6.23 3.301 1 85.62 128 ALA B O 1
ATOM 2636 N N . LEU B 1 129 ? 14.703 6.293 1.423 1 89 129 LEU B N 1
ATOM 2637 C CA . LEU B 1 129 ? 13.516 6.125 0.597 1 89 129 LEU B CA 1
ATOM 2638 C C . LEU B 1 129 ? 12.898 4.746 0.811 1 89 129 LEU B C 1
ATOM 2640 O O . LEU B 1 129 ? 11.672 4.609 0.833 1 89 129 LEU B O 1
ATOM 2644 N N . LEU B 1 130 ? 13.75 3.785 0.975 1 90.88 130 LEU B N 1
ATOM 2645 C CA . LEU B 1 130 ? 13.273 2.43 1.239 1 90.88 130 LEU B CA 1
ATOM 2646 C C . LEU B 1 130 ? 12.445 2.385 2.516 1 90.88 130 LEU B C 1
ATOM 2648 O O . LEU B 1 130 ? 11.359 1.796 2.535 1 90.88 130 LEU B O 1
ATOM 2652 N N . ARG B 1 131 ? 12.938 2.988 3.506 1 88.94 131 ARG B N 1
ATOM 2653 C CA . ARG B 1 131 ? 12.227 2.996 4.777 1 88.94 131 ARG B CA 1
ATOM 2654 C C . ARG B 1 131 ? 10.898 3.738 4.656 1 88.94 131 ARG B C 1
ATOM 2656 O O . ARG B 1 131 ? 9.898 3.33 5.25 1 88.94 131 ARG B O 1
ATOM 2663 N N . THR B 1 132 ? 10.922 4.77 3.916 1 88.81 132 THR B N 1
ATOM 2664 C CA . THR B 1 132 ? 9.695 5.523 3.676 1 88.81 132 THR B CA 1
ATOM 2665 C C . THR B 1 132 ? 8.664 4.664 2.951 1 88.81 132 THR B C 1
ATOM 2667 O O . THR B 1 132 ? 7.508 4.59 3.371 1 88.81 132 THR B O 1
ATOM 2670 N N . LEU B 1 133 ? 9.086 4.023 1.91 1 92 133 LEU B N 1
ATOM 2671 C CA . LEU B 1 133 ? 8.164 3.195 1.137 1 92 133 LEU B CA 1
ATOM 2672 C C . LEU B 1 133 ? 7.672 2.014 1.964 1 92 133 LEU B C 1
ATOM 2674 O O . LEU B 1 133 ? 6.512 1.609 1.845 1 92 133 LEU B O 1
ATOM 2678 N N . ALA B 1 134 ? 8.586 1.503 2.746 1 92.31 134 ALA B N 1
ATOM 2679 C CA . ALA B 1 134 ? 8.18 0.405 3.619 1 92.31 134 ALA B CA 1
ATOM 2680 C C . ALA B 1 134 ? 7.074 0.843 4.574 1 92.31 134 ALA B C 1
ATOM 2682 O O . ALA B 1 134 ? 6.074 0.14 4.738 1 92.31 134 ALA B O 1
ATOM 2683 N N . ALA B 1 135 ? 7.242 1.977 5.16 1 90 135 ALA B N 1
ATOM 2684 C CA . ALA B 1 135 ? 6.238 2.504 6.082 1 90 135 ALA B CA 1
ATOM 2685 C C . ALA B 1 135 ? 4.914 2.752 5.371 1 90 135 ALA B C 1
ATOM 2687 O O . ALA B 1 135 ? 3.846 2.447 5.906 1 90 135 ALA B O 1
ATOM 2688 N N . ARG B 1 136 ? 4.988 3.258 4.215 1 91.62 136 ARG B N 1
ATOM 2689 C CA . ARG B 1 136 ? 3.781 3.531 3.438 1 91.62 136 ARG B CA 1
ATOM 2690 C C . ARG B 1 136 ? 3.09 2.234 3.027 1 91.62 136 ARG B C 1
ATOM 2692 O O . ARG B 1 136 ? 1.859 2.152 3.031 1 91.62 136 ARG B O 1
ATOM 2699 N N . LEU B 1 137 ? 3.844 1.273 2.65 1 93.06 137 LEU B N 1
ATOM 2700 C CA . LEU B 1 137 ? 3.266 -0.01 2.27 1 93.06 137 LEU B CA 1
ATOM 2701 C C . LEU B 1 137 ? 2.584 -0.674 3.461 1 93.06 137 LEU B C 1
ATOM 2703 O O . LEU B 1 137 ? 1.491 -1.23 3.324 1 93.06 137 LEU B O 1
ATOM 2707 N N . ARG B 1 138 ? 3.217 -0.627 4.621 1 91.25 138 ARG B N 1
ATOM 2708 C CA . ARG B 1 138 ? 2.572 -1.15 5.824 1 91.25 138 ARG B CA 1
ATOM 2709 C C . ARG B 1 138 ? 1.246 -0.442 6.086 1 91.25 138 ARG B C 1
ATOM 2711 O O . ARG B 1 138 ? 0.236 -1.09 6.371 1 91.25 138 ARG B O 1
ATOM 2718 N N . HIS B 1 139 ? 1.264 0.848 5.984 1 86.69 139 HIS B N 1
ATOM 2719 C CA . HIS B 1 139 ? 0.047 1.626 6.188 1 86.69 139 HIS B CA 1
ATOM 2720 C C . HIS B 1 139 ? -1.031 1.236 5.184 1 86.69 139 HIS B C 1
ATOM 2722 O O . HIS B 1 139 ? -2.195 1.061 5.551 1 86.69 139 HIS B O 1
ATOM 2728 N N . SER B 1 140 ? -0.643 1.118 3.959 1 89.25 140 SER B N 1
ATOM 2729 C CA . SER B 1 140 ? -1.59 0.753 2.91 1 89.25 140 SER B CA 1
ATOM 2730 C C . SER B 1 140 ? -2.17 -0.636 3.148 1 89.25 140 SER B C 1
ATOM 2732 O O . SER B 1 140 ? -3.363 -0.862 2.934 1 89.25 140 SER B O 1
ATOM 2734 N N . SER B 1 141 ? -1.331 -1.557 3.514 1 89.38 141 SER B N 1
ATOM 2735 C CA . SER B 1 141 ? -1.812 -2.893 3.852 1 89.38 141 SER B CA 1
ATOM 2736 C C . SER B 1 141 ? -2.842 -2.84 4.977 1 89.38 141 SER B C 1
ATOM 2738 O O . SER B 1 141 ? -3.855 -3.541 4.93 1 89.38 141 SER B O 1
ATOM 2740 N N . ASP B 1 142 ? -2.58 -2.014 5.965 1 84.88 142 ASP B N 1
ATOM 2741 C CA . ASP B 1 142 ? -3.537 -1.822 7.051 1 84.88 142 ASP B CA 1
ATOM 2742 C C . ASP B 1 142 ? -4.863 -1.284 6.523 1 84.88 142 ASP B C 1
ATOM 2744 O O . ASP B 1 142 ? -5.934 -1.68 6.996 1 84.88 142 ASP B O 1
ATOM 2748 N N . GLN B 1 143 ? -4.746 -0.409 5.613 1 85 143 GLN B N 1
ATOM 2749 C CA . GLN B 1 143 ? -5.961 0.159 5.035 1 85 143 GLN B CA 1
ATOM 2750 C C . GLN B 1 143 ? -6.746 -0.895 4.258 1 85 143 GLN B C 1
ATOM 2752 O O . GLN B 1 143 ? -7.973 -0.951 4.348 1 85 143 GLN B O 1
ATOM 2757 N N . VAL B 1 144 ? -6.062 -1.686 3.504 1 87.31 144 VAL B N 1
ATOM 2758 C CA . VAL B 1 144 ? -6.715 -2.762 2.764 1 87.31 144 VAL B CA 1
ATOM 2759 C C . VAL B 1 144 ? -7.453 -3.684 3.73 1 87.31 144 VAL B C 1
ATOM 2761 O O . VAL B 1 144 ? -8.602 -4.062 3.482 1 87.31 144 VAL B O 1
ATOM 2764 N N . GLU B 1 145 ? -6.785 -3.975 4.773 1 85.69 145 GLU B N 1
ATOM 2765 C CA . GLU B 1 145 ? -7.438 -4.789 5.797 1 85.69 145 GLU B CA 1
ATOM 2766 C C . GLU B 1 145 ? -8.688 -4.105 6.332 1 85.69 145 GLU B C 1
ATOM 2768 O O . GLU B 1 145 ? -9.758 -4.715 6.395 1 85.69 145 GLU B O 1
ATOM 2773 N N . ALA B 1 146 ? -8.531 -2.896 6.688 1 83.31 146 ALA B N 1
ATOM 2774 C CA . ALA B 1 146 ? -9.609 -2.141 7.324 1 83.31 146 ALA B CA 1
ATOM 2775 C C . ALA B 1 146 ? -10.836 -2.064 6.418 1 83.31 146 ALA B C 1
ATOM 2777 O O . ALA B 1 146 ? -11.953 -2.381 6.84 1 83.31 146 ALA B O 1
ATOM 2778 N N . ILE B 1 147 ? -10.594 -1.719 5.23 1 83.44 147 ILE B N 1
ATOM 2779 C CA . ILE B 1 147 ? -11.703 -1.502 4.309 1 83.44 147 ILE B CA 1
ATOM 2780 C C . ILE B 1 147 ? -12.25 -2.846 3.838 1 83.44 147 ILE B C 1
ATOM 2782 O O . ILE B 1 147 ? -13.469 -3.002 3.67 1 83.44 147 ILE B O 1
ATOM 2786 N N . GLY B 1 148 ? -11.406 -3.758 3.709 1 83.81 148 GLY B N 1
ATOM 2787 C CA . GLY B 1 148 ? -11.812 -5.027 3.127 1 83.81 148 GLY B CA 1
ATOM 2788 C C . GLY B 1 148 ? -12.406 -5.988 4.145 1 83.81 148 GLY B C 1
ATOM 2789 O O . GLY B 1 148 ? -13.195 -6.863 3.789 1 83.81 148 GLY B O 1
ATOM 2790 N N . LEU B 1 149 ? -12.047 -5.812 5.422 1 82.75 149 LEU B N 1
ATOM 2791 C CA . LEU B 1 149 ? -12.414 -6.867 6.367 1 82.75 149 LEU B CA 1
ATOM 2792 C C . LEU B 1 149 ? -13.227 -6.301 7.523 1 82.75 149 LEU B C 1
ATOM 2794 O O . LEU B 1 149 ? -13.766 -7.055 8.336 1 82.75 149 LEU B O 1
ATOM 2798 N N . HIS B 1 150 ? -13.273 -4.984 7.598 1 83 150 HIS B N 1
ATOM 2799 C CA . HIS B 1 150 ? -14.023 -4.348 8.68 1 83 150 HIS B CA 1
ATOM 2800 C C . HIS B 1 150 ? -15.086 -3.408 8.133 1 83 150 HIS B C 1
ATOM 2802 O O . HIS B 1 150 ? -14.891 -2.777 7.09 1 83 150 HIS B O 1
ATOM 2808 N N . SER B 1 151 ? -16.172 -3.359 8.922 1 85.44 151 SER B N 1
ATOM 2809 C CA . SER B 1 151 ? -17.219 -2.396 8.57 1 85.44 151 SER B CA 1
ATOM 2810 C C . SER B 1 151 ? -16.781 -0.97 8.883 1 85.44 151 SER B C 1
ATOM 2812 O O . SER B 1 151 ? -15.852 -0.758 9.672 1 85.44 151 SER B O 1
ATOM 2814 N N . LEU B 1 152 ? -17.453 -0.046 8.234 1 88.75 152 LEU B N 1
ATOM 2815 C CA . LEU B 1 152 ? -17.156 1.35 8.531 1 88.75 152 LEU B CA 1
ATOM 2816 C C . LEU B 1 152 ? -17.391 1.653 10.008 1 88.75 152 LEU B C 1
ATOM 2818 O O . LEU B 1 152 ? -16.656 2.434 10.609 1 88.75 152 LEU B O 1
ATOM 2822 N N . ARG B 1 153 ? -18.406 1.042 10.531 1 92.56 153 ARG B N 1
ATOM 2823 C CA . ARG B 1 153 ? -18.688 1.224 11.953 1 92.56 153 ARG B CA 1
ATOM 2824 C C . ARG B 1 153 ? -17.5 0.798 12.805 1 92.56 153 ARG B C 1
ATOM 2826 O O . ARG B 1 153 ? -17.109 1.507 13.734 1 92.56 153 ARG B O 1
ATOM 2833 N N . GLN B 1 154 ? -16.969 -0.273 12.5 1 90.31 154 GLN B N 1
ATOM 2834 C CA . GLN B 1 154 ? -15.82 -0.798 13.227 1 90.31 154 GLN B CA 1
ATOM 2835 C C . GLN B 1 154 ? -14.602 0.101 13.039 1 90.31 154 GLN B C 1
ATOM 2837 O O . GLN B 1 154 ? -13.922 0.441 14.008 1 90.31 154 GLN B O 1
ATOM 2842 N N . ARG B 1 155 ? -14.398 0.51 11.844 1 89.25 155 ARG B N 1
ATOM 2843 C CA . ARG B 1 155 ? -13.219 1.3 11.523 1 89.25 155 ARG B CA 1
ATOM 2844 C C . ARG B 1 155 ? -13.281 2.672 12.188 1 89.25 155 ARG B C 1
ATOM 2846 O O . ARG B 1 155 ? -12.281 3.141 12.742 1 89.25 155 ARG B O 1
ATOM 2853 N N . LEU B 1 156 ? -14.391 3.295 12.141 1 92.88 156 LEU B N 1
ATOM 2854 C CA . LEU B 1 156 ? -14.555 4.609 12.75 1 92.88 156 LEU B CA 1
ATOM 2855 C C . LEU B 1 156 ? -14.359 4.531 14.266 1 92.88 156 LEU B C 1
ATOM 2857 O O . LEU B 1 156 ? -13.672 5.367 14.852 1 92.88 156 LEU B O 1
ATOM 2861 N N . ALA B 1 157 ? -14.922 3.541 14.805 1 93.56 157 ALA B N 1
ATOM 2862 C CA . ALA B 1 157 ? -14.766 3.359 16.234 1 93.56 157 ALA B CA 1
ATOM 2863 C C . ALA B 1 157 ? -13.297 3.207 16.625 1 93.56 157 ALA B C 1
ATOM 2865 O O . ALA B 1 157 ? -12.828 3.834 17.562 1 93.56 157 ALA B O 1
ATOM 2866 N N . ALA B 1 158 ? -12.633 2.434 15.875 1 88.88 158 ALA B N 1
ATOM 2867 C CA . ALA B 1 158 ? -11.227 2.186 16.141 1 88.88 158 ALA B CA 1
ATOM 2868 C C . ALA B 1 158 ? -10.406 3.465 16 1 88.88 158 ALA B C 1
ATOM 2870 O O . ALA B 1 158 ? -9.531 3.746 16.828 1 88.88 158 ALA B O 1
ATOM 2871 N N . VAL B 1 159 ? -10.648 4.215 14.969 1 88.25 159 VAL B N 1
ATOM 2872 C CA . VAL B 1 159 ? -9.922 5.449 14.695 1 88.25 159 VAL B CA 1
ATOM 2873 C C . VAL B 1 159 ? -10.18 6.461 15.812 1 88.25 159 VAL B C 1
ATOM 2875 O O . VAL B 1 159 ? -9.25 7.098 16.297 1 88.25 159 VAL B O 1
ATOM 2878 N N . LEU B 1 160 ? -11.383 6.555 16.219 1 91.88 160 LEU B N 1
ATOM 2879 C CA . LEU B 1 160 ? -11.727 7.492 17.281 1 91.88 160 LEU B CA 1
ATOM 2880 C C . LEU B 1 160 ? -11.008 7.129 18.578 1 91.88 160 LEU B C 1
ATOM 2882 O O . LEU B 1 160 ? -10.469 8 19.266 1 91.88 160 LEU B O 1
ATOM 2886 N N . LEU B 1 161 ? -11 5.836 18.844 1 89.44 161 LEU B N 1
ATOM 2887 C CA . LEU B 1 161 ? -10.336 5.359 20.062 1 89.44 161 LEU B CA 1
ATOM 2888 C C . LEU B 1 161 ? -8.844 5.656 20.016 1 89.44 161 LEU B C 1
ATOM 2890 O O . LEU B 1 161 ? -8.266 6.125 21 1 89.44 161 LEU B O 1
ATOM 2894 N N . ARG B 1 162 ? -8.281 5.426 18.891 1 81.94 162 ARG B N 1
ATOM 2895 C CA . ARG B 1 162 ? -6.852 5.648 18.719 1 81.94 162 ARG B CA 1
ATOM 2896 C C . ARG B 1 162 ? -6.508 7.125 18.859 1 81.94 162 ARG B C 1
ATOM 2898 O O . ARG B 1 162 ? -5.551 7.48 19.547 1 81.94 162 ARG B O 1
ATOM 2905 N N . LEU B 1 163 ? -7.266 7.93 18.219 1 81.44 163 LEU B N 1
ATOM 2906 C CA . LEU B 1 163 ? -7.016 9.367 18.266 1 81.44 163 LEU B CA 1
ATOM 2907 C C . LEU B 1 163 ? -7.184 9.914 19.672 1 81.44 163 LEU B C 1
ATOM 2909 O O . LEU B 1 163 ? -6.398 10.758 20.109 1 81.44 163 LEU B O 1
ATOM 2913 N N . ALA B 1 164 ? -8.125 9.406 20.328 1 85.56 164 ALA B N 1
ATOM 2914 C CA . ALA B 1 164 ? -8.359 9.852 21.703 1 85.56 164 ALA B CA 1
ATOM 2915 C C . ALA B 1 164 ? -7.23 9.406 22.625 1 85.56 164 ALA B C 1
ATOM 2917 O O . ALA B 1 164 ? -6.863 10.117 23.562 1 85.56 164 ALA B O 1
ATOM 2918 N N . ALA B 1 165 ? -6.75 8.297 22.406 1 77.88 165 ALA B N 1
ATOM 2919 C CA . ALA B 1 165 ? -5.727 7.711 23.266 1 77.88 165 ALA B CA 1
ATOM 2920 C C . ALA B 1 165 ? -4.422 8.5 23.188 1 77.88 165 ALA B C 1
ATOM 2922 O O . ALA B 1 165 ? -3.658 8.555 24.141 1 77.88 165 ALA B O 1
ATOM 2923 N N . VAL B 1 166 ? -4.227 9.141 22.094 1 69.88 166 VAL B N 1
ATOM 2924 C CA . VAL B 1 166 ? -2.945 9.82 21.906 1 69.88 166 VAL B CA 1
ATOM 2925 C C . VAL B 1 166 ? -3.08 11.289 22.281 1 69.88 166 VAL B C 1
ATOM 2927 O O . VAL B 1 166 ? -2.09 12.023 22.297 1 69.88 166 VAL B O 1
ATOM 2930 N N . GLU B 1 167 ? -4.195 11.656 22.5 1 73.5 167 GLU B N 1
ATOM 2931 C CA . GLU B 1 167 ? -4.461 13.039 22.906 1 73.5 167 GLU B CA 1
ATOM 2932 C C . GLU B 1 167 ? -4.625 13.148 24.422 1 73.5 167 GLU B C 1
ATOM 2934 O O . GLU B 1 167 ? -5.48 12.484 25.016 1 73.5 167 GLU B O 1
ATOM 2939 N N . PRO B 1 168 ? -3.789 13.859 24.969 1 74.88 168 PRO B N 1
ATOM 2940 C CA . PRO B 1 168 ? -3.842 13.984 26.438 1 74.88 168 PRO B CA 1
ATOM 2941 C C . PRO B 1 168 ? -5.234 14.359 26.938 1 74.88 168 PRO B C 1
ATOM 2943 O O . PRO B 1 168 ? -5.648 13.891 28 1 74.88 168 PRO B O 1
ATOM 2946 N N . THR B 1 169 ? -6.004 15.18 26.266 1 79.19 169 THR B N 1
ATOM 2947 C CA . THR B 1 169 ? -7.328 15.609 26.703 1 79.19 169 THR B CA 1
ATOM 2948 C C . THR B 1 169 ? -8.359 14.508 26.453 1 79.19 169 THR B C 1
ATOM 2950 O O . THR B 1 169 ? -9.477 14.578 26.969 1 79.19 169 THR B O 1
ATOM 2953 N N . GLY B 1 170 ? -7.977 13.516 25.703 1 80.69 170 GLY B N 1
ATOM 2954 C CA . GLY B 1 170 ? -8.891 12.453 25.328 1 80.69 170 GLY B CA 1
ATOM 2955 C C . GLY B 1 170 ? -9.844 12.844 24.219 1 80.69 170 GLY B C 1
ATOM 2956 O O . GLY B 1 170 ? -10.734 12.07 23.859 1 80.69 170 GLY B O 1
ATOM 2957 N N . LEU B 1 171 ? -9.633 14.094 23.734 1 88.38 171 LEU B N 1
ATOM 2958 C CA . LEU B 1 171 ? -10.508 14.602 22.688 1 88.38 171 LEU B CA 1
ATOM 2959 C C . LEU B 1 171 ? -9.953 14.273 21.312 1 88.38 171 LEU B C 1
ATOM 2961 O O . LEU B 1 171 ? -8.734 14.172 21.125 1 88.38 171 LEU B O 1
ATOM 2965 N N . VAL B 1 172 ? -10.852 14 20.391 1 88.94 172 VAL B N 1
ATOM 2966 C CA . VAL B 1 172 ? -10.469 13.914 19 1 88.94 172 VAL B CA 1
ATOM 2967 C C . VAL B 1 172 ? -10.555 15.289 18.344 1 88.94 172 VAL B C 1
ATOM 2969 O O . VAL B 1 172 ? -11.648 15.852 18.219 1 88.94 172 VAL B O 1
ATOM 2972 N N . ARG B 1 173 ? -9.523 15.797 17.922 1 82.31 173 ARG B N 1
ATOM 2973 C CA . ARG B 1 173 ? -9.484 17.172 17.453 1 82.31 173 ARG B CA 1
ATOM 2974 C C . ARG B 1 173 ? -9.219 17.25 15.961 1 82.31 173 ARG B C 1
ATOM 2976 O O . ARG B 1 173 ? -9.086 18.344 15.398 1 82.31 173 ARG B O 1
ATOM 2983 N N . LEU B 1 174 ? -9.258 16.141 15.375 1 78.69 174 LEU B N 1
ATOM 2984 C CA . LEU B 1 174 ? -9.016 16.125 13.938 1 78.69 174 LEU B CA 1
ATOM 2985 C C . LEU B 1 174 ? -10.266 16.531 13.164 1 78.69 174 LEU B C 1
ATOM 2987 O O . LEU B 1 174 ? -11.383 16.172 13.555 1 78.69 174 LEU B O 1
ATOM 2991 N N . PRO B 1 175 ? -10.039 17.344 12.055 1 81 175 PRO B N 1
ATOM 2992 C CA . PRO B 1 175 ? -11.164 17.609 11.141 1 81 175 PRO B CA 1
ATOM 2993 C C . PRO B 1 175 ? -11.797 16.328 10.609 1 81 175 PRO B C 1
ATOM 2995 O O . PRO B 1 175 ? -11.117 15.297 10.484 1 81 175 PRO B O 1
ATOM 2998 N N . GLN B 1 176 ? -13.125 16.391 10.352 1 83.38 176 GLN B N 1
ATOM 2999 C CA . GLN B 1 176 ? -13.875 15.234 9.891 1 83.38 176 GLN B CA 1
ATOM 3000 C C . GLN B 1 176 ? -13.25 14.641 8.625 1 83.38 176 GLN B C 1
ATOM 3002 O O . GLN B 1 176 ? -13.281 13.43 8.414 1 83.38 176 GLN B O 1
ATOM 3007 N N . ALA B 1 177 ? -12.703 15.531 7.875 1 76.75 177 ALA B N 1
ATOM 3008 C CA . ALA B 1 177 ? -12.039 15.062 6.664 1 76.75 177 ALA B CA 1
ATOM 3009 C C . ALA B 1 177 ? -10.859 14.156 7 1 76.75 177 ALA B C 1
ATOM 3011 O O . ALA B 1 177 ? -10.594 13.18 6.301 1 76.75 177 ALA B O 1
ATOM 3012 N N . GLN B 1 178 ? -10.141 14.508 8.07 1 77.19 178 GLN B N 1
ATOM 3013 C CA . GLN B 1 178 ? -9.008 13.695 8.5 1 77.19 178 GLN B CA 1
ATOM 3014 C C . GLN B 1 178 ? -9.469 12.383 9.125 1 77.19 178 GLN B C 1
ATOM 3016 O O . GLN B 1 178 ? -8.875 11.328 8.891 1 77.19 178 GLN B O 1
ATOM 3021 N N . ILE B 1 179 ? -10.555 12.484 9.828 1 85.31 179 ILE B N 1
ATOM 3022 C CA . ILE B 1 179 ? -11.133 11.273 10.406 1 85.31 179 ILE B CA 1
ATOM 3023 C C . ILE B 1 179 ? -11.57 10.328 9.289 1 85.31 179 ILE B C 1
ATOM 3025 O O . ILE B 1 179 ? -11.336 9.125 9.359 1 85.31 179 ILE B O 1
ATOM 3029 N N . ALA B 1 180 ? -12.164 10.891 8.297 1 84.31 180 ALA B N 1
ATOM 3030 C CA . ALA B 1 180 ? -12.594 10.094 7.148 1 84.31 180 ALA B CA 1
ATOM 3031 C C . ALA B 1 180 ? -11.406 9.398 6.488 1 84.31 180 ALA B C 1
ATOM 3033 O O . ALA B 1 180 ? -11.484 8.211 6.164 1 84.31 180 ALA B O 1
ATOM 3034 N N . SER B 1 181 ? -10.391 10.117 6.359 1 75.81 181 SER B N 1
ATOM 3035 C CA . SER B 1 181 ? -9.188 9.562 5.766 1 75.81 181 SER B CA 1
ATOM 3036 C C . SER B 1 181 ? -8.641 8.406 6.594 1 75.81 181 SER B C 1
ATOM 3038 O O . SER B 1 181 ? -8.32 7.344 6.051 1 75.81 181 SER B O 1
ATOM 3040 N N . LEU B 1 182 ? -8.633 8.586 7.879 1 77.44 182 LEU B N 1
ATOM 3041 C CA . LEU B 1 182 ? -8.086 7.57 8.773 1 77.44 182 LEU B CA 1
ATOM 3042 C C . LEU B 1 182 ? -9.008 6.359 8.859 1 77.44 182 LEU B C 1
ATOM 3044 O O . LEU B 1 182 ? -8.562 5.254 9.172 1 77.44 182 LEU B O 1
ATOM 3048 N N . SER B 1 183 ? -10.227 6.547 8.57 1 83.94 183 SER B N 1
ATOM 3049 C CA . SER B 1 183 ? -11.203 5.465 8.617 1 83.94 183 SER B CA 1
ATOM 3050 C C . SER B 1 183 ? -11.352 4.793 7.262 1 83.94 183 SER B C 1
ATOM 3052 O O . SER B 1 183 ? -12.234 3.957 7.066 1 83.94 183 SER B O 1
ATOM 3054 N N . ALA B 1 184 ? -10.539 5.273 6.363 1 79.81 184 ALA B N 1
ATOM 3055 C CA . ALA B 1 184 ? -10.609 4.754 5 1 79.81 184 ALA B CA 1
ATOM 3056 C C . ALA B 1 184 ? -12.031 4.859 4.445 1 79.81 184 ALA B C 1
ATOM 3058 O O . ALA B 1 184 ? -12.586 3.875 3.955 1 79.81 184 ALA B O 1
ATOM 3059 N N . ALA B 1 185 ? -12.578 5.957 4.566 1 82.5 185 ALA B N 1
ATOM 3060 C CA . ALA B 1 185 ? -13.945 6.211 4.121 1 82.5 185 ALA B CA 1
ATOM 3061 C C . ALA B 1 185 ? -14.094 7.637 3.602 1 82.5 185 ALA B C 1
ATOM 3063 O O . ALA B 1 185 ? -13.195 8.469 3.781 1 82.5 185 ALA B O 1
ATOM 3064 N N . THR B 1 186 ? -15.25 7.809 2.9 1 79 186 THR B N 1
ATOM 3065 C CA . THR B 1 186 ? -15.547 9.156 2.432 1 79 186 THR B CA 1
ATOM 3066 C C . THR B 1 186 ? -16.094 10.016 3.57 1 79 186 THR B C 1
ATOM 3068 O O . THR B 1 186 ? -16.625 9.492 4.551 1 79 186 THR B O 1
ATOM 3071 N N . ARG B 1 187 ? -15.938 11.336 3.379 1 82.19 187 ARG B N 1
ATOM 3072 C CA . ARG B 1 187 ? -16.391 12.266 4.41 1 82.19 187 ARG B CA 1
ATOM 3073 C C . ARG B 1 187 ? -17.891 12.156 4.633 1 82.19 187 ARG B C 1
ATOM 3075 O O . ARG B 1 187 ? -18.359 12.086 5.773 1 82.19 187 ARG B O 1
ATOM 3082 N N . PRO B 1 188 ? -18.656 12.039 3.604 1 86.44 188 PRO B N 1
ATOM 3083 C CA . PRO B 1 188 ? -20.109 11.938 3.836 1 86.44 188 PRO B CA 1
ATOM 3084 C C . PRO B 1 188 ? -20.484 10.688 4.629 1 86.44 188 PRO B C 1
ATOM 3086 O O . PRO B 1 188 ? -21.359 10.742 5.496 1 86.44 188 PRO B O 1
ATOM 3089 N N . ARG B 1 189 ? -19.844 9.586 4.422 1 87.31 189 ARG B N 1
ATOM 3090 C CA . ARG B 1 189 ? -20.141 8.344 5.129 1 87.31 189 ARG B CA 1
ATOM 3091 C C . ARG B 1 189 ? -19.719 8.43 6.594 1 87.31 189 ARG B C 1
ATOM 3093 O O . ARG B 1 189 ? -20.453 7.969 7.48 1 87.31 189 ARG B O 1
ATOM 3100 N N . VAL B 1 190 ? -18.641 9.055 6.848 1 91.19 190 VAL B N 1
ATOM 3101 C CA . VAL B 1 190 ? -18.156 9.227 8.211 1 91.19 190 VAL B CA 1
ATOM 3102 C C . VAL B 1 190 ? -19.078 10.18 8.969 1 91.19 190 VAL B C 1
ATOM 3104 O O . VAL B 1 190 ? -19.422 9.93 10.133 1 91.19 190 VAL B O 1
ATOM 3107 N N . ASN B 1 191 ? -19.453 11.242 8.32 1 92 191 ASN B N 1
ATOM 3108 C CA . ASN B 1 191 ? -20.359 12.195 8.945 1 92 191 ASN B CA 1
ATOM 3109 C C . ASN B 1 191 ? -21.672 11.539 9.352 1 92 191 ASN B C 1
ATOM 3111 O O . ASN B 1 191 ? -22.172 11.781 10.453 1 92 191 ASN B O 1
ATOM 3115 N N . HIS B 1 192 ? -22.156 10.742 8.508 1 94.38 192 HIS B N 1
ATOM 3116 C CA . HIS B 1 192 ? -23.391 10.023 8.805 1 94.38 192 HIS B CA 1
ATOM 3117 C C . HIS B 1 192 ? -23.219 9.109 10.016 1 94.38 192 HIS B C 1
ATOM 3119 O O . HIS B 1 192 ? -24.047 9.117 10.922 1 94.38 192 HIS B O 1
ATOM 3125 N N . LEU B 1 193 ? -22.172 8.453 10.008 1 94.5 193 LEU B N 1
ATOM 3126 C CA . LEU B 1 193 ? -21.938 7.504 11.094 1 94.5 193 LEU B CA 1
ATOM 3127 C C . LEU B 1 193 ? -21.672 8.234 12.398 1 94.5 193 LEU B C 1
ATOM 3129 O O . LEU B 1 193 ? -22.062 7.77 13.477 1 94.5 193 LEU B O 1
ATOM 3133 N N . LEU B 1 194 ? -21.016 9.328 12.344 1 94.75 194 LEU B N 1
ATOM 3134 C CA . LEU B 1 194 ? -20.766 10.117 13.539 1 94.75 194 LEU B CA 1
ATOM 3135 C C . LEU B 1 194 ? -22.062 10.617 14.141 1 94.75 194 LEU B C 1
ATOM 3137 O O . LEU B 1 194 ? -22.203 10.695 15.367 1 94.75 194 LEU B O 1
ATOM 3141 N N . THR B 1 195 ? -22.984 10.977 13.258 1 95.5 195 THR B N 1
ATOM 3142 C CA . THR B 1 195 ? -24.312 11.367 13.719 1 95.5 195 THR B CA 1
ATOM 3143 C C . THR B 1 195 ? -24.984 10.211 14.453 1 95.5 195 THR B C 1
ATOM 3145 O O . THR B 1 195 ? -25.578 10.406 15.516 1 95.5 195 THR B O 1
ATOM 3148 N N . GLU B 1 196 ? -24.859 9.094 13.906 1 96.5 196 GLU B N 1
ATOM 3149 C CA . GLU B 1 196 ? -25.422 7.906 14.547 1 96.5 196 GLU B CA 1
ATOM 3150 C C . GLU B 1 196 ? -24.766 7.645 15.898 1 96.5 196 GLU B C 1
ATOM 3152 O O . GLU B 1 196 ? -25.453 7.344 16.875 1 96.5 196 GLU B O 1
ATOM 3157 N N . PHE B 1 197 ? -23.453 7.762 15.922 1 96.5 197 PHE B N 1
ATOM 3158 C CA . PHE B 1 197 ? -22.719 7.559 17.172 1 96.5 197 PHE B CA 1
ATOM 3159 C C . PHE B 1 197 ? -23.141 8.578 18.219 1 96.5 197 PHE B C 1
ATOM 3161 O O . PHE B 1 197 ? -23.266 8.234 19.406 1 96.5 197 PHE B O 1
ATOM 3168 N N . ARG B 1 198 ? -23.359 9.75 17.75 1 95.88 198 ARG B N 1
ATOM 3169 C CA . ARG B 1 198 ? -23.828 10.797 18.656 1 95.88 198 ARG B CA 1
ATOM 3170 C C . ARG B 1 198 ? -25.203 10.469 19.219 1 95.88 198 ARG B C 1
ATOM 3172 O O . ARG B 1 198 ? -25.438 10.586 20.422 1 95.88 198 ARG B O 1
ATOM 3179 N N . GLN B 1 199 ? -26.062 10.008 18.391 1 96.75 199 GLN B N 1
ATOM 3180 C CA . GLN B 1 199 ? -27.422 9.656 18.781 1 96.75 199 GLN B CA 1
ATOM 3181 C C . GLN B 1 199 ? -27.438 8.484 19.75 1 96.75 199 GLN B C 1
ATOM 3183 O O . GLN B 1 199 ? -28.281 8.422 20.641 1 96.75 199 GLN B O 1
ATOM 3188 N N . GLN B 1 200 ? -26.422 7.707 19.641 1 96.69 200 GLN B N 1
ATOM 3189 C CA . GLN B 1 200 ? -26.312 6.539 20.5 1 96.69 200 GLN B CA 1
ATOM 3190 C C . GLN B 1 200 ? -25.547 6.871 21.781 1 96.69 200 GLN B C 1
ATOM 3192 O O . GLN B 1 200 ? -25.328 5.996 22.625 1 96.69 200 GLN B O 1
ATOM 3197 N N . GLY B 1 201 ? -25.125 8.109 21.906 1 95.75 201 GLY B N 1
ATOM 3198 C CA . GLY B 1 201 ? -24.438 8.57 23.094 1 95.75 201 GLY B CA 1
ATOM 3199 C C . GLY B 1 201 ? -22.984 8.117 23.156 1 95.75 201 GLY B C 1
ATOM 3200 O O . GLY B 1 201 ? -22.391 8.078 24.219 1 95.75 201 GLY B O 1
ATOM 3201 N N . LEU B 1 202 ? -22.406 7.762 22.062 1 96.69 202 LEU B N 1
ATOM 3202 C CA . LEU B 1 202 ? -21.047 7.25 22.031 1 96.69 202 LEU B CA 1
ATOM 3203 C C . LEU B 1 202 ? -20.031 8.391 21.938 1 96.69 202 LEU B C 1
ATOM 3205 O O . LEU B 1 202 ? -18.906 8.258 22.406 1 96.69 202 LEU B O 1
ATOM 3209 N N . VAL B 1 203 ? -20.5 9.453 21.266 1 96.94 203 VAL B N 1
ATOM 3210 C CA . VAL B 1 203 ? -19.625 10.609 21.109 1 96.94 203 VAL B CA 1
ATOM 3211 C C . VAL B 1 203 ? -20.406 11.898 21.375 1 96.94 203 VAL B C 1
ATOM 3213 O O . VAL B 1 203 ? -21.641 11.906 21.297 1 96.94 203 VAL B O 1
ATOM 3216 N N . GLU B 1 204 ? -19.672 12.914 21.734 1 95.19 204 GLU B N 1
ATOM 3217 C CA . GLU B 1 204 ? -20.25 14.227 22 1 95.19 204 GLU B CA 1
ATOM 3218 C C . GLU B 1 204 ? -19.375 15.344 21.438 1 95.19 204 GLU B C 1
ATOM 3220 O O . GLU B 1 204 ? -18.297 15.625 21.969 1 95.19 204 GLU B O 1
ATOM 3225 N N . PRO B 1 205 ? -19.906 15.914 20.422 1 92.44 205 PRO B N 1
ATOM 3226 C CA . PRO B 1 205 ? -19.125 17.016 19.875 1 92.44 205 PRO B CA 1
ATOM 3227 C C . PRO B 1 205 ? -19.094 18.234 20.781 1 92.44 205 PRO B C 1
ATOM 3229 O O . PRO B 1 205 ? -20.062 18.5 21.516 1 92.44 205 PRO B O 1
ATOM 3232 N N . SER B 1 206 ? -17.922 18.875 20.859 1 87.69 206 SER B N 1
ATOM 3233 C CA . SER B 1 206 ? -17.75 20.141 21.562 1 87.69 206 SER B CA 1
ATOM 3234 C C . SER B 1 206 ? -16.906 21.109 20.766 1 87.69 206 SER B C 1
ATOM 3236 O O . SER B 1 206 ? -16.375 20.75 19.703 1 87.69 206 SER B O 1
ATOM 3238 N N . ARG B 1 207 ? -16.781 22.297 21.219 1 87.38 207 ARG B N 1
ATOM 3239 C CA . ARG B 1 207 ? -15.953 23.297 20.547 1 87.38 207 ARG B CA 1
ATOM 3240 C C . ARG B 1 207 ? -14.492 22.875 20.531 1 87.38 207 ARG B C 1
ATOM 3242 O O . ARG B 1 207 ? -13.75 23.234 19.625 1 87.38 207 ARG B O 1
ATOM 3249 N N . ALA B 1 208 ? -14.148 22.156 21.562 1 85.75 208 ALA B N 1
ATOM 3250 C CA . ALA B 1 208 ? -12.75 21.766 21.719 1 85.75 208 ALA B CA 1
ATOM 3251 C C . ALA B 1 208 ? -12.414 20.531 20.906 1 85.75 208 ALA B C 1
ATOM 3253 O O . ALA B 1 208 ? -11.242 20.219 20.672 1 85.75 208 ALA B O 1
ATOM 3254 N N . GLY B 1 209 ? -13.422 19.828 20.547 1 90.44 209 GLY B N 1
ATOM 3255 C CA . GLY B 1 209 ? -13.227 18.578 19.844 1 90.44 209 GLY B CA 1
ATOM 3256 C C . GLY B 1 209 ? -14.305 17.547 20.125 1 90.44 209 GLY B C 1
ATOM 3257 O O . GLY B 1 209 ? -15.305 17.859 20.781 1 90.44 209 GLY B O 1
ATOM 3258 N N . LEU B 1 210 ? -14.086 16.344 19.609 1 93.88 210 LEU B N 1
ATOM 3259 C CA . LEU B 1 210 ? -15.039 15.258 19.781 1 93.88 210 LEU B CA 1
ATOM 3260 C C . LEU B 1 210 ? -14.664 14.398 21 1 93.88 210 LEU B C 1
ATOM 3262 O O . LEU B 1 210 ? -13.555 13.867 21.062 1 93.88 210 LEU B O 1
ATOM 3266 N N . ARG B 1 211 ? -15.57 14.32 21.969 1 94.75 211 ARG B N 1
ATOM 3267 C CA . ARG B 1 211 ? -15.336 13.531 23.172 1 94.75 211 ARG B CA 1
ATOM 3268 C C . ARG B 1 211 ? -15.953 12.141 23.031 1 94.75 211 ARG B C 1
ATOM 3270 O O . ARG B 1 211 ? -17.078 12 22.547 1 94.75 211 ARG B O 1
ATOM 3277 N N . LEU B 1 212 ? -15.195 11.133 23.469 1 95.62 212 LEU B N 1
ATOM 3278 C CA . LEU B 1 212 ? -15.75 9.789 23.531 1 95.62 212 LEU B CA 1
ATOM 3279 C C . LEU B 1 212 ? -16.516 9.586 24.844 1 95.62 212 LEU B C 1
ATOM 3281 O O . LEU B 1 212 ? -15.922 9.594 25.922 1 95.62 212 LEU B O 1
ATOM 3285 N N . ARG B 1 213 ? -17.766 9.328 24.797 1 95.75 213 ARG B N 1
ATOM 3286 C CA . ARG B 1 213 ? -18.609 9.227 25.969 1 95.75 213 ARG B CA 1
ATOM 3287 C C . ARG B 1 213 ? -18.641 7.805 26.516 1 95.75 213 ARG B C 1
ATOM 3289 O O . ARG B 1 213 ? -18.844 7.59 27.719 1 95.75 213 ARG B O 1
ATOM 3296 N N . ASP B 1 214 ? -18.469 6.895 25.609 1 95.12 214 ASP B N 1
ATOM 3297 C CA . ASP B 1 214 ? -18.5 5.484 26 1 95.12 214 ASP B CA 1
ATOM 3298 C C . ASP B 1 214 ? -17.406 4.699 25.281 1 95.12 214 ASP B C 1
ATOM 3300 O O . ASP B 1 214 ? -17.688 3.881 24.406 1 95.12 214 ASP B O 1
ATOM 3304 N N . PRO B 1 215 ? -16.234 4.809 25.797 1 94.06 215 PRO B N 1
ATOM 3305 C CA . PRO B 1 215 ? -15.102 4.137 25.141 1 94.06 215 PRO B CA 1
ATOM 3306 C C . PRO B 1 215 ? -15.227 2.617 25.156 1 94.06 215 PRO B C 1
ATOM 3308 O O . PRO B 1 215 ? -14.758 1.941 24.234 1 94.06 215 PRO B O 1
ATOM 3311 N N . ALA B 1 216 ? -15.836 2.121 26.172 1 94.12 216 ALA B N 1
ATOM 3312 C CA . ALA B 1 216 ? -16 0.672 26.266 1 94.12 216 ALA B CA 1
ATOM 3313 C C . ALA B 1 216 ? -16.891 0.141 25.141 1 94.12 216 ALA B C 1
ATOM 3315 O O . ALA B 1 216 ? -16.562 -0.869 24.516 1 94.12 216 ALA B O 1
ATOM 3316 N N . ARG B 1 217 ? -17.938 0.826 24.953 1 95.5 217 ARG B N 1
ATOM 3317 C CA . ARG B 1 217 ? -18.828 0.408 23.875 1 95.5 217 ARG B CA 1
ATOM 3318 C C . ARG B 1 217 ? -18.156 0.594 22.516 1 95.5 217 ARG B C 1
ATOM 3320 O O . ARG B 1 217 ? -18.328 -0.233 21.625 1 95.5 217 ARG B O 1
ATOM 3327 N N . LEU B 1 218 ? -17.406 1.626 22.312 1 95.5 218 LEU B N 1
ATOM 3328 C CA . LEU B 1 218 ? -16.688 1.856 21.062 1 95.5 218 LEU B CA 1
ATOM 3329 C C . LEU B 1 218 ? -15.656 0.755 20.812 1 95.5 218 LEU B C 1
ATOM 3331 O O . LEU B 1 218 ? -15.469 0.329 19.672 1 95.5 218 LEU B O 1
ATOM 3335 N N . ARG B 1 219 ? -15.086 0.347 21.875 1 92.62 219 ARG B N 1
ATOM 3336 C CA . ARG B 1 219 ? -14.141 -0.757 21.75 1 92.62 219 ARG B CA 1
ATOM 3337 C C . ARG B 1 219 ? -14.844 -2.031 21.297 1 92.62 219 ARG B C 1
ATOM 3339 O O . ARG B 1 219 ? -14.32 -2.771 20.453 1 92.62 219 ARG B O 1
ATOM 3346 N N . GLY B 1 220 ? -15.984 -2.23 21.859 1 91.81 220 GLY B N 1
ATOM 3347 C CA . GLY B 1 220 ? -16.781 -3.359 21.422 1 91.81 220 GLY B CA 1
ATOM 3348 C C . GLY B 1 220 ? -17.125 -3.314 19.938 1 91.81 220 GLY B C 1
ATOM 3349 O O . GLY B 1 220 ? -17 -4.324 19.234 1 91.81 220 GLY B O 1
ATOM 3350 N N . ILE B 1 221 ? -17.469 -2.15 19.5 1 92.38 221 ILE B N 1
ATOM 3351 C CA . ILE B 1 221 ? -17.797 -1.957 18.094 1 92.38 221 ILE B CA 1
ATOM 3352 C C . ILE B 1 221 ? -16.547 -2.207 17.234 1 92.38 221 ILE B C 1
ATOM 3354 O O . ILE B 1 221 ? -16.625 -2.918 16.234 1 92.38 221 ILE B O 1
ATOM 3358 N N . ALA B 1 222 ? -15.469 -1.686 17.594 1 89.44 222 ALA B N 1
ATOM 3359 C CA . ALA B 1 222 ? -14.227 -1.793 16.844 1 89.44 222 ALA B CA 1
ATOM 3360 C C . ALA B 1 222 ? -13.797 -3.25 16.688 1 89.44 222 ALA B C 1
ATOM 3362 O O . ALA B 1 222 ? -13.25 -3.641 15.656 1 89.44 222 ALA B O 1
ATOM 3363 N N . GLU B 1 223 ? -14.125 -4.004 17.719 1 83.31 223 GLU B N 1
ATOM 3364 C CA . GLU B 1 223 ? -13.703 -5.402 17.75 1 83.31 223 GLU B CA 1
ATOM 3365 C C . GLU B 1 223 ? -14.75 -6.309 17.094 1 83.31 223 GLU B C 1
ATOM 3367 O O . GLU B 1 223 ? -14.516 -7.508 16.938 1 83.31 223 GLU B O 1
ATOM 3372 N N . GLY B 1 224 ? -15.82 -5.684 16.672 1 77.5 224 GLY B N 1
ATOM 3373 C CA . GLY B 1 224 ? -16.875 -6.48 16.047 1 77.5 224 GLY B CA 1
ATOM 3374 C C . GLY B 1 224 ? -17.766 -7.168 17.047 1 77.5 224 GLY B C 1
ATOM 3375 O O . GLY B 1 224 ? -18.391 -8.188 16.75 1 77.5 224 GLY B O 1
ATOM 3376 N N . ALA B 1 225 ? -17.703 -6.695 18.312 1 66.88 225 ALA B N 1
ATOM 3377 C CA . ALA B 1 225 ? -18.547 -7.246 19.375 1 66.88 225 ALA B CA 1
ATOM 3378 C C . ALA B 1 225 ? -19.844 -6.457 19.516 1 66.88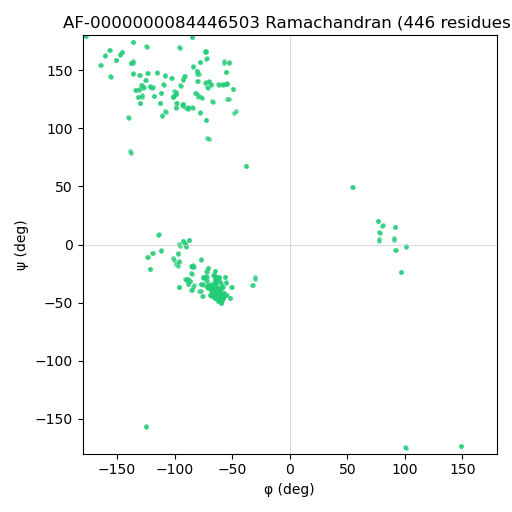 225 ALA B C 1
ATOM 3380 O O . ALA B 1 225 ? -19.875 -5.258 19.234 1 66.88 225 ALA B O 1
#

Solvent-accessible surface area (backbone atoms only — not comparable to full-atom values): 22728 Å² total; per-residue (Å²): 134,77,84,56,78,61,57,56,58,52,35,54,61,4,70,44,38,50,57,27,49,68,70,55,44,51,53,48,57,73,58,40,40,84,47,77,44,57,54,68,38,72,76,48,47,53,65,36,78,48,61,35,33,35,34,28,64,34,44,32,34,34,31,28,46,70,49,95,88,65,52,49,37,37,76,44,77,46,33,57,23,35,74,43,51,56,56,17,58,65,66,68,42,46,29,88,39,26,32,29,24,68,30,53,28,37,30,34,39,30,45,37,85,66,46,46,58,42,42,62,68,31,28,44,52,30,44,23,50,38,40,50,48,42,53,50,36,53,52,40,52,51,46,38,46,43,51,62,74,38,52,64,67,20,34,43,30,43,44,52,52,52,46,15,70,73,27,92,87,40,35,33,68,67,56,63,63,54,51,9,28,72,32,52,33,36,50,71,60,42,54,52,48,50,52,51,36,36,76,69,52,35,34,45,83,50,96,83,25,36,34,65,67,32,61,68,59,34,50,31,36,37,71,72,92,133,80,84,55,77,62,59,58,59,52,38,57,61,5,68,46,39,51,57,27,49,68,70,55,44,52,54,48,57,73,58,40,41,81,45,74,43,57,55,68,39,73,75,47,46,52,64,36,77,50,61,36,34,34,34,28,65,36,45,32,33,34,31,28,46,69,48,95,88,65,51,48,37,38,78,44,76,46,33,59,24,34,73,42,51,55,58,17,57,65,66,68,42,46,29,86,40,27,31,29,25,66,29,52,28,37,29,34,39,29,45,36,84,67,45,45,60,42,40,63,68,32,29,44,53,30,44,24,50,37,41,50,47,43,52,51,37,52,52,39,51,51,45,38,46,44,50,62,76,39,51,66,68,19,34,42,30,42,44,52,51,51,45,14,70,74,28,92,85,38,35,34,68,67,54,63,61,54,50,10,27,70,33,52,33,34,48,71,60,43,53,52,48,50,50,51,35,36,76,68,52,36,35,44,82,52,96,84,24,36,34,65,67,33,62,68,60,33,49,31,36,38,71,72,93

Foldseek 3Di:
DDLDPVVVVLLCPLLLSVLPDPVLVVLLSVQWDKDKDAAFDWPDAFQAFQFWKKAWSAAWKWWWAADPVGFIATLDIDGRNDMDSVVCLVPVGTHHTIIGGRHITIIIIGGSVSCNVCCVPPVSSVVSVVVNVVVSVVSNVVLCCLVVPHDLLLLLLVLLQVQLVVDPVSFRADDLCVSCNSSRHGSVVSVVVVVVCVVVVQWDADPRHIHGRCNPVSNCRNVVD/DDLDPVVVVLLCPQLLSVLPDPVLVVLLSVQWDKDKDAAFDWPDAFQAFQFWKKAWSAAWKWWWAADPVGFIATLDIDGRNDMDSVVCLVPVGTHHTIIGTRHITIIIIGGSVSCNVCCVPPVSSVVSVVVRVVVSVVSNVVLCCLVVPHDLLLLLLVLLQVQLVVDPVSFRQDDLCVSCNSSRHTSVVSVVVVVVCVVVVQWDADPRHIHGRCNPVSNCRNVVD

Secondary structure (DSSP, 8-state):
----THHHHHHHT-HHHHTS-HHHHHHHHHH-EEEEE-TT-EEE-TTS---EEEEEEES-EEEEEE-TTS-EEEEEEE-TT-EESHHHHHH-----SEEEESS-EEEEEEEHHHHHHHHHH-HHHHHHHHHHHHHHHHHHHHHHHHHHHS-HHHHHHHHHHHHHHHSTT-EE-S-HHHHHHHTTS-HHHHHHHHHHHHHTTSEEE-SS-EEES-HHHHHHHHTT-/----THHHHHHHT-HHHHTS-HHHHHHHHHH-EEEEE-TT-EEE-TTS---EEEEEEES-EEEEEE-TTS-EEEEEEE-TT-EESHHHHHH-----SEEEESS-EEEEEEEHHHHHHHHHH-HHHHHHHHHHHHHHHHHHHHHHHHHHHS-HHHHHHHHHHHHHHHSTT-EE-S-HHHHHHHTTS-HHHHHHHHHHHHHTTSEEE-SS-EEES-HHHHHHHHTT-

Organism: NCBI:txid207340

Nearest PDB structures (foldseek):
  4cyd-assembly2_A  TM=8.226E-01  e=1.841E-19  Corynebacterium glutamicum
  4cyd-assembly2_C  TM=8.134E-01  e=3.103E-18  Corynebacterium glutamicum
  3i54-assembly1_A  TM=7.861E-01  e=2.279E-17  Mycobacterium tuberculosis
  4cyd-assembly1_D  TM=8.179E-01  e=1.017E-16  Corynebacterium glutamicum
  4ev0-assembly1_A  TM=5.691E-01  e=2.607E-16  Thermus thermophilus HB8

pLDDT: mean 83.51, std 13.88, range [26.31, 96.94]

InterPro domains:
  IPR000595 Cyclic nucleotide-binding domain [PF00027] (35-122)
  IPR000595 Cyclic nucleotide-binding domain [PS50042] (16-119)
  IPR000595 Cyclic nucleotide-binding domain [SM00100] (16-134)
  IPR000595 Cyclic nucleotide-binding domain [cd00038] (16-126)
  IPR012318 Crp-type HTH domain [PF13545] (154-219)
  IPR012318 Crp-type HTH domain [PS51063] (150-216)
  IPR012318 Crp-type HTH domain [SM00419] (166-214)
  IPR014710 RmlC-like jelly roll fold [G3DSA:2.60.120.10] (4-149)
  IPR018488 Cyclic nucleotide-binding, conserved site [PS00889] (84-101)
  IPR018490 Cyclic nucleotide-binding domain superfamily [SSF51206] (10-147)
  IPR036388 Winged helix-like DNA-binding domain superfamily [G3DSA:1.10.10.10] (150-222)
  IPR036390 Winged helix DNA-binding domain superfamily [SSF46785] (151-223)
  IPR050397 Global Transcriptional Regulators in Environmental Response [PTHR24567] (31-220)